Protein AF-0000000066669568 (afdb_homodimer)

Foldseek 3Di:
DPQQFLQLLQQLLLCVLVVLCVVLVHDLVRLCVQLVHDSVQNVCSNHSHDDQDDLVSLLSSCVVSVHDPVVNVVSSVSSVSNPDDDPLVVLPPLDDPQCVSVLRLLVQFLEKEKEAEAADDLLLFDLLLQLLVCCVVPPPPDPVSSVSVSVVSVVSNCLCPDPPRHRQYAYEYEVNRLQDQRNHLVRSLVSLVSNLVSLPRPRYWYWYQYPPQPDPLSVVHIKMKTAHDQDPPNVSGQHIWIWADDDVHIDIDRPPVVNVVVVVSSVVSVVNTDGSVVRSVVSVVSSVVSVVVVVD/DPQQFLQLLQQLLLCVLVVLCVVLVHDLVNLCVQLVHDSVQNVCSNHSHDDQDDLVSLLRSCVVSVHDPVVNVVSSVSSVSNPDDDPLVVLPPLDDPQCVSVLRLLVQFLEKEKEAEAADDLLLFDLLLQLLCCCVLPPPPDPVSSVSVSVVSVVSNCLCPDPPRHRQYEYEYEVNNLQDQRNHLVRSLVSLVSNLVSLPRPRYHYWYQYPPQPDPLSVPHIKMKTAHDQDPPNSSGQHIWIWADDDVHIDIDRPPVVNVVVVVSSVVSVVNTDGSVVRSVVSVVSSVVSVVVVVD

Sequence (592 aa):
MTPTGSTLSRRILARQLRELREKSGVTAEYARNSIGVAKQTLWRMETGQPVRLNPLFVERLCHVYGADEDVTGILLELAGETRRSEWWHAYGDAVPKHLGTFLGLEEAATRTISYHATLIPGLLQTSDYHRALLETGSPGLPEEAVEQQIELLGRRKFRLTSPADPLRVEVIVDECSLRRPIGGRTVMSAQLRHLARVGHLRNVSIRVIPLDTAYGGLAVGPFVILEFPSHPTAHLTEPPVVYLQGHLDSQYLEAADDVRRYQQTYDDLRRAALDETRSRALIKSIVKSIVVEYATMTPTGSTLSRRILARQLRELREKSGVTAEYARNSIGVAKQTLWRMETGQPVRLNPLFVERLCHVYGADEDVTGILLELAGETRRSEWWHAYGDAVPKHLGTFLGLEEAATRTISYHATLIPGLLQTSDYHRALLETGSPGLPEEAVEQQIELLGRRKFRLTSPADPLRVEVIVDECSLRRPIGGRTVMSAQLRHLARVGHLRNVSIRVIPLDTAYGGLAVGPFVILEFPSHPTAHLTEPPVVYLQGHLDSQYLEAADDVRRYQQTYDDLRRAALDETRSRALIKSIVKSIVVEYAT

Secondary structure (DSSP, 8-state):
-----HHHHHHHHHHHHHHHHHHHT--HHHHHHHHT--HHHHHHHHHT-S----HHHHHHHHHHHT--HHHHHHHHHHHHHTTSPPGGGGGGGGS-HHHHHHHHHHHH-SEEEEEESSS--GGG--HHHHHHHHHHHSTT--HHHHHHHHHHHHHHHHHHH-SSSPPEEEEEEEHHHHHS-TT-HHHHHHHHHHHHHHTTSTTEEEEEE-TT---GGGGG--EEEEE-PPPSSGGGPPPPEEEEE-SS-EEEE--HHHHHHHHHHHHHHHHHS--HHHHHHHHHHHHHHHHHHHH-/-----HHHHHHHHHHHHHHHHHHHT--HHHHHHHHT--HHHHHHHHHT-S----HHHHHHHHHHHT--HHHHHHHHHHHHHTTSPPGGGGGGGGS-HHHHHHHHHHHH-SEEEEEESSS--GGG--HHHHHHHHHHHSTT--HHHHHHHHHHHHHHHHHHH-SSSPPEEEEEEEHHHHHS-TT-HHHHHHHHHHHHHHTTSTTEEEEEE-TT---GGGGG--EEEEE-PPPSSGGGPPPPEEEEE-SS-EEEE--HHHHHHHHHHHHHHHHHS--HHHHHHHHHHHHHHHHHHHH-

Solvent-accessible surface area (backbone atoms only — not comparable to full-atom values): 31111 Å² total; per-residue (Å²): 124,78,80,58,32,29,50,46,24,34,37,47,42,5,49,50,52,42,48,40,27,60,74,56,65,55,48,70,66,57,56,25,59,74,63,68,51,52,73,66,54,48,49,26,51,39,66,39,44,96,63,90,64,52,59,66,49,53,52,49,49,30,55,74,35,65,53,54,69,68,59,43,51,51,47,47,51,29,41,56,40,43,69,51,81,61,78,68,63,78,51,51,84,54,48,52,75,78,47,51,64,50,49,30,44,58,70,41,27,45,32,38,41,36,38,27,54,58,49,73,55,74,77,62,51,40,65,64,39,49,50,33,35,45,56,55,52,40,75,78,65,49,69,67,43,50,52,48,43,47,50,51,49,51,60,61,34,46,34,64,70,34,85,88,66,46,36,30,37,38,38,37,35,30,40,58,28,72,55,28,29,41,61,35,65,66,37,31,39,52,35,44,51,47,42,50,57,52,44,67,39,91,48,31,43,45,23,28,28,56,60,69,47,63,57,46,60,66,65,52,55,48,38,37,38,39,32,46,58,80,37,94,55,68,91,62,34,54,72,50,36,32,38,35,76,52,71,90,49,68,46,78,42,61,51,68,68,59,40,49,51,51,53,50,50,48,53,54,50,54,70,66,23,38,55,53,68,58,23,40,50,50,46,52,49,50,42,49,51,59,50,48,61,66,75,97,123,81,80,60,28,30,51,48,24,34,38,45,42,4,48,49,52,40,50,40,26,60,73,56,65,56,50,69,66,58,54,24,59,74,63,69,51,52,72,68,54,48,50,25,52,40,66,38,44,94,62,89,63,52,58,66,50,54,51,48,49,30,56,74,36,66,52,52,70,67,59,43,52,51,46,46,52,30,40,57,40,43,69,51,82,60,79,67,63,79,52,50,84,53,47,53,76,77,48,51,64,49,50,29,44,57,69,40,27,45,33,39,42,34,38,28,54,59,50,75,57,74,78,63,50,40,66,64,39,48,50,35,36,46,58,55,53,39,75,78,65,50,69,65,42,51,52,50,43,44,51,51,49,51,60,60,36,45,35,64,70,33,84,89,65,46,34,29,37,37,38,38,34,30,40,57,28,73,55,28,29,41,59,35,66,68,38,30,41,51,35,44,51,46,42,48,56,52,42,66,40,90,49,31,44,44,24,28,28,55,57,69,48,61,57,47,59,66,65,52,54,47,37,34,37,39,32,46,58,79,38,95,52,67,89,62,34,55,73,50,38,33,40,35,76,53,70,90,49,68,47,78,43,61,53,67,70,59,39,51,51,50,53,49,49,48,52,53,50,54,70,65,22,40,55,55,68,58,22,43,50,48,45,51,49,50,44,50,50,60,51,47,60,66,74,99

pLDDT: mean 89.05, std 9.8, range [35.88, 98.25]

InterPro domains:
  IPR001387 Cro/C1-type, helix-turn-helix domain [cd00093] (14-70)
  IPR010982 Lambda repressor-like, DNA-binding domain superfamily [G3DSA:1.10.260.40] (4-82)
  IPR010982 Lambda repressor-like, DNA-binding domain superfamily [SSF47413] (10-70)
  IPR043917 Domain of unknown function DUF5753 [PF19054] (100-284)

Organism: Nocardia brasiliensis (strain ATCC 700358 / HUJEG-1) (NCBI:txid1133849)

Structure (mmCIF, N/CA/C/O backbone):
data_AF-0000000066669568-model_v1
#
loop_
_entity.id
_entity.type
_entity.pdbx_description
1 polymer 'XRE family transcriptional regulator'
#
loop_
_atom_site.group_PDB
_atom_site.id
_atom_site.type_symbol
_atom_site.label_atom_id
_atom_site.label_alt_id
_atom_site.label_comp_id
_atom_site.label_asym_id
_atom_site.label_entity_id
_atom_site.label_seq_id
_atom_site.pdbx_PDB_ins_code
_atom_site.Cartn_x
_atom_site.Cartn_y
_atom_site.Cartn_z
_atom_site.occupancy
_atom_site.B_iso_or_equiv
_atom_site.auth_seq_id
_atom_site.auth_comp_id
_atom_site.auth_asym_id
_atom_site.auth_atom_id
_atom_site.pdbx_PDB_model_num
ATOM 1 N N . MET A 1 1 ? 2.299 34.844 11.195 1 35.88 1 MET A N 1
ATOM 2 C CA . MET A 1 1 ? 2.207 33.625 10.391 1 35.88 1 MET A CA 1
ATOM 3 C C . MET A 1 1 ? 1.77 32.438 11.242 1 35.88 1 MET A C 1
ATOM 5 O O . MET A 1 1 ? 2.309 32.219 12.328 1 35.88 1 MET A O 1
ATOM 9 N N . THR A 1 2 ? 0.698 31.969 11.086 1 47.41 2 THR A N 1
ATOM 10 C CA . THR A 1 2 ? 0.225 30.844 11.891 1 47.41 2 THR A CA 1
ATOM 11 C C . THR A 1 2 ? 1.305 29.766 12.008 1 47.41 2 THR A C 1
ATOM 13 O O . THR A 1 2 ? 1.919 29.391 11.008 1 47.41 2 THR A O 1
ATOM 16 N N . PRO A 1 3 ? 1.846 29.641 13.203 1 51.88 3 PRO A N 1
ATOM 17 C CA . PRO A 1 3 ? 2.932 28.672 13.391 1 51.88 3 PRO A CA 1
ATOM 18 C C . PRO A 1 3 ? 2.74 27.406 12.57 1 51.88 3 PRO A C 1
ATOM 20 O O . PRO A 1 3 ? 1.656 26.812 12.578 1 51.88 3 PRO A O 1
ATOM 23 N N . THR A 1 4 ? 3.646 27.359 11.5 1 59.44 4 THR A N 1
ATOM 24 C CA . THR A 1 4 ? 3.674 26.109 10.758 1 59.44 4 THR A CA 1
ATOM 25 C C . THR A 1 4 ? 4.137 24.969 11.648 1 59.44 4 THR A C 1
ATOM 27 O O . THR A 1 4 ? 4.938 25.156 12.562 1 59.44 4 THR A O 1
ATOM 30 N N . GLY A 1 5 ? 3.527 24.016 11.875 1 67.75 5 GLY A N 1
ATOM 31 C CA . GLY A 1 5 ? 3.928 22.859 12.656 1 67.75 5 GLY A CA 1
ATOM 32 C C . GLY A 1 5 ? 5.352 22.422 12.375 1 67.75 5 GLY A C 1
ATOM 33 O O . GLY A 1 5 ? 5.891 22.688 11.305 1 67.75 5 GLY A O 1
ATOM 34 N N . SER A 1 6 ? 6.027 22 13.414 1 78.38 6 SER A N 1
ATOM 35 C CA . SER A 1 6 ? 7.434 21.609 13.383 1 78.38 6 SER A CA 1
ATOM 36 C C . SER A 1 6 ? 7.746 20.719 12.188 1 78.38 6 SER A C 1
ATOM 38 O O . SER A 1 6 ? 8.734 20.938 11.484 1 78.38 6 SER A O 1
ATOM 40 N N . THR A 1 7 ? 6.871 19.875 11.875 1 81 7 THR A N 1
ATOM 41 C CA . THR A 1 7 ? 7.117 18.922 10.797 1 81 7 THR A CA 1
ATOM 42 C C . THR A 1 7 ? 7.09 19.609 9.438 1 81 7 THR A C 1
ATOM 44 O O . THR A 1 7 ? 7.992 19.422 8.617 1 81 7 THR A O 1
ATOM 47 N N . LEU A 1 8 ? 6.125 20.391 9.25 1 85.06 8 LEU A N 1
ATOM 48 C CA . LEU A 1 8 ? 6.012 21.109 7.988 1 85.06 8 LEU A CA 1
ATOM 49 C C . LEU A 1 8 ? 7.176 22.078 7.809 1 85.06 8 LEU A C 1
ATOM 51 O O . LEU A 1 8 ? 7.742 22.172 6.719 1 85.06 8 LEU A O 1
ATOM 55 N N . SER A 1 9 ? 7.516 22.797 8.891 1 86.5 9 SER A N 1
ATOM 56 C CA . SER A 1 9 ? 8.625 23.734 8.828 1 86.5 9 SER A CA 1
ATOM 57 C C . SER A 1 9 ? 9.93 23.047 8.453 1 86.5 9 SER A C 1
ATOM 59 O O . SER A 1 9 ? 10.719 23.578 7.668 1 86.5 9 SER A O 1
ATOM 61 N N . ARG A 1 10 ? 10.094 21.938 9.047 1 88.06 10 ARG A N 1
ATOM 62 C CA . ARG A 1 10 ? 11.289 21.156 8.75 1 88.06 10 ARG A CA 1
ATOM 63 C C . ARG A 1 10 ? 11.336 20.781 7.273 1 88.06 10 ARG A C 1
ATOM 65 O O . ARG A 1 10 ? 12.391 20.859 6.641 1 88.06 10 ARG A O 1
ATOM 72 N N . ARG A 1 11 ? 10.273 20.406 6.801 1 87.81 11 ARG A N 1
ATOM 73 C CA . ARG A 1 11 ? 10.195 20 5.398 1 87.81 11 ARG A CA 1
ATOM 74 C C . ARG A 1 11 ? 10.461 21.172 4.469 1 87.81 11 ARG A C 1
ATOM 76 O O . ARG A 1 11 ? 11.195 21.047 3.49 1 87.81 11 ARG A O 1
ATOM 83 N N . ILE A 1 12 ? 9.852 22.281 4.805 1 87.56 12 ILE A N 1
ATOM 84 C CA . ILE A 1 12 ? 10.039 23.484 3.994 1 87.56 12 ILE A CA 1
ATOM 85 C C . ILE A 1 12 ? 11.508 23.891 4.012 1 87.56 12 ILE A C 1
ATOM 87 O O . ILE A 1 12 ? 12.094 24.156 2.963 1 87.56 12 ILE A O 1
ATOM 91 N N . LEU A 1 13 ? 12 23.891 5.176 1 90.31 13 LEU A N 1
ATOM 92 C CA . LEU A 1 13 ? 13.398 24.281 5.348 1 90.31 13 LEU A CA 1
ATOM 93 C C . LEU A 1 13 ? 14.312 23.359 4.551 1 90.31 13 LEU A C 1
ATOM 95 O O . LEU A 1 13 ? 15.211 23.828 3.846 1 90.31 13 LEU A O 1
ATOM 99 N N . ALA A 1 14 ? 14.109 22.125 4.676 1 92.94 14 ALA A N 1
ATOM 100 C CA . ALA A 1 14 ? 14.922 21.125 3.992 1 92.94 14 ALA A CA 1
ATOM 101 C C . ALA A 1 14 ? 14.891 21.328 2.48 1 92.94 14 ALA A C 1
ATOM 103 O O . ALA A 1 14 ? 15.938 21.375 1.831 1 92.94 14 ALA A O 1
ATOM 104 N N . ARG A 1 15 ? 13.766 21.516 1.985 1 91 15 ARG A N 1
ATOM 105 C CA . ARG A 1 15 ? 13.602 21.719 0.55 1 91 15 ARG A CA 1
ATOM 106 C C . ARG A 1 15 ? 14.297 22.984 0.093 1 91 15 ARG A C 1
ATOM 108 O O . ARG A 1 15 ? 14.977 23 -0.938 1 91 15 ARG A O 1
ATOM 115 N N . GLN A 1 16 ? 14.148 24.016 0.85 1 91.81 16 GLN A N 1
ATOM 116 C CA . GLN A 1 16 ? 14.742 25.297 0.494 1 91.81 16 GLN A CA 1
ATOM 117 C C . GLN A 1 16 ? 16.266 25.234 0.525 1 91.81 16 GLN A C 1
ATOM 119 O O . GLN A 1 16 ? 16.938 25.781 -0.353 1 91.81 16 GLN A O 1
ATOM 124 N N . LEU A 1 17 ? 16.75 24.594 1.529 1 94.38 17 LEU A N 1
ATOM 125 C CA . LEU A 1 17 ? 18.203 24.453 1.629 1 94.38 17 LEU A CA 1
ATOM 126 C C . LEU A 1 17 ? 18.75 23.672 0.435 1 94.38 17 LEU A C 1
ATOM 128 O O . LEU A 1 17 ? 19.766 24.062 -0.152 1 94.38 17 LEU A O 1
ATOM 132 N N . ARG A 1 18 ? 18.109 22.656 0.119 1 94.75 18 ARG A N 1
ATOM 133 C CA . ARG A 1 18 ? 18.531 21.844 -1.016 1 94.75 18 ARG A CA 1
ATOM 134 C C . ARG A 1 18 ? 18.469 22.641 -2.314 1 94.75 18 ARG A C 1
ATOM 136 O O . ARG A 1 18 ? 19.406 22.594 -3.121 1 94.75 18 ARG A O 1
ATOM 143 N N . GLU A 1 19 ? 17.391 23.312 -2.527 1 93.06 19 GLU A N 1
ATOM 144 C CA . GLU A 1 19 ? 17.203 24.109 -3.742 1 93.06 19 GLU A CA 1
ATOM 145 C C . GLU A 1 19 ? 18.266 25.188 -3.855 1 93.06 19 GLU A C 1
ATOM 147 O O . GLU A 1 19 ? 18.812 25.422 -4.938 1 93.06 19 GLU A O 1
ATOM 152 N N . LEU A 1 20 ? 18.5 25.859 -2.766 1 94.62 20 LEU A N 1
ATOM 153 C CA . LEU A 1 20 ? 19.531 26.891 -2.744 1 94.62 20 LEU A CA 1
ATOM 154 C C . LEU A 1 20 ? 20.891 26.312 -3.113 1 94.62 20 LEU A C 1
ATOM 156 O O . LEU A 1 20 ? 21.641 26.906 -3.895 1 94.62 20 LEU A O 1
ATOM 160 N N . ARG A 1 21 ? 21.172 25.156 -2.541 1 96.81 21 ARG A N 1
ATOM 161 C CA . ARG A 1 21 ? 22.453 24.531 -2.836 1 96.81 21 ARG A CA 1
ATOM 162 C C . ARG A 1 21 ? 22.562 24.188 -4.32 1 96.81 21 ARG A C 1
ATOM 164 O O . ARG A 1 21 ? 23.578 24.5 -4.957 1 96.81 21 ARG A O 1
ATOM 171 N N . GLU A 1 22 ? 21.578 23.594 -4.824 1 95.25 22 GLU A N 1
ATOM 172 C CA . GLU A 1 22 ? 21.562 23.172 -6.223 1 95.25 22 GLU A CA 1
ATOM 173 C C . GLU A 1 22 ? 21.656 24.375 -7.16 1 95.25 22 GLU A C 1
ATOM 175 O O . GLU A 1 22 ? 22.391 24.344 -8.148 1 95.25 22 GLU A O 1
ATOM 180 N N . LYS A 1 23 ? 20.953 25.406 -6.867 1 94.38 23 LYS A N 1
ATOM 181 C CA . LYS A 1 23 ? 20.953 26.625 -7.688 1 94.38 23 LYS A CA 1
ATOM 182 C C . LYS A 1 23 ? 22.312 27.312 -7.664 1 94.38 23 LYS A C 1
ATOM 184 O O . LYS A 1 23 ? 22.734 27.906 -8.656 1 94.38 23 LYS A O 1
ATOM 189 N N . SER A 1 24 ? 22.969 27.219 -6.562 1 95.5 24 SER A N 1
ATOM 190 C CA . SER A 1 24 ? 24.25 27.906 -6.391 1 95.5 24 SER A CA 1
ATOM 191 C C . SER A 1 24 ? 25.391 27.094 -7.012 1 95.5 24 SER A C 1
ATOM 193 O O . SER A 1 24 ? 26.5 27.609 -7.184 1 95.5 24 SER A O 1
ATOM 195 N N . GLY A 1 25 ? 25.125 25.766 -7.227 1 96 25 GLY A N 1
ATOM 196 C CA . GLY A 1 25 ? 26.141 24.906 -7.809 1 96 25 GLY A CA 1
ATOM 197 C C . GLY A 1 25 ? 27.109 24.328 -6.781 1 96 25 GLY A C 1
ATOM 198 O O . GLY A 1 25 ? 28.078 23.672 -7.137 1 96 25 GLY A O 1
ATOM 199 N N . VAL A 1 26 ? 26.875 24.594 -5.578 1 96.06 26 VAL A N 1
ATOM 200 C CA . VAL A 1 26 ? 27.719 24.078 -4.496 1 96.06 26 VAL A CA 1
ATOM 201 C C . VAL A 1 26 ? 27.469 22.578 -4.312 1 96.06 26 VAL A C 1
ATOM 203 O O . VAL A 1 26 ? 26.312 22.125 -4.328 1 96.06 26 VAL A O 1
ATOM 206 N N . THR A 1 27 ? 28.469 21.859 -4.184 1 96.25 27 THR A N 1
ATOM 207 C CA . THR A 1 27 ? 28.328 20.422 -3.979 1 96.25 27 THR A CA 1
ATOM 208 C C . THR A 1 27 ? 27.938 20.125 -2.533 1 96.25 27 THR A C 1
ATOM 210 O O . THR A 1 27 ? 28.203 20.922 -1.635 1 96.25 27 THR A O 1
ATOM 213 N N . ALA A 1 28 ? 27.359 18.969 -2.33 1 95.81 28 ALA A N 1
ATOM 214 C CA . ALA A 1 28 ? 26.984 18.547 -0.981 1 95.81 28 ALA A CA 1
ATOM 215 C C . ALA A 1 28 ? 28.219 18.391 -0.098 1 95.81 28 ALA A C 1
ATOM 217 O O . ALA A 1 28 ? 28.172 18.688 1.101 1 95.81 28 ALA A O 1
ATOM 218 N N . GLU A 1 29 ? 29.219 17.969 -0.716 1 95.25 29 GLU A N 1
ATOM 219 C CA . GLU A 1 29 ? 30.469 17.781 0.015 1 95.25 29 GLU A CA 1
ATOM 220 C C . GLU A 1 29 ? 30.984 19.109 0.551 1 95.25 29 GLU A C 1
ATOM 222 O O . GLU A 1 29 ? 31.375 19.219 1.72 1 95.25 29 GLU A O 1
ATOM 227 N N . TYR A 1 30 ? 31 20.094 -0.262 1 96.19 30 TYR A N 1
ATOM 228 C CA . TYR A 1 30 ? 31.453 21.406 0.165 1 96.19 30 TYR A CA 1
ATOM 229 C C . TYR A 1 30 ? 30.547 21.969 1.25 1 96.19 30 TYR A C 1
ATOM 231 O O . TYR A 1 30 ? 31.016 22.562 2.221 1 96.19 30 TYR A O 1
ATOM 239 N N . ALA A 1 31 ? 29.297 21.859 1.073 1 97.12 31 ALA A N 1
ATOM 240 C CA . ALA A 1 31 ? 28.328 22.359 2.049 1 97.12 31 ALA A CA 1
ATOM 241 C C . ALA A 1 31 ? 28.562 21.719 3.418 1 97.12 31 ALA A C 1
ATOM 243 O O . ALA A 1 31 ? 28.609 22.422 4.434 1 97.12 31 ALA A O 1
ATOM 244 N N . ARG A 1 32 ? 28.656 20.328 3.453 1 96.38 32 ARG A N 1
ATOM 245 C CA . ARG A 1 32 ? 28.812 19.656 4.73 1 96.38 32 ARG A CA 1
ATOM 246 C C . ARG A 1 32 ? 30.109 20.062 5.426 1 96.38 32 ARG A C 1
ATOM 248 O O . ARG A 1 32 ? 30.125 20.219 6.648 1 96.38 32 ARG A O 1
ATOM 255 N N . ASN A 1 33 ? 31.141 20.25 4.633 1 96.31 33 ASN A N 1
ATOM 256 C CA . ASN A 1 33 ? 32.438 20.672 5.184 1 96.31 33 ASN A CA 1
ATOM 257 C C . ASN A 1 33 ? 32.344 22.094 5.762 1 96.31 33 ASN A C 1
ATOM 259 O O . ASN A 1 33 ? 33 22.391 6.758 1 96.31 33 ASN A O 1
ATOM 263 N N . SER A 1 34 ? 31.625 22.891 5.152 1 96 34 SER A N 1
ATOM 264 C CA . SER A 1 34 ? 31.516 24.281 5.578 1 96 34 SER A CA 1
ATOM 265 C C . SER A 1 34 ? 30.891 24.375 6.965 1 96 34 SER A C 1
ATOM 267 O O . SER A 1 34 ? 31.109 25.359 7.676 1 96 34 SER A O 1
ATOM 269 N N . ILE A 1 35 ? 30.062 23.422 7.328 1 95.56 35 ILE A N 1
ATOM 270 C CA . ILE A 1 35 ? 29.438 23.484 8.641 1 95.56 35 ILE A CA 1
ATOM 271 C C . ILE A 1 35 ? 29.984 22.359 9.523 1 95.56 35 ILE A C 1
ATOM 273 O O . ILE A 1 35 ? 29.547 22.188 10.664 1 95.56 35 ILE A O 1
ATOM 277 N N . GLY A 1 36 ? 30.844 21.531 9.008 1 95.06 36 GLY A N 1
ATOM 278 C CA . GLY A 1 36 ? 31.578 20.531 9.789 1 95.06 36 GLY A CA 1
ATOM 279 C C . GLY A 1 36 ? 30.703 19.391 10.25 1 95.06 36 GLY A C 1
ATOM 280 O O . GLY A 1 36 ? 30.75 19 11.422 1 95.06 36 GLY A O 1
ATOM 281 N N . VAL A 1 37 ? 29.797 18.906 9.43 1 94.88 37 VAL A N 1
ATOM 282 C CA . VAL A 1 37 ? 28.938 17.812 9.828 1 94.88 37 VAL A CA 1
ATOM 283 C C . VAL A 1 37 ? 29.156 16.609 8.898 1 94.88 37 VAL A C 1
ATOM 285 O O . VAL A 1 37 ? 29.766 16.75 7.84 1 94.88 37 VAL A O 1
ATOM 288 N N . ALA A 1 38 ? 28.719 15.508 9.305 1 94.69 38 ALA A N 1
ATOM 289 C CA . ALA A 1 38 ? 28.812 14.281 8.516 1 94.69 38 ALA A CA 1
ATOM 290 C C . ALA A 1 38 ? 27.844 14.312 7.332 1 94.69 38 ALA A C 1
ATOM 292 O O . ALA A 1 38 ? 26.906 15.117 7.309 1 94.69 38 ALA A O 1
ATOM 293 N N . LYS A 1 39 ? 28.141 13.469 6.348 1 94.44 39 LYS A N 1
ATOM 294 C CA . LYS A 1 39 ? 27.312 13.336 5.152 1 94.44 39 LYS A CA 1
ATOM 295 C C . LYS A 1 39 ? 25.859 13.047 5.52 1 94.44 39 LYS A C 1
ATOM 297 O O . LYS A 1 39 ? 24.938 13.625 4.941 1 94.44 39 LYS A O 1
ATOM 302 N N . GLN A 1 40 ? 25.656 12.203 6.465 1 93.25 40 GLN A N 1
ATOM 303 C CA . GLN A 1 40 ? 24.312 11.797 6.875 1 93.25 40 GLN A CA 1
ATOM 304 C C . GLN A 1 40 ? 23.547 12.969 7.469 1 93.25 40 GLN A C 1
ATOM 306 O O . GLN A 1 40 ? 22.344 13.102 7.242 1 93.25 40 GLN A O 1
ATOM 311 N N . THR A 1 41 ? 24.281 13.773 8.18 1 93.81 41 THR A N 1
ATOM 312 C CA . THR A 1 41 ? 23.641 14.922 8.82 1 93.81 41 THR A CA 1
ATOM 313 C C . THR A 1 41 ? 23.141 15.914 7.781 1 93.81 41 THR A C 1
ATOM 315 O O . THR A 1 41 ? 21.984 16.359 7.848 1 93.81 41 THR A O 1
ATOM 318 N N . LEU A 1 42 ? 23.922 16.266 6.836 1 95.44 42 LEU A N 1
ATOM 319 C CA . LEU A 1 42 ? 23.484 17.188 5.801 1 95.44 42 LEU A CA 1
ATOM 320 C C . LEU A 1 42 ? 22.328 16.609 5.004 1 95.44 42 LEU A C 1
ATOM 322 O O . LEU A 1 42 ? 21.391 17.328 4.645 1 95.44 42 LEU A O 1
ATOM 326 N N . TRP A 1 43 ? 22.453 15.344 4.734 1 93.12 43 TRP A N 1
ATOM 327 C CA . TRP A 1 43 ? 21.391 14.688 3.996 1 93.12 43 TRP A CA 1
ATOM 328 C C . TRP A 1 43 ? 20.062 14.812 4.738 1 93.12 43 TRP A C 1
ATOM 330 O O . TRP A 1 43 ? 19.031 15.141 4.141 1 93.12 43 TRP A O 1
ATOM 340 N N . ARG A 1 44 ? 20.094 14.57 5.996 1 92.25 44 ARG A N 1
ATOM 341 C CA . ARG A 1 44 ? 18.875 14.68 6.805 1 92.25 44 ARG A CA 1
ATOM 342 C C . ARG A 1 44 ? 18.344 16.109 6.809 1 92.25 44 ARG A C 1
ATOM 344 O O . ARG A 1 44 ? 17.141 16.328 6.758 1 92.25 44 ARG A O 1
ATOM 351 N N . MET A 1 45 ? 19.219 17.047 6.836 1 92.5 45 MET A N 1
ATOM 352 C CA . MET A 1 45 ? 18.844 18.453 6.824 1 92.5 45 MET A CA 1
ATOM 353 C C . MET A 1 45 ? 18.156 18.828 5.516 1 92.5 45 MET A C 1
ATOM 355 O O . MET A 1 45 ? 17.234 19.641 5.504 1 92.5 45 MET A O 1
ATOM 359 N N . GLU A 1 46 ? 18.609 18.172 4.469 1 94 46 GLU A N 1
ATOM 360 C CA . GLU A 1 46 ? 18.109 18.578 3.152 1 94 46 GLU A CA 1
ATOM 361 C C . GLU A 1 46 ? 16.922 17.719 2.727 1 94 46 GLU A C 1
ATOM 363 O O . GLU A 1 46 ? 16.312 17.969 1.688 1 94 46 GLU A O 1
ATOM 368 N N . THR A 1 47 ? 16.594 16.734 3.543 1 89.69 47 THR A N 1
ATOM 369 C CA . THR A 1 47 ? 15.5 15.859 3.146 1 89.69 47 THR A CA 1
ATOM 370 C C . THR A 1 47 ? 14.367 15.914 4.168 1 89.69 47 THR A C 1
ATOM 372 O O . THR A 1 47 ? 13.383 15.172 4.055 1 89.69 47 THR A O 1
ATOM 375 N N . GLY A 1 48 ? 14.492 16.672 5.137 1 87.38 48 GLY A N 1
ATOM 376 C CA . GLY A 1 48 ? 13.422 16.891 6.094 1 87.38 48 GLY A CA 1
ATOM 377 C C . GLY A 1 48 ? 13.344 15.82 7.16 1 87.38 48 GLY A C 1
ATOM 378 O O . GLY A 1 48 ? 12.312 15.672 7.824 1 87.38 48 GLY A O 1
ATOM 379 N N . GLN A 1 49 ? 14.375 15.055 7.246 1 86 49 GLN A N 1
ATOM 380 C CA . GLN A 1 49 ? 14.438 14.047 8.305 1 86 49 GLN A CA 1
ATOM 381 C C . GLN A 1 49 ? 14.734 14.688 9.656 1 86 49 GLN A C 1
ATOM 383 O O . GLN A 1 49 ? 15.273 15.797 9.719 1 86 49 GLN A O 1
ATOM 388 N N . PRO A 1 50 ? 14.312 13.945 10.703 1 81.56 50 PRO A N 1
ATOM 389 C CA . PRO A 1 50 ? 14.594 14.5 12.031 1 81.56 50 PRO A CA 1
ATOM 390 C C . PRO A 1 50 ? 16.094 14.664 12.289 1 81.56 50 PRO A C 1
ATOM 392 O O . PRO A 1 50 ? 16.859 13.695 12.18 1 81.56 50 PRO A O 1
ATOM 395 N N . VAL A 1 51 ? 16.5 15.875 12.508 1 86.44 51 VAL A N 1
ATOM 396 C CA . VAL A 1 51 ? 17.875 16.25 12.852 1 86.44 51 VAL A CA 1
ATOM 397 C C . VAL A 1 51 ? 17.891 17.609 13.531 1 86.44 51 VAL A C 1
ATOM 399 O O . VAL A 1 51 ? 17 18.422 13.32 1 86.44 51 VAL A O 1
ATOM 402 N N . ARG A 1 52 ? 18.812 17.734 14.398 1 83.12 52 ARG A N 1
ATOM 403 C CA . ARG A 1 52 ? 18.938 19.047 15.023 1 83.12 52 ARG A CA 1
ATOM 404 C C . ARG A 1 52 ? 19.328 20.109 14.008 1 83.12 52 ARG A C 1
ATOM 406 O O . ARG A 1 52 ? 20.391 19.984 13.375 1 83.12 52 ARG A O 1
ATOM 413 N N . LEU A 1 53 ? 18.484 21.078 13.836 1 87.38 53 LEU A N 1
ATOM 414 C CA . LEU A 1 53 ? 18.75 22.156 12.898 1 87.38 53 LEU A CA 1
ATOM 415 C C . LEU A 1 53 ? 19.312 23.375 13.617 1 87.38 53 LEU A C 1
ATOM 417 O O . LEU A 1 53 ? 18.562 24.312 13.938 1 87.38 53 LEU A O 1
ATOM 421 N N . ASN A 1 54 ? 20.578 23.406 13.82 1 89.69 54 ASN A N 1
ATOM 422 C CA . ASN A 1 54 ? 21.266 24.531 14.43 1 89.69 54 ASN A CA 1
ATOM 423 C C . ASN A 1 54 ? 21.188 25.781 13.547 1 89.69 54 ASN A C 1
ATOM 425 O O . ASN A 1 54 ? 21.609 25.75 12.391 1 89.69 54 ASN A O 1
ATOM 429 N N . PRO A 1 55 ? 20.656 26.844 14.141 1 92.62 55 PRO A N 1
ATOM 430 C CA . PRO A 1 55 ? 20.531 28.047 13.336 1 92.62 55 PRO A CA 1
ATOM 431 C C . PRO A 1 55 ? 21.859 28.516 12.742 1 92.62 55 PRO A C 1
ATOM 433 O O . PRO A 1 55 ? 21.891 29.094 11.656 1 92.62 55 PRO A O 1
ATOM 436 N N . LEU A 1 56 ? 22.906 28.219 13.398 1 93.81 56 LEU A N 1
ATOM 437 C CA . LEU A 1 56 ? 24.219 28.625 12.906 1 93.81 56 LEU A CA 1
ATOM 438 C C . LEU A 1 56 ? 24.562 27.875 11.617 1 93.81 56 LEU A C 1
ATOM 440 O O . LEU A 1 56 ? 25.188 28.438 10.719 1 93.81 56 LEU A O 1
ATOM 444 N N . PHE A 1 57 ? 24.219 26.625 11.609 1 95.62 57 PHE A N 1
ATOM 445 C CA . PHE A 1 57 ? 24.438 25.859 10.398 1 95.62 57 PHE A CA 1
ATOM 446 C C . PHE A 1 57 ? 23.625 26.406 9.242 1 95.62 57 PHE A C 1
ATOM 448 O O . PHE A 1 57 ? 24.141 26.562 8.125 1 95.62 57 PHE A O 1
ATOM 455 N N . VAL A 1 58 ? 22.344 26.734 9.531 1 96 58 VAL A N 1
ATOM 456 C CA . VAL A 1 58 ? 21.453 27.25 8.508 1 96 58 VAL A CA 1
ATOM 457 C C . VAL A 1 58 ? 21.984 28.578 7.965 1 96 58 VAL A C 1
ATOM 459 O O . VAL A 1 58 ? 22.016 28.797 6.754 1 96 58 VAL A O 1
ATOM 462 N N . GLU A 1 59 ? 22.391 29.406 8.875 1 96 59 GLU A N 1
ATOM 463 C CA . GLU A 1 59 ? 22.938 30.703 8.477 1 96 59 GLU A CA 1
ATOM 464 C C . GLU A 1 59 ? 24.188 30.516 7.605 1 96 59 GLU A C 1
ATOM 466 O O . GLU A 1 59 ? 24.328 31.188 6.574 1 96 59 GLU A O 1
ATOM 471 N N . ARG A 1 60 ? 25.047 29.703 8 1 96.81 60 ARG A N 1
ATOM 472 C CA . ARG A 1 60 ? 26.281 29.453 7.262 1 96.81 60 ARG A CA 1
ATOM 473 C C . ARG A 1 60 ? 25.984 28.891 5.879 1 96.81 60 ARG A C 1
ATOM 475 O O . ARG A 1 60 ? 26.594 29.281 4.891 1 96.81 60 ARG A O 1
ATOM 482 N N . LEU A 1 61 ? 25.109 27.953 5.852 1 97.19 61 LEU A N 1
ATOM 483 C CA . LEU A 1 61 ? 24.75 27.359 4.566 1 97.19 61 LEU A CA 1
ATOM 484 C C . LEU A 1 61 ? 24.156 28.406 3.635 1 97.19 61 LEU A C 1
ATOM 486 O O . LEU A 1 61 ? 24.469 28.438 2.443 1 97.19 61 LEU A O 1
ATOM 490 N N . CYS A 1 62 ? 23.266 29.219 4.223 1 96.5 62 CYS A N 1
ATOM 491 C CA . CYS A 1 62 ? 22.688 30.297 3.414 1 96.5 62 CYS A CA 1
ATOM 492 C C . CYS A 1 62 ? 23.766 31.188 2.844 1 96.5 62 CYS A C 1
ATOM 494 O O . CYS A 1 62 ? 23.719 31.578 1.676 1 96.5 62 CYS A O 1
ATOM 496 N N . HIS A 1 63 ? 24.719 31.453 3.635 1 96.62 63 HIS A N 1
ATOM 497 C CA . HIS A 1 63 ? 25.844 32.281 3.191 1 96.62 63 HIS A CA 1
ATOM 498 C C . HIS A 1 63 ? 26.609 31.578 2.07 1 96.62 63 HIS A C 1
ATOM 500 O O . HIS A 1 63 ? 26.906 32.188 1.047 1 96.62 63 HIS A O 1
ATOM 506 N N . VAL A 1 64 ? 26.875 30.375 2.287 1 97 64 VAL A N 1
ATOM 507 C CA . VAL A 1 64 ? 27.625 29.594 1.32 1 97 64 VAL A CA 1
ATOM 508 C C . VAL A 1 64 ? 26.859 29.5 0.005 1 97 64 VAL A C 1
ATOM 510 O O . VAL A 1 64 ? 27.453 29.516 -1.073 1 97 64 VAL A O 1
ATOM 513 N N . TYR A 1 65 ? 25.578 29.422 0.108 1 97.25 65 TYR A N 1
ATOM 514 C CA . TYR A 1 65 ? 24.734 29.25 -1.074 1 97.25 65 TYR A CA 1
ATOM 515 C C . TYR A 1 65 ? 24.453 30.594 -1.731 1 97.25 65 TYR A C 1
ATOM 517 O O . TYR A 1 65 ? 23.891 30.656 -2.828 1 97.25 65 TYR A O 1
ATOM 525 N N . GLY A 1 66 ? 24.734 31.703 -1.096 1 95.44 66 GLY A N 1
ATOM 526 C CA . GLY A 1 66 ? 24.516 33.031 -1.648 1 95.44 66 GLY A CA 1
ATOM 527 C C . GLY A 1 66 ? 23.094 33.5 -1.497 1 95.44 66 GLY A C 1
ATOM 528 O O . GLY A 1 66 ? 22.594 34.25 -2.342 1 95.44 66 GLY A O 1
ATOM 529 N N . ALA A 1 67 ? 22.469 33.031 -0.497 1 94.94 67 ALA A N 1
ATOM 530 C CA . ALA A 1 67 ? 21.094 33.469 -0.26 1 94.94 67 ALA A CA 1
ATOM 531 C C . ALA A 1 67 ? 21.047 34.906 0.255 1 94.94 67 ALA A C 1
ATOM 533 O O . ALA A 1 67 ? 21.922 35.344 1.001 1 94.94 67 ALA A O 1
ATOM 534 N N . ASP A 1 68 ? 20.031 35.594 -0.132 1 92.94 68 ASP A N 1
ATOM 535 C CA . ASP A 1 68 ? 19.891 36.969 0.351 1 92.94 68 ASP A CA 1
ATOM 536 C C . ASP A 1 68 ? 19.406 37 1.799 1 92.94 68 ASP A C 1
ATOM 538 O O . ASP A 1 68 ? 19.016 35.969 2.348 1 92.94 68 ASP A O 1
ATOM 542 N N . GLU A 1 69 ? 19.375 38.156 2.391 1 92.75 69 GLU A N 1
ATOM 543 C CA . GLU A 1 69 ? 19.078 38.312 3.811 1 92.75 69 GLU A CA 1
ATOM 544 C C . GLU A 1 69 ? 17.625 37.969 4.125 1 92.75 69 GLU A C 1
ATOM 546 O O . GLU A 1 69 ? 17.328 37.438 5.191 1 92.75 69 GLU A O 1
ATOM 551 N N . ASP A 1 70 ? 16.812 38.281 3.252 1 90.88 70 ASP A N 1
ATOM 552 C CA . ASP A 1 70 ? 15.391 38 3.467 1 90.88 70 ASP A CA 1
ATOM 553 C C . ASP A 1 70 ? 15.133 36.5 3.533 1 90.88 70 ASP A C 1
ATOM 555 O O . ASP A 1 70 ? 14.453 36 4.445 1 90.88 70 ASP A O 1
ATOM 559 N N . VAL A 1 71 ? 15.719 35.812 2.547 1 90.62 71 VAL A N 1
ATOM 560 C CA . VAL A 1 71 ? 15.562 34.375 2.498 1 90.62 71 VAL A CA 1
ATOM 561 C C . VAL A 1 71 ? 16.188 33.75 3.738 1 90.62 71 VAL A C 1
ATOM 563 O O . VAL A 1 71 ? 15.609 32.844 4.355 1 90.62 71 VAL A O 1
ATOM 566 N N . THR A 1 72 ? 17.312 34.219 4.082 1 93.94 72 THR A N 1
ATOM 567 C CA . THR A 1 72 ? 18.016 33.719 5.258 1 93.94 72 THR A CA 1
ATOM 568 C C . THR A 1 72 ? 17.156 33.906 6.512 1 93.94 72 THR A C 1
ATOM 570 O O . THR A 1 72 ? 17.047 33 7.336 1 93.94 72 THR A O 1
ATOM 573 N N . GLY A 1 73 ? 16.609 35.062 6.66 1 92.5 73 GLY A N 1
ATOM 574 C CA . GLY A 1 73 ? 15.734 35.344 7.797 1 92.5 73 GLY A CA 1
ATOM 575 C C . GLY A 1 73 ? 14.562 34.375 7.895 1 92.5 73 GLY A C 1
ATOM 576 O O . GLY A 1 73 ? 14.25 33.875 8.977 1 92.5 73 GLY A O 1
ATOM 577 N N . ILE A 1 74 ? 14.008 34.156 6.797 1 89.88 74 ILE A N 1
ATOM 578 C CA . ILE A 1 74 ? 12.859 33.25 6.734 1 89.88 74 ILE A CA 1
ATOM 579 C C . ILE A 1 74 ? 13.273 31.844 7.145 1 89.88 74 ILE A C 1
ATOM 581 O O . ILE A 1 74 ? 12.578 31.188 7.922 1 89.88 74 ILE A O 1
ATOM 585 N N . LEU A 1 75 ? 14.383 31.359 6.609 1 92.06 75 LEU A N 1
ATOM 586 C CA . LEU A 1 75 ? 14.844 30 6.898 1 92.06 75 LEU A CA 1
ATOM 587 C C . LEU A 1 75 ? 15.227 29.859 8.367 1 92.06 75 LEU A C 1
ATOM 589 O O . LEU A 1 75 ? 15.016 28.797 8.969 1 92.06 75 LEU A O 1
ATOM 593 N N . LEU A 1 76 ? 15.734 30.906 8.914 1 92.88 76 LEU A N 1
ATOM 594 C CA . LEU A 1 76 ? 16.078 30.875 10.336 1 92.88 76 LEU A CA 1
ATOM 595 C C . LEU A 1 76 ? 14.828 30.828 11.195 1 92.88 76 LEU A C 1
ATOM 597 O O . LEU A 1 76 ? 14.812 30.156 12.242 1 92.88 76 LEU A O 1
ATOM 601 N N . GLU A 1 77 ? 13.852 31.531 10.75 1 88.81 77 GLU A N 1
ATOM 602 C CA . GLU A 1 77 ? 12.578 31.438 11.453 1 88.81 77 GLU A CA 1
ATOM 603 C C . GLU A 1 77 ? 12.016 30.016 11.406 1 88.81 77 GLU A C 1
ATOM 605 O O . GLU A 1 77 ? 11.523 29.516 12.414 1 88.81 77 GLU A O 1
ATOM 610 N N . LEU A 1 78 ? 12.062 29.438 10.242 1 88 78 LEU A N 1
ATOM 611 C CA . LEU A 1 78 ? 11.609 28.062 10.086 1 88 78 LEU A CA 1
ATOM 612 C C . LEU A 1 78 ? 12.398 27.125 11 1 88 78 LEU A C 1
ATOM 614 O O . LEU A 1 78 ? 11.82 26.234 11.633 1 88 78 LEU A O 1
ATOM 618 N N . ALA A 1 79 ? 13.68 27.281 11.031 1 90.38 79 ALA A N 1
ATOM 619 C CA . ALA A 1 79 ? 14.523 26.453 11.898 1 90.38 79 ALA A CA 1
ATOM 620 C C . ALA A 1 79 ? 14.094 26.578 13.359 1 90.38 79 ALA A C 1
ATOM 622 O O . ALA A 1 79 ? 14.086 25.594 14.094 1 90.38 79 ALA A O 1
ATOM 623 N N . GLY A 1 80 ? 13.75 27.766 13.719 1 88.06 80 GLY A N 1
ATOM 624 C CA . GLY A 1 80 ? 13.25 27.984 15.062 1 88.06 80 GLY A CA 1
ATOM 625 C C . GLY A 1 80 ? 11.969 27.234 15.359 1 88.06 80 GLY A C 1
ATOM 626 O O . GLY A 1 80 ? 11.789 26.719 16.469 1 88.06 80 GLY A O 1
ATOM 627 N N . GLU A 1 81 ? 11.125 27.125 14.422 1 85.38 81 GLU A N 1
ATOM 628 C CA . GLU A 1 81 ? 9.844 26.453 14.578 1 85.38 81 GLU A CA 1
ATOM 629 C C . GLU A 1 81 ? 10.031 24.938 14.742 1 85.38 81 GLU A C 1
ATOM 631 O O . GLU A 1 81 ? 9.18 24.266 15.328 1 85.38 81 GLU A O 1
ATOM 636 N N . THR A 1 82 ? 11.086 24.406 14.156 1 84.31 82 THR A N 1
ATOM 637 C CA . THR A 1 82 ? 11.328 22.969 14.211 1 84.31 82 THR A CA 1
ATOM 638 C C . THR A 1 82 ? 11.672 22.547 15.633 1 84.31 82 THR A C 1
ATOM 640 O O . THR A 1 82 ? 11.648 21.344 15.945 1 84.31 82 THR A O 1
ATOM 643 N N . ARG A 1 83 ? 11.984 23.5 16.531 1 79.38 83 ARG A N 1
ATOM 644 C CA . ARG A 1 83 ? 12.398 23.172 17.891 1 79.38 83 ARG A CA 1
ATOM 645 C C . ARG A 1 83 ? 11.195 22.984 18.797 1 79.38 83 ARG A C 1
ATOM 647 O O . ARG A 1 83 ? 11.336 22.5 19.922 1 79.38 83 ARG A O 1
ATOM 654 N N . ARG A 1 84 ? 10.086 23.328 18.328 1 78.5 84 ARG A N 1
ATOM 655 C CA . ARG A 1 84 ? 8.883 23.172 19.125 1 78.5 84 ARG A CA 1
ATOM 656 C C . ARG A 1 84 ? 8.477 21.703 19.25 1 78.5 84 ARG A C 1
ATOM 658 O O . ARG A 1 84 ? 8.57 20.953 18.281 1 78.5 84 ARG A O 1
ATOM 665 N N . SER A 1 85 ? 8.18 21.375 20.469 1 77.12 85 SER A N 1
ATOM 666 C CA . SER A 1 85 ? 7.75 20 20.703 1 77.12 85 SER A CA 1
ATOM 667 C C . SER A 1 85 ? 6.336 19.766 20.172 1 77.12 85 SER A C 1
ATOM 669 O O . SER A 1 85 ? 5.469 20.625 20.328 1 77.12 85 SER A O 1
ATOM 671 N N . GLU A 1 86 ? 6.191 18.672 19.5 1 80.62 86 GLU A N 1
ATOM 672 C CA . GLU A 1 86 ? 4.871 18.266 19.016 1 80.62 86 GLU A CA 1
ATOM 673 C C . GLU A 1 86 ? 4.066 17.594 20.125 1 80.62 86 GLU A C 1
ATOM 675 O O . GLU A 1 86 ? 4.625 16.859 20.938 1 80.62 86 GLU A O 1
ATOM 680 N N . TRP A 1 87 ? 2.795 17.906 20.281 1 79.44 87 TRP A N 1
ATOM 681 C CA . TRP A 1 87 ? 1.954 17.516 21.406 1 79.44 87 TRP A CA 1
ATOM 682 C C . TRP A 1 87 ? 1.872 16 21.531 1 79.44 87 TRP A C 1
ATOM 684 O O . TRP A 1 87 ? 1.665 15.469 22.625 1 79.44 87 TRP A O 1
ATOM 694 N N . TRP A 1 88 ? 1.99 15.234 20.469 1 82.12 88 TRP A N 1
ATOM 695 C CA . TRP A 1 88 ? 1.816 13.789 20.531 1 82.12 88 TRP A CA 1
ATOM 696 C C . TRP A 1 88 ? 3.029 13.117 21.172 1 82.12 88 TRP A C 1
ATOM 698 O O . TRP A 1 88 ? 2.984 11.938 21.516 1 82.12 88 TRP A O 1
ATOM 708 N N . HIS A 1 89 ? 4.152 13.812 21.312 1 79.81 89 HIS A N 1
ATOM 709 C CA . HIS A 1 89 ? 5.309 13.258 22 1 79.81 89 HIS A CA 1
ATOM 710 C C . HIS A 1 89 ? 4.973 12.914 23.438 1 79.81 89 HIS A C 1
ATOM 712 O O . HIS A 1 89 ? 5.625 12.062 24.047 1 79.81 89 HIS A O 1
ATOM 718 N N . ALA A 1 90 ? 3.939 13.562 23.906 1 79.94 90 ALA A N 1
ATOM 719 C CA . ALA A 1 90 ? 3.496 13.297 25.281 1 79.94 90 ALA A CA 1
ATOM 720 C C . ALA A 1 90 ? 3.008 11.859 25.438 1 79.94 90 ALA A C 1
ATOM 722 O O . ALA A 1 90 ? 2.971 11.32 26.547 1 79.94 90 ALA A O 1
ATOM 723 N N . TYR A 1 91 ? 2.668 11.219 24.344 1 83.25 91 TYR A N 1
ATOM 724 C CA . TYR A 1 91 ? 2.111 9.875 24.391 1 83.25 91 TYR A CA 1
ATOM 725 C C . TYR A 1 91 ? 3.197 8.828 24.172 1 83.25 91 TYR A C 1
ATOM 727 O O . TYR A 1 91 ? 2.938 7.625 24.281 1 83.25 91 TYR A O 1
ATOM 735 N N . GLY A 1 92 ? 4.363 9.203 23.906 1 76.75 92 GLY A N 1
ATOM 736 C CA . GLY A 1 92 ? 5.516 8.32 23.859 1 76.75 92 GLY A CA 1
ATOM 737 C C . GLY A 1 92 ? 5.312 7.121 22.953 1 76.75 92 GLY A C 1
ATOM 738 O O . GLY A 1 92 ? 4.953 7.27 21.781 1 76.75 92 GLY A O 1
ATOM 739 N N . ASP A 1 93 ? 5.328 5.973 23.562 1 75.62 93 ASP A N 1
ATOM 740 C CA . ASP A 1 93 ? 5.348 4.703 22.844 1 75.62 93 ASP A CA 1
ATOM 741 C C . ASP A 1 93 ? 3.947 4.324 22.359 1 75.62 93 ASP A C 1
ATOM 743 O O . ASP A 1 93 ? 3.787 3.391 21.578 1 75.62 93 ASP A O 1
ATOM 747 N N . ALA A 1 94 ? 3.016 5.055 22.797 1 77.25 94 ALA A N 1
ATOM 748 C CA . ALA A 1 94 ? 1.65 4.77 22.359 1 77.25 94 ALA A CA 1
ATOM 749 C C . ALA A 1 94 ? 1.428 5.227 20.922 1 77.25 94 ALA A C 1
ATOM 751 O O . ALA A 1 94 ? 0.483 4.781 20.266 1 77.25 94 ALA A O 1
ATOM 752 N N . VAL A 1 95 ? 2.283 6.102 20.5 1 78 95 VAL A N 1
ATOM 753 C CA . VAL A 1 95 ? 2.197 6.559 19.109 1 78 95 VAL A CA 1
ATOM 754 C C . VAL A 1 95 ? 3.109 5.707 18.234 1 78 95 VAL A C 1
ATOM 756 O O . VAL A 1 95 ? 4.332 5.734 18.375 1 78 95 VAL A O 1
ATOM 759 N N . PRO A 1 96 ? 2.457 5.016 17.375 1 72.62 96 PRO A N 1
ATOM 760 C CA . PRO A 1 96 ? 3.324 4.301 16.438 1 72.62 96 PRO A CA 1
ATOM 761 C C . PRO A 1 96 ? 4.277 5.227 15.68 1 72.62 96 PRO A C 1
ATOM 763 O O . PRO A 1 96 ? 3.904 6.352 15.336 1 72.62 96 PRO A O 1
ATOM 766 N N . LYS A 1 97 ? 5.473 4.781 15.492 1 70.19 97 LYS A N 1
ATOM 767 C CA . LYS A 1 97 ? 6.535 5.586 14.898 1 70.19 97 LYS A CA 1
ATOM 768 C C . LYS A 1 97 ? 6.117 6.121 13.531 1 70.19 97 LYS A C 1
ATOM 770 O O . LYS A 1 97 ? 6.395 7.277 13.195 1 70.19 97 LYS A O 1
ATOM 775 N N . HIS A 1 98 ? 5.418 5.258 12.859 1 71.44 98 HIS A N 1
ATOM 776 C CA . HIS A 1 98 ? 5.051 5.668 11.508 1 71.44 98 HIS A CA 1
ATOM 777 C C . HIS A 1 98 ? 3.943 6.719 11.539 1 71.44 98 HIS A C 1
ATOM 779 O O . HIS A 1 98 ? 3.738 7.438 10.555 1 71.44 98 HIS A O 1
ATOM 785 N N . LEU A 1 99 ? 3.299 6.93 12.656 1 79.62 99 LEU A N 1
ATOM 786 C CA . LEU A 1 99 ? 2.166 7.844 12.758 1 79.62 99 LEU A CA 1
ATOM 787 C C . LEU A 1 99 ? 2.635 9.25 13.117 1 79.62 99 LEU A C 1
ATOM 789 O O . LEU A 1 99 ? 1.939 10.234 12.836 1 79.62 99 LEU A O 1
ATOM 793 N N . GLY A 1 100 ? 3.816 9.352 13.656 1 79.62 100 GLY A N 1
ATOM 794 C CA . GLY A 1 100 ? 4.324 10.641 14.102 1 79.62 100 GLY A CA 1
ATOM 795 C C . GLY A 1 100 ? 4.449 11.648 12.969 1 79.62 100 GLY A C 1
ATOM 796 O O . GLY A 1 100 ? 3.963 12.773 13.086 1 79.62 100 GLY A O 1
ATOM 797 N N . THR A 1 101 ? 5.094 11.234 11.93 1 83.44 101 THR A N 1
ATOM 798 C CA . THR A 1 101 ? 5.25 12.117 10.773 1 83.44 101 THR A CA 1
ATOM 799 C C . THR A 1 101 ? 3.891 12.531 10.227 1 83.44 101 THR A C 1
ATOM 801 O O . THR A 1 101 ? 3.682 13.703 9.891 1 83.44 101 THR A O 1
ATOM 804 N N . PHE A 1 102 ? 3.008 11.641 10.219 1 90.06 102 PHE A N 1
ATOM 805 C CA . PHE A 1 102 ? 1.674 11.938 9.711 1 90.06 102 PHE A CA 1
ATOM 806 C C . PHE A 1 102 ? 0.974 12.969 10.586 1 90.06 102 PHE A C 1
ATOM 808 O O . PHE A 1 102 ? 0.365 13.914 10.086 1 90.06 102 PHE A O 1
ATOM 815 N N . LEU A 1 103 ? 1.069 12.758 11.836 1 89.81 103 LEU A N 1
ATOM 816 C CA . LEU A 1 103 ? 0.427 13.68 12.773 1 89.81 103 LEU A CA 1
ATOM 817 C C . LEU A 1 103 ? 0.95 15.094 12.586 1 89.81 103 LEU A C 1
ATOM 819 O O . LEU A 1 103 ? 0.18 16.062 12.641 1 89.81 103 LEU A O 1
ATOM 823 N N . GLY A 1 104 ? 2.207 15.219 12.414 1 87.94 104 GLY A N 1
ATOM 824 C CA . GLY A 1 104 ? 2.797 16.531 12.156 1 87.94 104 GLY A CA 1
ATOM 825 C C . GLY A 1 104 ? 2.279 17.188 10.891 1 87.94 104 GLY A C 1
ATOM 826 O O . GLY A 1 104 ? 1.984 18.375 10.883 1 87.94 104 GLY A O 1
ATOM 827 N N . LEU A 1 105 ? 2.133 16.422 9.898 1 90.5 105 LEU A N 1
ATOM 828 C CA . LEU A 1 105 ? 1.614 16.938 8.641 1 90.5 105 LEU A CA 1
ATOM 829 C C . LEU A 1 105 ? 0.134 17.281 8.758 1 90.5 105 LEU A C 1
ATOM 831 O O . LEU A 1 105 ? -0.308 18.312 8.258 1 90.5 105 LEU A O 1
ATOM 835 N N . GLU A 1 106 ? -0.576 16.406 9.398 1 92.12 106 GLU A N 1
ATOM 836 C CA . GLU A 1 106 ? -2 16.641 9.609 1 92.12 106 GLU A CA 1
ATOM 837 C C . GLU A 1 106 ? -2.234 17.922 10.406 1 92.12 106 GLU A C 1
ATOM 839 O O . GLU A 1 106 ? -3.139 18.703 10.086 1 92.12 106 GLU A O 1
ATOM 844 N N . GLU A 1 107 ? -1.414 18.141 11.344 1 88.69 107 GLU A N 1
ATOM 845 C CA . GLU A 1 107 ? -1.533 19.344 12.164 1 88.69 107 GLU A CA 1
ATOM 846 C C . GLU A 1 107 ? -1.317 20.594 11.336 1 88.69 107 GLU A C 1
ATOM 848 O O . GLU A 1 107 ? -1.969 21.625 11.57 1 88.69 107 GLU A O 1
ATOM 853 N N . ALA A 1 108 ? -0.513 20.516 10.43 1 89.25 108 ALA A N 1
ATOM 854 C CA . ALA A 1 108 ? -0.161 21.688 9.617 1 89.25 108 ALA A CA 1
ATOM 855 C C . ALA A 1 108 ? -1.124 21.844 8.445 1 89.25 108 ALA A C 1
ATOM 857 O O . ALA A 1 108 ? -1.174 22.891 7.812 1 89.25 108 ALA A O 1
ATOM 858 N N . ALA A 1 109 ? -1.868 20.812 8.133 1 93.38 109 ALA A N 1
ATOM 859 C CA . ALA A 1 109 ? -2.717 20.812 6.949 1 93.38 109 ALA A CA 1
ATOM 860 C C . ALA A 1 109 ? -3.922 21.734 7.137 1 93.38 109 ALA A C 1
ATOM 862 O O . ALA A 1 109 ? -4.414 21.906 8.258 1 93.38 109 ALA A O 1
ATOM 863 N N . THR A 1 110 ? -4.371 22.344 6.031 1 93.5 110 THR A N 1
ATOM 864 C CA . THR A 1 110 ? -5.605 23.125 6.035 1 93.5 110 THR A CA 1
ATOM 865 C C . THR A 1 110 ? -6.758 22.297 5.461 1 93.5 110 THR A C 1
ATOM 867 O O . THR A 1 110 ? -7.926 22.562 5.773 1 93.5 110 THR A O 1
ATOM 870 N N . ARG A 1 111 ? -6.375 21.328 4.652 1 96.38 111 ARG A N 1
ATOM 871 C CA . ARG A 1 111 ? -7.379 20.484 4.016 1 96.38 111 ARG A CA 1
ATOM 872 C C . ARG A 1 111 ? -6.863 19.062 3.846 1 96.38 111 ARG A C 1
ATOM 874 O O . ARG A 1 111 ? -5.699 18.844 3.496 1 96.38 111 ARG A O 1
ATOM 881 N N . THR A 1 112 ? -7.715 18.141 4.145 1 97.25 112 THR A N 1
ATOM 882 C CA . THR A 1 112 ? -7.426 16.734 3.855 1 97.25 112 THR A CA 1
ATOM 883 C C . THR A 1 112 ? -8.5 16.141 2.941 1 97.25 112 THR A C 1
ATOM 885 O O . THR A 1 112 ? -9.688 16.375 3.139 1 97.25 112 THR A O 1
ATOM 888 N N . ILE A 1 113 ? -8.07 15.469 1.915 1 97.75 113 ILE A N 1
ATOM 889 C CA . ILE A 1 113 ? -8.906 14.695 1.011 1 97.75 113 ILE A CA 1
ATOM 890 C C . ILE A 1 113 ? -8.531 13.211 1.104 1 97.75 113 ILE A C 1
ATOM 892 O O . ILE A 1 113 ? -7.355 12.859 1.027 1 97.75 113 ILE A O 1
ATOM 896 N N . SER A 1 114 ? -9.523 12.414 1.293 1 97.19 114 SER A N 1
ATOM 897 C CA . SER A 1 114 ? -9.125 11.023 1.522 1 97.19 114 SER A CA 1
ATOM 898 C C . SER A 1 114 ? -10.18 10.055 1.012 1 97.19 114 SER A C 1
ATOM 900 O O . SER A 1 114 ? -11.336 10.43 0.815 1 97.19 114 SER A O 1
ATOM 902 N N . TYR A 1 115 ? -9.758 8.875 0.703 1 95.88 115 TYR A N 1
ATOM 903 C CA . TYR A 1 115 ? -10.602 7.734 0.354 1 95.88 115 TYR A CA 1
ATOM 904 C C . TYR A 1 115 ? -10.312 6.547 1.262 1 95.88 115 TYR A C 1
ATOM 906 O O . TYR A 1 115 ? -9.148 6.227 1.527 1 95.88 115 TYR A O 1
ATOM 914 N N . HIS A 1 116 ? -11.414 5.934 1.692 1 92.38 116 HIS A N 1
ATOM 915 C CA . HIS A 1 116 ? -11.297 4.785 2.584 1 92.38 116 HIS A CA 1
ATOM 916 C C . HIS A 1 116 ? -12.242 3.664 2.162 1 92.38 116 HIS A C 1
ATOM 918 O O . HIS A 1 116 ? -13.469 3.836 2.178 1 92.38 116 HIS A O 1
ATOM 924 N N . ALA A 1 117 ? -11.656 2.555 1.983 1 86.44 117 ALA A N 1
ATOM 925 C CA . ALA A 1 117 ? -12.438 1.455 1.42 1 86.44 117 ALA A CA 1
ATOM 926 C C . ALA A 1 117 ? -12.914 0.504 2.514 1 86.44 117 ALA A C 1
ATOM 928 O O . ALA A 1 117 ? -13.969 -0.121 2.385 1 86.44 117 ALA A O 1
ATOM 929 N N . THR A 1 118 ? -12.188 0.385 3.586 1 83.75 118 THR A N 1
ATOM 930 C CA . THR A 1 118 ? -12.445 -0.743 4.473 1 83.75 118 THR A CA 1
ATOM 931 C C . THR A 1 118 ? -12.844 -0.256 5.863 1 83.75 118 THR A C 1
ATOM 933 O O . THR A 1 118 ? -13.648 -0.897 6.543 1 83.75 118 THR A O 1
ATOM 936 N N . LEU A 1 119 ? -12.297 0.846 6.242 1 88.19 119 LEU A N 1
ATOM 937 C CA . LEU A 1 119 ? -12.586 1.358 7.574 1 88.19 119 LEU A CA 1
ATOM 938 C C . LEU A 1 119 ? -12.938 2.84 7.523 1 88.19 119 LEU A C 1
ATOM 940 O O . LEU A 1 119 ? -12.57 3.539 6.578 1 88.19 119 LEU A O 1
ATOM 944 N N . ILE A 1 120 ? -13.664 3.223 8.539 1 93.5 120 ILE A N 1
ATOM 945 C CA . ILE A 1 120 ? -13.953 4.641 8.711 1 93.5 120 ILE A CA 1
ATOM 946 C C . ILE A 1 120 ? -12.688 5.379 9.125 1 93.5 120 ILE A C 1
ATOM 948 O O . ILE A 1 120 ? -11.938 4.91 9.984 1 93.5 120 ILE A O 1
ATOM 952 N N . PRO A 1 121 ? -12.406 6.516 8.453 1 93.19 121 PRO A N 1
ATOM 953 C CA . PRO A 1 121 ? -11.164 7.223 8.773 1 93.19 121 PRO A CA 1
ATOM 954 C C . PRO A 1 121 ? -11.117 7.691 10.227 1 93.19 121 PRO A C 1
ATOM 956 O O . PRO A 1 121 ? -12.148 8.047 10.797 1 93.19 121 PRO A O 1
ATOM 959 N N . GLY A 1 122 ? -9.914 7.793 10.727 1 91.75 122 GLY A N 1
ATOM 960 C CA . GLY A 1 122 ? -9.672 8.07 12.133 1 91.75 122 GLY A CA 1
ATOM 961 C C . GLY A 1 122 ? -10.344 9.344 12.609 1 91.75 122 GLY A C 1
ATOM 962 O O . GLY A 1 122 ? -11.016 9.352 13.648 1 91.75 122 GLY A O 1
ATOM 963 N N . LEU A 1 123 ? -10.297 10.391 11.875 1 94 123 LEU A N 1
ATOM 964 C CA . LEU A 1 123 ? -10.82 11.695 12.273 1 94 123 LEU A CA 1
ATOM 965 C C . LEU A 1 123 ? -12.336 11.633 12.469 1 94 123 LEU A C 1
ATOM 967 O O . LEU A 1 123 ? -12.922 12.516 13.094 1 94 123 LEU A O 1
ATOM 971 N N . LEU A 1 124 ? -12.938 10.586 11.953 1 96.69 124 LEU A N 1
ATOM 972 C CA . LEU A 1 124 ? -14.398 10.531 11.992 1 96.69 124 LEU A CA 1
ATOM 973 C C . LEU A 1 124 ? -14.867 9.398 12.906 1 96.69 124 LEU A C 1
ATOM 975 O O . LEU A 1 124 ? -16.062 9.125 12.992 1 96.69 124 LEU A O 1
ATOM 979 N N . GLN A 1 125 ? -14.008 8.82 13.555 1 96.44 125 GLN A N 1
ATOM 980 C CA . GLN A 1 125 ? -14.344 7.691 14.414 1 96.44 125 GLN A CA 1
ATOM 981 C C . GLN A 1 125 ? -14.781 8.164 15.797 1 96.44 125 GLN A C 1
ATOM 983 O O . GLN A 1 125 ? -14.258 9.156 16.312 1 96.44 125 GLN A O 1
ATOM 988 N N . THR A 1 126 ? -15.711 7.457 16.344 1 97.12 126 THR A N 1
ATOM 989 C CA . THR A 1 126 ? -15.977 7.605 17.766 1 97.12 126 THR A CA 1
ATOM 990 C C . THR A 1 126 ? -14.938 6.859 18.594 1 97.12 126 THR A C 1
ATOM 992 O O . THR A 1 126 ? -14.211 6.016 18.078 1 97.12 126 THR A O 1
ATOM 995 N N . SER A 1 127 ? -14.922 7.215 19.891 1 96.62 127 SER A N 1
ATOM 996 C CA . SER A 1 127 ? -13.992 6.543 20.797 1 96.62 127 SER A CA 1
ATOM 997 C C . SER A 1 127 ? -14.289 5.051 20.875 1 96.62 127 SER A C 1
ATOM 999 O O . SER A 1 127 ? -13.367 4.227 20.859 1 96.62 127 SER A O 1
ATOM 1001 N N . ASP A 1 128 ? -15.562 4.727 20.922 1 96.5 128 ASP A N 1
ATOM 1002 C CA . ASP A 1 128 ? -15.953 3.328 21.062 1 96.5 128 ASP A CA 1
ATOM 1003 C C . ASP A 1 128 ? -15.609 2.535 19.812 1 96.5 128 ASP A C 1
ATOM 1005 O O . ASP A 1 128 ? -15.164 1.389 19.891 1 96.5 128 ASP A O 1
ATOM 1009 N N . TYR A 1 129 ? -15.852 3.084 18.688 1 95.44 129 TYR A N 1
ATOM 1010 C CA . TYR A 1 129 ? -15.492 2.441 17.438 1 95.44 129 TYR A CA 1
ATOM 1011 C C . TYR A 1 129 ? -13.992 2.209 17.344 1 95.44 129 TYR A C 1
ATOM 1013 O O . TYR A 1 129 ? -13.547 1.114 17 1 95.44 129 TYR A O 1
ATOM 1021 N N . HIS A 1 130 ? -13.227 3.234 17.734 1 94.12 130 HIS A N 1
ATOM 1022 C CA . HIS A 1 130 ? -11.773 3.127 17.688 1 94.12 130 HIS A CA 1
ATOM 1023 C C . HIS A 1 130 ? -11.273 2.07 18.672 1 94.12 130 HIS A C 1
ATOM 1025 O O . HIS A 1 130 ? -10.359 1.306 18.344 1 94.12 130 HIS A O 1
ATOM 1031 N N . ARG A 1 131 ? -11.852 2.043 19.797 1 93.38 131 ARG A N 1
ATOM 1032 C CA . ARG A 1 131 ? -11.5 1.033 20.797 1 93.38 131 ARG A CA 1
ATOM 1033 C C . ARG A 1 131 ? -11.719 -0.373 20.25 1 93.38 131 ARG A C 1
ATOM 1035 O O . ARG A 1 131 ? -10.875 -1.252 20.406 1 93.38 131 ARG A O 1
ATOM 1042 N N . ALA A 1 132 ? -12.836 -0.542 19.641 1 91.69 132 ALA A N 1
ATOM 1043 C CA . ALA A 1 132 ? -13.156 -1.842 19.062 1 91.69 132 ALA A CA 1
ATOM 1044 C C . ALA A 1 132 ? -12.133 -2.238 18 1 91.69 132 ALA A C 1
ATOM 1046 O O . ALA A 1 132 ? -11.75 -3.406 17.906 1 91.69 132 ALA A O 1
ATOM 1047 N N . LEU A 1 133 ? -11.727 -1.27 17.188 1 89.12 133 LEU A N 1
ATOM 1048 C CA . LEU A 1 133 ? -10.727 -1.522 16.172 1 89.12 133 LEU A CA 1
ATOM 1049 C C . LEU A 1 133 ? -9.406 -1.964 16.797 1 89.12 133 LEU A C 1
ATOM 1051 O O . LEU A 1 133 ? -8.773 -2.91 16.312 1 89.12 133 LEU A O 1
ATOM 1055 N N . LEU A 1 134 ? -8.953 -1.317 17.812 1 86.5 134 LEU A N 1
ATOM 1056 C CA . LEU A 1 134 ? -7.703 -1.634 18.484 1 86.5 134 LEU A CA 1
ATOM 1057 C C . LEU A 1 134 ? -7.758 -3.023 19.109 1 86.5 134 LEU A C 1
ATOM 1059 O O . LEU A 1 134 ? -6.773 -3.764 19.062 1 86.5 134 LEU A O 1
ATOM 1063 N N . GLU A 1 135 ? -8.859 -3.33 19.656 1 84.31 135 GLU A N 1
ATOM 1064 C CA . GLU A 1 135 ? -9.023 -4.617 20.312 1 84.31 135 GLU A CA 1
ATOM 1065 C C . GLU A 1 135 ? -8.922 -5.773 19.328 1 84.31 135 GLU A C 1
ATOM 1067 O O . GLU A 1 135 ? -8.359 -6.824 19.641 1 84.31 135 GLU A O 1
ATOM 1072 N N . THR A 1 136 ? -9.43 -5.562 18.188 1 76.25 136 THR A N 1
ATOM 1073 C CA . THR A 1 136 ? -9.445 -6.633 17.203 1 76.25 136 THR A CA 1
ATOM 1074 C C . THR A 1 136 ? -8.156 -6.629 16.391 1 76.25 136 THR A C 1
ATOM 1076 O O . THR A 1 136 ? -7.668 -7.688 15.984 1 76.25 136 THR A O 1
ATOM 1079 N N . GLY A 1 137 ? -7.617 -5.531 16.109 1 74 137 GLY A N 1
ATOM 1080 C CA . GLY A 1 137 ? -6.461 -5.406 15.242 1 74 137 GLY A CA 1
ATOM 1081 C C . GLY A 1 137 ? -5.141 -5.57 15.977 1 74 137 GLY A C 1
ATOM 1082 O O . GLY A 1 137 ? -4.125 -5.91 15.367 1 74 137 GLY A O 1
ATOM 1083 N N . SER A 1 138 ? -5.059 -5.258 17.109 1 74.5 138 SER A N 1
ATOM 1084 C CA . SER A 1 138 ? -3.857 -5.363 17.938 1 74.5 138 SER A CA 1
ATOM 1085 C C . SER A 1 138 ? -4.148 -6.078 19.25 1 74.5 138 SER A C 1
ATOM 1087 O O . SER A 1 138 ? -4.062 -5.473 20.328 1 74.5 138 SER A O 1
ATOM 1089 N N . PRO A 1 139 ? -4.129 -7.391 18.938 1 71.81 139 PRO A N 1
ATOM 1090 C CA . PRO A 1 139 ? -4.418 -8.133 20.172 1 71.81 139 PRO A CA 1
ATOM 1091 C C . PRO A 1 139 ? -3.256 -8.117 21.156 1 71.81 139 PRO A C 1
ATOM 1093 O O . PRO A 1 139 ? -2.094 -8.164 20.75 1 71.81 139 PRO A O 1
ATOM 1096 N N . GLY A 1 140 ? -3.443 -7.504 22.344 1 77.25 140 GLY A N 1
ATOM 1097 C CA . GLY A 1 140 ? -2.418 -7.508 23.375 1 77.25 140 GLY A CA 1
ATOM 1098 C C . GLY A 1 140 ? -2.014 -6.117 23.812 1 77.25 140 GLY A C 1
ATOM 1099 O O . GLY A 1 140 ? -1.204 -5.965 24.734 1 77.25 140 GLY A O 1
ATOM 1100 N N . LEU A 1 141 ? -2.436 -5.238 23.047 1 81.69 141 LEU A N 1
ATOM 1101 C CA . LEU A 1 141 ? -2.148 -3.873 23.469 1 81.69 141 LEU A CA 1
ATOM 1102 C C . LEU A 1 141 ? -2.658 -3.625 24.875 1 81.69 141 LEU A C 1
ATOM 1104 O O . LEU A 1 141 ? -3.82 -3.9 25.188 1 81.69 141 LEU A O 1
ATOM 1108 N N . PRO A 1 142 ? -1.768 -3.16 25.734 1 87.62 142 PRO A N 1
ATOM 1109 C CA . PRO A 1 142 ? -2.207 -2.852 27.094 1 87.62 142 PRO A CA 1
ATOM 1110 C C . PRO A 1 142 ? -3.316 -1.802 27.141 1 87.62 142 PRO A C 1
ATOM 1112 O O . PRO A 1 142 ? -3.396 -0.95 26.25 1 87.62 142 PRO A O 1
ATOM 1115 N N . GLU A 1 143 ? -4.102 -1.903 28.156 1 88.88 143 GLU A N 1
ATOM 1116 C CA . GLU A 1 143 ? -5.238 -1.001 28.312 1 88.88 143 GLU A CA 1
ATOM 1117 C C . GLU A 1 143 ? -4.789 0.456 28.344 1 88.88 143 GLU A C 1
ATOM 1119 O O . GLU A 1 143 ? -5.453 1.332 27.797 1 88.88 143 GLU A O 1
ATOM 1124 N N . GLU A 1 144 ? -3.75 0.67 28.953 1 89.44 144 GLU A N 1
ATOM 1125 C CA . GLU A 1 144 ? -3.227 2.029 29.062 1 89.44 144 GLU A CA 1
ATOM 1126 C C . GLU A 1 144 ? -2.885 2.586 27.672 1 89.44 144 GLU A C 1
ATOM 1128 O O . GLU A 1 144 ? -3.164 3.752 27.391 1 89.44 144 GLU A O 1
ATOM 1133 N N . ALA A 1 145 ? -2.32 1.774 26.922 1 89.12 145 ALA A N 1
ATOM 1134 C CA . ALA A 1 145 ? -1.966 2.186 25.562 1 89.12 145 ALA A CA 1
ATOM 1135 C C . ALA A 1 145 ? -3.213 2.475 24.734 1 89.12 145 ALA A C 1
ATOM 1137 O O . ALA A 1 145 ? -3.23 3.414 23.938 1 89.12 145 ALA A O 1
ATOM 1138 N N . VAL A 1 146 ? -4.191 1.71 24.984 1 90.56 146 VAL A N 1
ATOM 1139 C CA . VAL A 1 146 ? -5.457 1.911 24.281 1 90.56 146 VAL A CA 1
ATOM 1140 C C . VAL A 1 146 ? -6.043 3.273 24.656 1 90.56 146 VAL A C 1
ATOM 1142 O O . VAL A 1 146 ? -6.441 4.043 23.781 1 90.56 146 VAL A O 1
ATOM 1145 N N . GLU A 1 147 ? -6.043 3.539 25.906 1 92.62 147 GLU A N 1
ATOM 1146 C CA . GLU A 1 147 ? -6.598 4.809 26.359 1 92.62 147 GLU A CA 1
ATOM 1147 C C . GLU A 1 147 ? -5.797 5.988 25.812 1 92.62 147 GLU A C 1
ATOM 1149 O O . GLU A 1 147 ? -6.363 7.031 25.484 1 92.62 147 GLU A O 1
ATOM 1154 N N . GLN A 1 148 ? -4.551 5.801 25.75 1 92 148 GLN A N 1
ATOM 1155 C CA . GLN A 1 148 ? -3.707 6.855 25.188 1 92 148 GLN A CA 1
ATOM 1156 C C . GLN A 1 148 ? -4.016 7.09 23.719 1 92 148 GLN A C 1
ATOM 1158 O O . GLN A 1 148 ? -4.055 8.234 23.266 1 92 148 GLN A O 1
ATOM 1163 N N . GLN A 1 149 ? -4.258 6.043 23.047 1 90.56 149 GLN A N 1
ATOM 1164 C CA . GLN A 1 149 ? -4.602 6.168 21.641 1 90.56 149 GLN A CA 1
ATOM 1165 C C . GLN A 1 149 ? -5.953 6.844 21.453 1 90.56 149 GLN A C 1
ATOM 1167 O O . GLN A 1 149 ? -6.152 7.605 20.5 1 90.56 149 GLN A O 1
ATOM 1172 N N . ILE A 1 150 ? -6.828 6.543 22.344 1 93.38 150 ILE A N 1
ATOM 1173 C CA . ILE A 1 150 ? -8.141 7.172 22.281 1 93.38 150 ILE A CA 1
ATOM 1174 C C . ILE A 1 150 ? -8.016 8.664 22.562 1 93.38 150 ILE A C 1
ATOM 1176 O O . ILE A 1 150 ? -8.656 9.484 21.906 1 93.38 150 ILE A O 1
ATOM 1180 N N . GLU A 1 151 ? -7.223 9 23.484 1 93.31 151 GLU A N 1
ATOM 1181 C CA . GLU A 1 151 ? -6.977 10.406 23.797 1 93.31 151 GLU A CA 1
ATOM 1182 C C . GLU A 1 151 ? -6.328 11.117 22.609 1 93.31 151 GLU A C 1
ATOM 1184 O O . GLU A 1 151 ? -6.68 12.25 22.281 1 93.31 151 GLU A O 1
ATOM 1189 N N . LEU A 1 152 ? -5.395 10.453 22.047 1 91.75 152 LEU A N 1
ATOM 1190 C CA . LEU A 1 152 ? -4.73 10.992 20.875 1 91.75 152 LEU A CA 1
ATOM 1191 C C . LEU A 1 152 ? -5.734 11.266 19.75 1 91.75 152 LEU A C 1
ATOM 1193 O O . LEU A 1 152 ? -5.691 12.328 19.125 1 91.75 152 LEU A O 1
ATOM 1197 N N . LEU A 1 153 ? -6.609 10.344 19.594 1 92.5 153 LEU A N 1
ATOM 1198 C CA . LEU A 1 153 ? -7.66 10.523 18.594 1 92.5 153 LEU A CA 1
ATOM 1199 C C . LEU A 1 153 ? -8.508 11.742 18.922 1 92.5 153 LEU A C 1
ATOM 1201 O O . LEU A 1 153 ? -8.836 12.531 18.016 1 92.5 153 LEU A O 1
ATOM 1205 N N . GLY A 1 154 ? -8.82 11.875 20.125 1 92.44 154 GLY A N 1
ATOM 1206 C CA . GLY A 1 154 ? -9.602 13.023 20.547 1 92.44 154 GLY A CA 1
ATOM 1207 C C . GLY A 1 154 ? -8.93 14.352 20.219 1 92.44 154 GLY A C 1
ATOM 1208 O O . GLY A 1 154 ? -9.578 15.281 19.75 1 92.44 154 GLY A O 1
ATOM 1209 N N . ARG A 1 155 ? -7.73 14.406 20.422 1 90.31 155 ARG A N 1
ATOM 1210 C CA . ARG A 1 155 ? -6.98 15.633 20.156 1 90.31 155 ARG A CA 1
ATOM 1211 C C . ARG A 1 155 ? -6.938 15.93 18.656 1 90.31 155 ARG A C 1
ATOM 1213 O O . ARG A 1 155 ? -7.062 17.078 18.25 1 90.31 155 ARG A O 1
ATOM 1220 N N . ARG A 1 156 ? -6.77 14.883 17.922 1 92.31 156 ARG A N 1
ATOM 1221 C CA . ARG A 1 156 ? -6.793 15.055 16.484 1 92.31 156 ARG A CA 1
ATOM 1222 C C . ARG A 1 156 ? -8.141 15.602 16.016 1 92.31 156 ARG A C 1
ATOM 1224 O O . ARG A 1 156 ? -8.188 16.516 15.18 1 92.31 156 ARG A O 1
ATOM 1231 N N . LYS A 1 157 ? -9.164 15.164 16.578 1 94.19 157 LYS A N 1
ATOM 1232 C CA . LYS A 1 157 ? -10.523 15.484 16.141 1 94.19 157 LYS A CA 1
ATOM 1233 C C . LYS A 1 157 ? -10.914 16.906 16.547 1 94.19 157 LYS A C 1
ATOM 1235 O O . LYS A 1 157 ? -11.875 17.453 16.016 1 94.19 157 LYS A O 1
ATOM 1240 N N . PHE A 1 158 ? -10.227 17.406 17.469 1 90.5 158 PHE A N 1
ATOM 1241 C CA . PHE A 1 158 ? -10.523 18.75 17.922 1 90.5 158 PHE A CA 1
ATOM 1242 C C . PHE A 1 158 ? -10.406 19.75 16.781 1 90.5 158 PHE A C 1
ATOM 1244 O O . PHE A 1 158 ? -11.133 20.75 16.734 1 90.5 158 PHE A O 1
ATOM 1251 N N . ARG A 1 159 ? -9.625 19.469 15.844 1 91 159 ARG A N 1
ATOM 1252 C CA . ARG A 1 159 ? -9.406 20.344 14.703 1 91 159 ARG A CA 1
ATOM 1253 C C . ARG A 1 159 ? -10.656 20.438 13.828 1 91 159 ARG A C 1
ATOM 1255 O O . ARG A 1 159 ? -10.812 21.375 13.062 1 91 159 ARG A O 1
ATOM 1262 N N . LEU A 1 160 ? -11.484 19.453 13.898 1 92.44 160 LEU A N 1
ATOM 1263 C CA . LEU A 1 160 ? -12.695 19.438 13.078 1 92.44 160 LEU A CA 1
ATOM 1264 C C . LEU A 1 160 ? -13.648 20.547 13.5 1 92.44 160 LEU A C 1
ATOM 1266 O O . LEU A 1 160 ? -14.391 21.078 12.672 1 92.44 160 LEU A O 1
ATOM 1270 N N . THR A 1 161 ? -13.57 20.891 14.75 1 90.12 161 THR A N 1
ATOM 1271 C CA . THR A 1 161 ? -14.547 21.844 15.266 1 90.12 161 THR A CA 1
ATOM 1272 C C . THR A 1 161 ? -13.852 23.078 15.82 1 90.12 161 THR A C 1
ATOM 1274 O O . THR A 1 161 ? -14.5 23.938 16.422 1 90.12 161 THR A O 1
ATOM 1277 N N . SER A 1 162 ? -12.609 23.125 15.633 1 87.88 162 SER A N 1
ATOM 1278 C CA . SER A 1 162 ? -11.891 24.297 16.109 1 87.88 162 SER A CA 1
ATOM 1279 C C . SER A 1 162 ? -12.406 25.562 15.43 1 87.88 162 SER A C 1
ATOM 1281 O O . SER A 1 162 ? -12.469 25.641 14.203 1 87.88 162 SER A O 1
ATOM 1283 N N . PRO A 1 163 ? -12.781 26.578 16.141 1 84 163 PRO A N 1
ATOM 1284 C CA . PRO A 1 163 ? -13.305 27.812 15.539 1 84 163 PRO A CA 1
ATOM 1285 C C . PRO A 1 163 ? -12.227 28.625 14.82 1 84 163 PRO A C 1
ATOM 1287 O O . PRO A 1 163 ? -12.492 29.25 13.797 1 84 163 PRO A O 1
ATOM 1290 N N . ALA A 1 164 ? -11.062 28.625 15.266 1 84.38 164 ALA A N 1
ATOM 1291 C CA . ALA A 1 164 ? -9.984 29.484 14.758 1 84.38 164 ALA A CA 1
ATOM 1292 C C . ALA A 1 164 ? -9.438 28.938 13.445 1 84.38 164 ALA A C 1
ATOM 1294 O O . ALA A 1 164 ? -9.234 29.703 12.492 1 84.38 164 ALA A O 1
ATOM 1295 N N . ASP A 1 165 ? -9.242 27.688 13.375 1 85.69 165 ASP A N 1
ATOM 1296 C CA . ASP A 1 165 ? -8.586 27.094 12.211 1 85.69 165 ASP A CA 1
ATOM 1297 C C . ASP A 1 165 ? -9.109 25.688 11.953 1 85.69 165 ASP A C 1
ATOM 1299 O O . ASP A 1 165 ? -8.383 24.703 12.141 1 85.69 165 ASP A O 1
ATOM 1303 N N . PRO A 1 166 ? -10.336 25.688 11.453 1 90.81 166 PRO A N 1
ATOM 1304 C CA . PRO A 1 166 ? -10.898 24.359 11.227 1 90.81 166 PRO A CA 1
ATOM 1305 C C . PRO A 1 166 ? -10.234 23.625 10.062 1 90.81 166 PRO A C 1
ATOM 1307 O O . PRO A 1 166 ? -9.93 24.234 9.031 1 90.81 166 PRO A O 1
ATOM 1310 N N . LEU A 1 167 ? -9.938 22.391 10.297 1 94.75 167 LEU A N 1
ATOM 1311 C CA . LEU A 1 167 ? -9.461 21.531 9.211 1 94.75 167 LEU A CA 1
ATOM 1312 C C . LEU A 1 167 ? -10.594 21.188 8.242 1 94.75 167 LEU A C 1
ATOM 1314 O O . LEU A 1 167 ? -11.672 20.766 8.664 1 94.75 167 LEU A O 1
ATOM 1318 N N . ARG A 1 168 ? -10.43 21.531 7.02 1 96.69 168 ARG A N 1
ATOM 1319 C CA . ARG A 1 168 ? -11.391 21.094 6.012 1 96.69 168 ARG A CA 1
ATOM 1320 C C . ARG A 1 168 ? -11.172 19.641 5.633 1 96.69 168 ARG A C 1
ATOM 1322 O O . ARG A 1 168 ? -10.062 19.25 5.242 1 96.69 168 ARG A O 1
ATOM 1329 N N . VAL A 1 169 ? -12.18 18.844 5.75 1 97.44 169 VAL A N 1
ATOM 1330 C CA . VAL A 1 169 ? -12.055 17.406 5.547 1 97.44 169 VAL A CA 1
ATOM 1331 C C . VAL A 1 169 ? -13.031 16.953 4.469 1 97.44 169 VAL A C 1
ATOM 1333 O O . VAL A 1 169 ? -14.242 17.188 4.574 1 97.44 169 VAL A O 1
ATOM 1336 N N . GLU A 1 170 ? -12.562 16.375 3.445 1 97.94 170 GLU A N 1
ATOM 1337 C CA . GLU A 1 170 ? -13.367 15.727 2.412 1 97.94 170 GLU A CA 1
ATOM 1338 C C . GLU A 1 170 ? -13.055 14.234 2.336 1 97.94 170 GLU A C 1
ATOM 1340 O O . GLU A 1 170 ? -11.945 13.844 1.986 1 97.94 170 GLU A O 1
ATOM 1345 N N . VAL A 1 171 ? -14.055 13.477 2.609 1 97.88 171 VAL A N 1
ATOM 1346 C CA . VAL A 1 171 ? -13.812 12.047 2.715 1 97.88 171 VAL A CA 1
ATOM 1347 C C . VAL A 1 171 ? -14.812 11.289 1.836 1 97.88 171 VAL A C 1
ATOM 1349 O O . VAL A 1 171 ? -15.992 11.641 1.78 1 97.88 171 VAL A O 1
ATOM 1352 N N . ILE A 1 172 ? -14.305 10.32 1.145 1 97.5 172 ILE A N 1
ATOM 1353 C CA . ILE A 1 172 ? -15.125 9.328 0.46 1 97.5 172 ILE A CA 1
ATOM 1354 C C . ILE A 1 172 ? -14.945 7.969 1.131 1 97.5 172 ILE A C 1
ATOM 1356 O O . ILE A 1 172 ? -13.82 7.504 1.322 1 97.5 172 ILE A O 1
ATOM 1360 N N . VAL A 1 173 ? -16.047 7.422 1.533 1 96.25 173 VAL A N 1
ATOM 1361 C CA . VAL A 1 173 ? -15.992 6.105 2.162 1 96.25 173 VAL A CA 1
ATOM 1362 C C . VAL A 1 173 ? -16.812 5.105 1.348 1 96.25 173 VAL A C 1
ATOM 1364 O O . VAL A 1 173 ? -17.812 5.473 0.732 1 96.25 173 VAL A O 1
ATOM 1367 N N . ASP A 1 174 ? -16.297 3.922 1.354 1 93.62 174 ASP A N 1
ATOM 1368 C CA . ASP A 1 174 ? -17.047 2.83 0.737 1 93.62 174 ASP A CA 1
ATOM 1369 C C . ASP A 1 174 ? -18.172 2.336 1.661 1 93.62 174 ASP A C 1
ATOM 1371 O O . ASP A 1 174 ? -17.969 2.215 2.871 1 93.62 174 ASP A O 1
ATOM 1375 N N . GLU A 1 175 ? -19.297 2.062 1.128 1 93.88 175 GLU A N 1
ATOM 1376 C CA . GLU A 1 175 ? -20.422 1.58 1.92 1 93.88 175 GLU A CA 1
ATOM 1377 C C . GLU A 1 175 ? -20.062 0.315 2.689 1 93.88 175 GLU A C 1
ATOM 1379 O O . GLU A 1 175 ? -20.609 0.051 3.762 1 93.88 175 GLU A O 1
ATOM 1384 N N . CYS A 1 176 ? -19.141 -0.446 2.184 1 89.62 176 CYS A N 1
ATOM 1385 C CA . CYS A 1 176 ? -18.688 -1.662 2.852 1 89.62 176 CYS A CA 1
ATOM 1386 C C . CYS A 1 176 ? -18.188 -1.357 4.258 1 89.62 176 CYS A C 1
ATOM 1388 O O . CYS A 1 176 ? -18.438 -2.125 5.191 1 89.62 176 CYS A O 1
ATOM 1390 N N . SER A 1 177 ? -17.562 -0.25 4.41 1 90.62 177 SER A N 1
ATOM 1391 C CA . SER A 1 177 ? -17.016 0.115 5.711 1 90.62 177 SER A CA 1
ATOM 1392 C C . SER A 1 177 ? -18.109 0.512 6.691 1 90.62 177 SER A C 1
ATOM 1394 O O . SER A 1 177 ? -17.922 0.422 7.906 1 90.62 177 SER A O 1
ATOM 1396 N N . LEU A 1 178 ? -19.219 0.872 6.168 1 93.94 178 LEU A N 1
ATOM 1397 C CA . LEU A 1 178 ? -20.328 1.311 7.008 1 93.94 178 LEU A CA 1
ATOM 1398 C C . LEU A 1 178 ? -21.188 0.123 7.449 1 93.94 178 LEU A C 1
ATOM 1400 O O . LEU A 1 178 ? -21.969 0.232 8.398 1 93.94 178 LEU A O 1
ATOM 1404 N N . ARG A 1 179 ? -21 -0.93 6.809 1 91.12 179 ARG A N 1
ATOM 1405 C CA . ARG A 1 179 ? -21.859 -2.078 7.09 1 91.12 179 ARG A CA 1
ATOM 1406 C C . ARG A 1 179 ? -21.125 -3.098 7.961 1 91.12 179 ARG A C 1
ATOM 1408 O O . ARG A 1 179 ? -21.75 -4.047 8.453 1 91.12 179 ARG A O 1
ATOM 1415 N N . ARG A 1 180 ? -19.906 -2.938 8.125 1 88.62 180 ARG A N 1
ATOM 1416 C CA . ARG A 1 180 ? -19.141 -3.822 9 1 88.62 180 ARG A CA 1
ATOM 1417 C C . ARG A 1 180 ? -19.406 -3.496 10.469 1 88.62 180 ARG A C 1
ATOM 1419 O O . ARG A 1 180 ? -19.125 -2.385 10.922 1 88.62 180 ARG A O 1
ATOM 1426 N N . PRO A 1 181 ? -19.891 -4.438 11.18 1 89.88 181 PRO A N 1
ATOM 1427 C CA . PRO A 1 181 ? -20.297 -4.133 12.547 1 89.88 181 PRO A CA 1
ATOM 1428 C C . PRO A 1 181 ? -19.125 -4.148 13.531 1 89.88 181 PRO A C 1
ATOM 1430 O O . PRO A 1 181 ? -19.156 -4.867 14.531 1 89.88 181 PRO A O 1
ATOM 1433 N N . ILE A 1 182 ? -18.234 -3.27 13.289 1 89.94 182 ILE A N 1
ATOM 1434 C CA . ILE A 1 182 ? -17.094 -3.145 14.188 1 89.94 182 ILE A CA 1
ATOM 1435 C C . ILE A 1 182 ? -17.578 -2.766 15.586 1 89.94 182 ILE A C 1
ATOM 1437 O O . ILE A 1 182 ? -18.312 -1.793 15.75 1 89.94 182 ILE A O 1
ATOM 1441 N N . GLY A 1 183 ? -17.141 -3.555 16.594 1 90.19 183 GLY A N 1
ATOM 1442 C CA . GLY A 1 183 ? -17.547 -3.287 17.969 1 90.19 183 GLY A CA 1
ATOM 1443 C C . GLY A 1 183 ? -18.953 -3.746 18.281 1 90.19 183 GLY A C 1
ATOM 1444 O O . GLY A 1 183 ? -19.438 -3.57 19.406 1 90.19 183 GLY A O 1
ATOM 1445 N N . GLY A 1 184 ? -19.641 -4.305 17.359 1 90.5 184 GLY A N 1
ATOM 1446 C CA . GLY A 1 184 ? -21.031 -4.73 17.547 1 90.5 184 GLY A CA 1
ATOM 1447 C C . GLY A 1 184 ? -22.031 -3.732 17.016 1 90.5 184 GLY A C 1
ATOM 1448 O O . GLY A 1 184 ? -21.672 -2.629 16.594 1 90.5 184 GLY A O 1
ATOM 1449 N N . ARG A 1 185 ? -23.25 -4.082 17.062 1 90.38 185 ARG A N 1
ATOM 1450 C CA . ARG A 1 185 ? -24.328 -3.311 16.438 1 90.38 185 ARG A CA 1
ATOM 1451 C C . ARG A 1 185 ? -24.516 -1.976 17.156 1 90.38 185 ARG A C 1
ATOM 1453 O O . ARG A 1 185 ? -24.766 -0.952 16.516 1 90.38 185 ARG A O 1
ATOM 1460 N N . THR A 1 186 ? -24.391 -2.027 18.406 1 93.75 186 THR A N 1
ATOM 1461 C CA . THR A 1 186 ? -24.609 -0.807 19.172 1 93.75 186 THR A CA 1
ATOM 1462 C C . THR A 1 186 ? -23.516 0.215 18.875 1 93.75 186 THR A C 1
ATOM 1464 O O . THR A 1 186 ? -23.797 1.376 18.578 1 93.75 186 THR A O 1
ATOM 1467 N N . VAL A 1 187 ? -22.312 -0.223 18.906 1 95.06 187 VAL A N 1
ATOM 1468 C CA . VAL A 1 187 ? -21.172 0.648 18.656 1 95.06 187 VAL A CA 1
ATOM 1469 C C . VAL A 1 187 ? -21.234 1.162 17.219 1 95.06 187 VAL A C 1
ATOM 1471 O O . VAL A 1 187 ? -21.016 2.35 16.969 1 95.06 187 VAL A O 1
ATOM 1474 N N . MET A 1 188 ? -21.625 0.282 16.344 1 94.62 188 MET A N 1
ATOM 1475 C CA . MET A 1 188 ? -21.656 0.668 14.945 1 94.62 188 MET A CA 1
ATOM 1476 C C . MET A 1 188 ? -22.781 1.666 14.672 1 94.62 188 MET A C 1
ATOM 1478 O O . MET A 1 188 ? -22.578 2.637 13.938 1 94.62 188 MET A O 1
ATOM 1482 N N . SER A 1 189 ? -23.906 1.421 15.266 1 95.81 189 SER A N 1
ATOM 1483 C CA . SER A 1 189 ? -25 2.361 15.109 1 95.81 189 SER A CA 1
ATOM 1484 C C . SER A 1 189 ? -24.625 3.748 15.625 1 95.81 189 SER A C 1
ATOM 1486 O O . SER A 1 189 ? -24.891 4.754 14.961 1 95.81 189 SER A O 1
ATOM 1488 N N . ALA A 1 190 ? -24 3.795 16.734 1 97.12 190 ALA A N 1
ATOM 1489 C CA . ALA A 1 190 ? -23.547 5.062 17.297 1 97.12 190 ALA A CA 1
ATOM 1490 C C . ALA A 1 190 ? -22.516 5.738 16.391 1 97.12 190 ALA A C 1
ATOM 1492 O O . ALA A 1 190 ? -22.547 6.957 16.203 1 97.12 190 ALA A O 1
ATOM 1493 N N . GLN A 1 191 ? -21.656 4.945 15.867 1 97.44 191 GLN A N 1
ATOM 1494 C CA . GLN A 1 191 ? -20.641 5.449 14.945 1 97.44 191 GLN A CA 1
ATOM 1495 C C . GLN A 1 191 ? -21.281 6.066 13.703 1 97.44 191 GLN A C 1
ATOM 1497 O O . GLN A 1 191 ? -20.875 7.141 13.258 1 97.44 191 GLN A O 1
ATOM 1502 N N . LEU A 1 192 ? -22.25 5.371 13.172 1 97.75 192 LEU A N 1
ATOM 1503 C CA . LEU A 1 192 ? -22.906 5.867 11.969 1 97.75 192 LEU A CA 1
ATOM 1504 C C . LEU A 1 192 ? -23.703 7.137 12.266 1 97.75 192 LEU A C 1
ATOM 1506 O O . LEU A 1 192 ? -23.719 8.062 11.453 1 97.75 192 LEU A O 1
ATOM 1510 N N . ARG A 1 193 ? -24.312 7.191 13.375 1 97.19 193 ARG A N 1
ATOM 1511 C CA . ARG A 1 193 ? -25 8.414 13.781 1 97.19 193 ARG A CA 1
ATOM 1512 C C . ARG A 1 193 ? -24.016 9.57 13.922 1 97.19 193 ARG A C 1
ATOM 1514 O O . ARG A 1 193 ? -24.312 10.695 13.516 1 97.19 193 ARG A O 1
ATOM 1521 N N . HIS A 1 194 ? -22.922 9.219 14.5 1 97.38 194 HIS A N 1
ATOM 1522 C CA . HIS A 1 194 ? -21.875 10.227 14.625 1 97.38 194 HIS A CA 1
ATOM 1523 C C . HIS A 1 194 ? -21.438 10.727 13.258 1 97.38 194 HIS A C 1
ATOM 1525 O O . HIS A 1 194 ? -21.25 11.938 13.07 1 97.38 194 HIS A O 1
ATOM 1531 N N . LEU A 1 195 ? -21.234 9.805 12.359 1 97.19 195 LEU A N 1
ATOM 1532 C CA . LEU A 1 195 ? -20.828 10.164 11.008 1 97.19 195 LEU A CA 1
ATOM 1533 C C . LEU A 1 195 ? -21.844 11.109 10.367 1 97.19 195 LEU A C 1
ATOM 1535 O O . LEU A 1 195 ? -21.469 12.102 9.742 1 97.19 195 LEU A O 1
ATOM 1539 N N . ALA A 1 196 ? -23.109 10.781 10.555 1 95.88 196 ALA A N 1
ATOM 1540 C CA . ALA A 1 196 ? -24.172 11.617 10.008 1 95.88 196 ALA A CA 1
ATOM 1541 C C . ALA A 1 196 ? -24.141 13.016 10.625 1 95.88 196 ALA A C 1
ATOM 1543 O O . ALA A 1 196 ? -24.344 14.016 9.922 1 95.88 196 ALA A O 1
ATOM 1544 N N . ARG A 1 197 ? -23.859 13.117 11.844 1 95.19 197 ARG A N 1
ATOM 1545 C CA . ARG A 1 197 ? -23.828 14.391 12.555 1 95.19 197 ARG A CA 1
ATOM 1546 C C . ARG A 1 197 ? -22.641 15.234 12.086 1 95.19 197 ARG A C 1
ATOM 1548 O O . ARG A 1 197 ? -22.797 16.422 11.773 1 95.19 197 ARG A O 1
ATOM 1555 N N . VAL A 1 198 ? -21.516 14.633 12.023 1 95.12 198 VAL A N 1
ATOM 1556 C CA . VAL A 1 198 ? -20.297 15.344 11.648 1 95.12 198 VAL A CA 1
ATOM 1557 C C . VAL A 1 198 ? -20.391 15.789 10.188 1 95.12 198 VAL A C 1
ATOM 1559 O O . VAL A 1 198 ? -19.828 16.812 9.805 1 95.12 198 VAL A O 1
ATOM 1562 N N . GLY A 1 199 ? -21.156 15.008 9.453 1 94 199 GLY A N 1
ATOM 1563 C CA . GLY A 1 199 ? -21.344 15.336 8.055 1 94 199 GLY A CA 1
ATOM 1564 C C . GLY A 1 199 ? -22.109 16.625 7.84 1 94 199 GLY A C 1
ATOM 1565 O O . GLY A 1 199 ? -22.141 17.172 6.73 1 94 199 GLY A O 1
ATOM 1566 N N . HIS A 1 200 ? -22.641 17.219 8.883 1 93.75 200 HIS A N 1
ATOM 1567 C CA . HIS A 1 200 ? -23.375 18.484 8.789 1 93.75 200 HIS A CA 1
ATOM 1568 C C . HIS A 1 200 ? -22.438 19.672 8.969 1 93.75 200 HIS A C 1
ATOM 1570 O O . HIS A 1 200 ? -22.812 20.812 8.672 1 93.75 200 HIS A O 1
ATOM 1576 N N . LEU A 1 201 ? -21.281 19.406 9.453 1 94.19 201 LEU A N 1
ATOM 1577 C CA . LEU A 1 201 ? -20.328 20.484 9.617 1 94.19 201 LEU A CA 1
ATOM 1578 C C . LEU A 1 201 ? -19.953 21.078 8.258 1 94.19 201 LEU A C 1
ATOM 1580 O O . LEU A 1 201 ? -19.766 20.344 7.289 1 94.19 201 LEU A O 1
ATOM 1584 N N . ARG A 1 202 ? -19.797 22.359 8.164 1 93.69 202 ARG A N 1
ATOM 1585 C CA . ARG A 1 202 ? -19.547 23.062 6.91 1 93.69 202 ARG A CA 1
ATOM 1586 C C . ARG A 1 202 ? -18.188 22.688 6.332 1 93.69 202 ARG A C 1
ATOM 1588 O O . ARG A 1 202 ? -18 22.719 5.113 1 93.69 202 ARG A O 1
ATOM 1595 N N . ASN A 1 203 ? -17.266 22.359 7.262 1 96.5 203 ASN A N 1
ATOM 1596 C CA . ASN A 1 203 ? -15.914 22.078 6.809 1 96.5 203 ASN A CA 1
ATOM 1597 C C . ASN A 1 203 ? -15.695 20.594 6.586 1 96.5 203 ASN A C 1
ATOM 1599 O O . ASN A 1 203 ? -14.562 20.156 6.363 1 96.5 203 ASN A O 1
ATOM 1603 N N . VAL A 1 204 ? -16.75 19.812 6.664 1 97.06 204 VAL A N 1
ATOM 1604 C CA . VAL A 1 204 ? -16.625 18.359 6.512 1 97.06 204 VAL A CA 1
ATOM 1605 C C . VAL A 1 204 ? -17.547 17.875 5.398 1 97.06 204 VAL A C 1
ATOM 1607 O O . VAL A 1 204 ? -18.75 18.156 5.414 1 97.06 204 VAL A O 1
ATOM 1610 N N . SER A 1 205 ? -16.984 17.25 4.457 1 97.94 205 SER A N 1
ATOM 1611 C CA . SER A 1 205 ? -17.734 16.609 3.389 1 97.94 205 SER A CA 1
ATOM 1612 C C . SER A 1 205 ? -17.562 15.094 3.436 1 97.94 205 SER A C 1
ATOM 1614 O O . SER A 1 205 ? -16.438 14.586 3.354 1 97.94 205 SER A O 1
ATOM 1616 N N . ILE A 1 206 ? -18.656 14.398 3.615 1 98.12 206 ILE A N 1
ATOM 1617 C CA . ILE A 1 206 ? -18.641 12.938 3.613 1 98.12 206 ILE A CA 1
ATOM 1618 C C . ILE A 1 206 ? -19.484 12.414 2.449 1 98.12 206 ILE A C 1
ATOM 1620 O O . ILE A 1 206 ? -20.672 12.727 2.346 1 98.12 206 ILE A O 1
ATOM 1624 N N . ARG A 1 207 ? -18.844 11.68 1.602 1 98.25 207 ARG A N 1
ATOM 1625 C CA . ARG A 1 207 ? -19.531 11.031 0.486 1 98.25 207 ARG A CA 1
ATOM 1626 C C . ARG A 1 207 ? -19.359 9.516 0.543 1 98.25 207 ARG A C 1
ATOM 1628 O O . ARG A 1 207 ? -18.328 9.023 1.015 1 98.25 207 ARG A O 1
ATOM 1635 N N . VAL A 1 208 ? -20.375 8.812 0.133 1 97.69 208 VAL A N 1
ATOM 1636 C CA . VAL A 1 208 ? -20.359 7.352 0.223 1 97.69 208 VAL A CA 1
ATOM 1637 C C . VAL A 1 208 ? -20.453 6.746 -1.176 1 97.69 208 VAL A C 1
ATOM 1639 O O . VAL A 1 208 ? -21.266 7.184 -1.996 1 97.69 208 VAL A O 1
ATOM 1642 N N . ILE A 1 209 ? -19.594 5.828 -1.421 1 95.5 209 ILE A N 1
ATOM 1643 C CA . ILE A 1 209 ? -19.734 5 -2.613 1 95.5 209 ILE A CA 1
ATOM 1644 C C . ILE A 1 209 ? -20.641 3.807 -2.311 1 95.5 209 ILE A C 1
ATOM 1646 O O . ILE A 1 209 ? -20.281 2.943 -1.503 1 95.5 209 ILE A O 1
ATOM 1650 N N . PRO A 1 210 ? -21.734 3.814 -2.982 1 94.12 210 PRO A N 1
ATOM 1651 C CA . PRO A 1 210 ? -22.656 2.719 -2.711 1 94.12 210 PRO A CA 1
ATOM 1652 C C . PRO A 1 210 ? -22.078 1.35 -3.061 1 94.12 210 PRO A C 1
ATOM 1654 O O . PRO A 1 210 ? -21.234 1.242 -3.951 1 94.12 210 PRO A O 1
ATOM 1657 N N . LEU A 1 211 ? -22.562 0.327 -2.395 1 89.06 211 LEU A N 1
ATOM 1658 C CA . LEU A 1 211 ? -22.094 -1.044 -2.574 1 89.06 211 LEU A CA 1
ATOM 1659 C C . LEU A 1 211 ? -22.375 -1.53 -3.992 1 89.06 211 LEU A C 1
ATOM 1661 O O . LEU A 1 211 ? -21.641 -2.367 -4.52 1 89.06 211 LEU A O 1
ATOM 1665 N N . ASP A 1 212 ? -23.297 -1.022 -4.637 1 84.94 212 ASP A N 1
ATOM 1666 C CA . ASP A 1 212 ? -23.688 -1.504 -5.953 1 84.94 212 ASP A CA 1
ATOM 1667 C C . ASP A 1 212 ? -23.047 -0.671 -7.059 1 84.94 212 ASP A C 1
ATOM 1669 O O . ASP A 1 212 ? -23.5 -0.709 -8.211 1 84.94 212 ASP A O 1
ATOM 1673 N N . THR A 1 213 ? -22.094 0.13 -6.723 1 85.62 213 THR A N 1
ATOM 1674 C CA . THR A 1 213 ? -21.375 0.92 -7.711 1 85.62 213 THR A CA 1
ATOM 1675 C C . THR A 1 213 ? -20.453 0.033 -8.547 1 85.62 213 THR A C 1
ATOM 1677 O O . THR A 1 213 ? -19.656 -0.728 -7.996 1 85.62 213 THR A O 1
ATOM 1680 N N . ALA A 1 214 ? -20.641 0.12 -9.844 1 80.69 214 ALA A N 1
ATOM 1681 C CA . ALA A 1 214 ? -19.797 -0.619 -10.781 1 80.69 214 ALA A CA 1
ATOM 1682 C C . ALA A 1 214 ? -18.578 0.213 -11.195 1 80.69 214 ALA A C 1
ATOM 1684 O O . ALA A 1 214 ? -18.562 0.805 -12.273 1 80.69 214 ALA A O 1
ATOM 1685 N N . TYR A 1 215 ? -17.641 0.328 -10.391 1 80.19 215 TYR A N 1
ATOM 1686 C CA . TYR A 1 215 ? -16.469 1.146 -10.664 1 80.19 215 TYR A CA 1
ATOM 1687 C C . TYR A 1 215 ? -15.195 0.419 -10.258 1 80.19 215 TYR A C 1
ATOM 1689 O O . TYR A 1 215 ? -14.977 0.142 -9.07 1 80.19 215 TYR A O 1
ATOM 1697 N N . GLY A 1 216 ? -14.367 0.174 -11.25 1 73.44 216 GLY A N 1
ATOM 1698 C CA . GLY A 1 216 ? -13.148 -0.59 -11.039 1 73.44 216 GLY A CA 1
ATOM 1699 C C . GLY A 1 216 ? -12.062 0.198 -10.328 1 73.44 216 GLY A C 1
ATOM 1700 O O . GLY A 1 216 ? -11.109 -0.381 -9.797 1 73.44 216 GLY A O 1
ATOM 1701 N N . GLY A 1 217 ? -12.188 1.506 -10.25 1 77.38 217 GLY A N 1
ATOM 1702 C CA . GLY A 1 217 ? -11.172 2.348 -9.641 1 77.38 217 GLY A CA 1
ATOM 1703 C C . GLY A 1 217 ? -11.125 2.223 -8.125 1 77.38 217 GLY A C 1
ATOM 1704 O O . GLY A 1 217 ? -10.242 2.785 -7.48 1 77.38 217 GLY A O 1
ATOM 1705 N N . LEU A 1 218 ? -11.969 1.392 -7.551 1 78.88 218 LEU A N 1
ATOM 1706 C CA . LEU A 1 218 ? -12.031 1.238 -6.102 1 78.88 218 LEU A CA 1
ATOM 1707 C C . LEU A 1 218 ? -10.828 0.467 -5.582 1 78.88 218 LEU A C 1
ATOM 1709 O O . LEU A 1 218 ? -10.547 0.472 -4.379 1 78.88 218 LEU A O 1
ATOM 1713 N N . ALA A 1 219 ? -10.023 -0.072 -6.457 1 77.19 219 ALA A N 1
ATOM 1714 C CA . ALA A 1 219 ? -8.875 -0.893 -6.074 1 77.19 219 ALA A CA 1
ATOM 1715 C C . ALA A 1 219 ? -7.699 -0.023 -5.648 1 77.19 219 ALA A C 1
ATOM 1717 O O . ALA A 1 219 ? -6.688 -0.534 -5.164 1 77.19 219 ALA A O 1
ATOM 1718 N N . VAL A 1 220 ? -7.805 1.256 -5.707 1 82.25 220 VAL A N 1
ATOM 1719 C CA . VAL A 1 220 ? -6.738 2.188 -5.359 1 82.25 220 VAL A CA 1
ATOM 1720 C C . VAL A 1 220 ? -6.391 2.045 -3.879 1 82.25 220 VAL A C 1
ATOM 1722 O O . VAL A 1 220 ? -5.246 2.277 -3.479 1 82.25 220 VAL A O 1
ATOM 1725 N N . GLY A 1 221 ? -7.258 1.601 -3.066 1 83.44 221 GLY A N 1
ATOM 1726 C CA . GLY A 1 221 ? -7.016 1.514 -1.636 1 83.44 221 GLY A CA 1
ATOM 1727 C C . GLY A 1 221 ? -7.105 2.855 -0.932 1 83.44 221 GLY A C 1
ATOM 1728 O O . GLY A 1 221 ? -7.355 3.881 -1.569 1 83.44 221 GLY A O 1
ATOM 1729 N N . PRO A 1 222 ? -6.887 2.82 0.333 1 90.44 222 PRO A N 1
ATOM 1730 C CA . PRO A 1 222 ? -7.023 4.055 1.109 1 90.44 222 PRO A CA 1
ATOM 1731 C C . PRO A 1 222 ? -5.852 5.016 0.901 1 90.44 222 PRO A C 1
ATOM 1733 O O . PRO A 1 222 ? -4.707 4.578 0.772 1 90.44 222 PRO A O 1
ATOM 1736 N N . PHE A 1 223 ? -6.203 6.273 0.842 1 94.75 223 PHE A N 1
ATOM 1737 C CA . PHE A 1 223 ? -5.168 7.297 0.775 1 94.75 223 PHE A CA 1
ATOM 1738 C C . PHE A 1 223 ? -5.676 8.617 1.342 1 94.75 223 PHE A C 1
ATOM 1740 O O . PHE A 1 223 ? -6.883 8.828 1.466 1 94.75 223 PHE A O 1
ATOM 1747 N N . VAL A 1 224 ? -4.715 9.477 1.735 1 96.81 224 VAL A N 1
ATOM 1748 C CA . VAL A 1 224 ? -5.012 10.82 2.227 1 96.81 224 VAL A CA 1
ATOM 1749 C C . VAL A 1 224 ? -4.117 11.844 1.521 1 96.81 224 VAL A C 1
ATOM 1751 O O . VAL A 1 224 ? -2.898 11.672 1.461 1 96.81 224 VAL A O 1
ATOM 1754 N N . ILE A 1 225 ? -4.699 12.812 0.967 1 97.88 225 ILE A N 1
ATOM 1755 C CA . ILE A 1 225 ? -3.955 13.953 0.446 1 97.88 225 ILE A CA 1
ATOM 1756 C C . ILE A 1 225 ? -4.016 15.109 1.445 1 97.88 225 ILE A C 1
ATOM 1758 O O . ILE A 1 225 ? -5.102 15.547 1.833 1 97.88 225 ILE A O 1
ATOM 1762 N N . LEU A 1 226 ? -2.9 15.523 1.834 1 96.75 226 LEU A N 1
ATOM 1763 C CA . LEU A 1 226 ? -2.793 16.656 2.744 1 96.75 226 LEU A CA 1
ATOM 1764 C C . LEU A 1 226 ? -2.393 17.922 1.99 1 96.75 226 LEU A C 1
ATOM 1766 O O . LEU A 1 226 ? -1.396 17.922 1.264 1 96.75 226 LEU A O 1
ATOM 1770 N N . GLU A 1 227 ? -3.211 18.906 2.16 1 95.56 227 GLU A N 1
ATOM 1771 C CA . GLU A 1 227 ? -2.918 20.203 1.562 1 95.56 227 GLU A CA 1
ATOM 1772 C C . GLU A 1 227 ? -2.564 21.234 2.631 1 95.56 227 GLU A C 1
ATOM 1774 O O . GLU A 1 227 ? -3.166 21.25 3.707 1 95.56 227 GLU A O 1
ATOM 1779 N N . PHE A 1 228 ? -1.674 22.094 2.311 1 92.81 228 PHE A N 1
ATOM 1780 C CA . PHE A 1 228 ? -1.107 23.016 3.289 1 92.81 228 PHE A CA 1
ATOM 1781 C C . PHE A 1 228 ? -1.393 24.469 2.902 1 92.81 228 PHE A C 1
ATOM 1783 O O . PHE A 1 228 ? -1.738 24.75 1.753 1 92.81 228 PHE A O 1
ATOM 1790 N N . PRO A 1 229 ? -1.335 25.266 3.904 1 87.69 229 PRO A N 1
ATOM 1791 C CA . PRO A 1 229 ? -1.616 26.672 3.615 1 87.69 229 PRO A CA 1
ATOM 1792 C C . PRO A 1 229 ? -0.602 27.297 2.658 1 87.69 229 PRO A C 1
ATOM 1794 O O . PRO A 1 229 ? 0.565 26.891 2.645 1 87.69 229 PRO A O 1
ATOM 1797 N N . SER A 1 230 ? -1.156 28.172 1.907 1 85.06 230 SER A N 1
ATOM 1798 C CA . SER A 1 230 ? -0.261 28.922 1.032 1 85.06 230 SER A CA 1
ATOM 1799 C C . SER A 1 230 ? 0.634 29.859 1.832 1 85.06 230 SER A C 1
ATOM 1801 O O . SER A 1 230 ? 0.184 30.484 2.795 1 85.06 230 SER A O 1
ATOM 1803 N N . HIS A 1 231 ? 1.909 29.812 1.566 1 77.62 231 HIS A N 1
ATOM 1804 C CA . HIS A 1 231 ? 2.832 30.766 2.158 1 77.62 231 HIS A CA 1
ATOM 1805 C C . HIS A 1 231 ? 2.783 32.094 1.423 1 77.62 231 HIS A C 1
ATOM 1807 O O . HIS A 1 231 ? 2.613 32.156 0.202 1 77.62 231 HIS A O 1
ATOM 1813 N N . PRO A 1 232 ? 2.889 33.156 2.219 1 75.75 232 PRO A N 1
ATOM 1814 C CA . PRO A 1 232 ? 2.91 34.469 1.551 1 75.75 232 PRO A CA 1
ATOM 1815 C C . PRO A 1 232 ? 3.949 34.531 0.434 1 75.75 232 PRO A C 1
ATOM 1817 O O . PRO A 1 232 ? 3.721 35.188 -0.583 1 75.75 232 PRO A O 1
ATOM 1820 N N . THR A 1 233 ? 5.094 33.906 0.693 1 73.5 233 THR A N 1
ATOM 1821 C CA . THR A 1 233 ? 6.09 33.688 -0.354 1 73.5 233 THR A CA 1
ATOM 1822 C C . THR A 1 233 ? 5.812 32.406 -1.122 1 73.5 233 THR A C 1
ATOM 1824 O O . THR A 1 233 ? 6.004 31.312 -0.594 1 73.5 233 THR A O 1
ATOM 1827 N N . ALA A 1 234 ? 5.469 32.531 -2.371 1 72.19 234 ALA A N 1
ATOM 1828 C CA . ALA A 1 234 ? 4.91 31.438 -3.178 1 72.19 234 ALA A CA 1
ATOM 1829 C C . ALA A 1 234 ? 5.84 30.234 -3.193 1 72.19 234 ALA A C 1
ATOM 1831 O O . ALA A 1 234 ? 5.391 29.094 -3.068 1 72.19 234 ALA A O 1
ATOM 1832 N N . HIS A 1 235 ? 7.059 30.516 -3.277 1 74.19 235 HIS A N 1
ATOM 1833 C CA . HIS A 1 235 ? 7.992 29.406 -3.457 1 74.19 235 HIS A CA 1
ATOM 1834 C C . HIS A 1 235 ? 8.211 28.656 -2.148 1 74.19 235 HIS A C 1
ATOM 1836 O O . HIS A 1 235 ? 8.773 27.547 -2.146 1 74.19 235 HIS A O 1
ATOM 1842 N N . LEU A 1 236 ? 7.566 29.188 -1.093 1 75.69 236 LEU A N 1
ATOM 1843 C CA . LEU A 1 236 ? 7.688 28.531 0.208 1 75.69 236 LEU A CA 1
ATOM 1844 C C . LEU A 1 236 ? 6.434 27.734 0.526 1 75.69 236 LEU A C 1
ATOM 1846 O O . LEU A 1 236 ? 6.363 27.078 1.569 1 75.69 236 LEU A O 1
ATOM 1850 N N . THR A 1 237 ? 5.543 27.719 -0.42 1 81.31 237 THR A N 1
ATOM 1851 C CA . THR A 1 237 ? 4.34 26.922 -0.228 1 81.31 237 THR A CA 1
ATOM 1852 C C . THR A 1 237 ? 4.645 25.438 -0.396 1 81.31 237 THR A C 1
ATOM 1854 O O . THR A 1 237 ? 5.176 25.016 -1.428 1 81.31 237 THR A O 1
ATOM 1857 N N . GLU A 1 238 ? 4.387 24.766 0.65 1 86.19 238 GLU A N 1
ATOM 1858 C CA . GLU A 1 238 ? 4.598 23.312 0.603 1 86.19 238 GLU A CA 1
ATOM 1859 C C . GLU A 1 238 ? 3.551 22.625 -0.269 1 86.19 238 GLU A C 1
ATOM 1861 O O . GLU A 1 238 ? 2.352 22.875 -0.113 1 86.19 238 GLU A O 1
ATOM 1866 N N . PRO A 1 239 ? 4.016 21.891 -1.186 1 90.31 239 PRO A N 1
ATOM 1867 C CA . PRO A 1 239 ? 3.064 21.141 -2.018 1 90.31 239 PRO A CA 1
ATOM 1868 C C . PRO A 1 239 ? 2.295 20.078 -1.234 1 90.31 239 PRO A C 1
ATOM 1870 O O . PRO A 1 239 ? 2.725 19.672 -0.151 1 90.31 239 PRO A O 1
ATOM 1873 N N . PRO A 1 240 ? 1.195 19.703 -1.805 1 94.81 240 PRO A N 1
ATOM 1874 C CA . PRO A 1 240 ? 0.439 18.625 -1.164 1 94.81 240 PRO A CA 1
ATOM 1875 C C . PRO A 1 240 ? 1.226 17.312 -1.087 1 94.81 240 PRO A C 1
ATOM 1877 O O . PRO A 1 240 ? 2.133 17.094 -1.892 1 94.81 240 PRO A O 1
ATOM 1880 N N . VAL A 1 241 ? 0.858 16.531 -0.083 1 94.69 241 VAL A N 1
ATOM 1881 C CA . VAL A 1 241 ? 1.5 15.242 0.156 1 94.69 241 VAL A CA 1
ATOM 1882 C C . VAL A 1 241 ? 0.446 14.141 0.201 1 94.69 241 VAL A C 1
ATOM 1884 O O . VAL A 1 241 ? -0.623 14.32 0.791 1 94.69 241 VAL A O 1
ATOM 1887 N N . VAL A 1 242 ? 0.76 13.031 -0.5 1 96.44 242 VAL A N 1
ATOM 1888 C CA . VAL A 1 242 ? -0.118 11.867 -0.427 1 96.44 242 VAL A CA 1
ATOM 1889 C C . VAL A 1 242 ? 0.399 10.898 0.631 1 96.44 242 VAL A C 1
ATOM 1891 O O . VAL A 1 242 ? 1.576 10.531 0.623 1 96.44 242 VAL A O 1
ATOM 1894 N N . TYR A 1 243 ? -0.494 10.578 1.524 1 94.25 243 TYR A N 1
ATOM 1895 C CA . TYR A 1 243 ? -0.189 9.609 2.574 1 94.25 243 TYR A CA 1
ATOM 1896 C C . TYR A 1 243 ? -0.876 8.273 2.303 1 94.25 243 TYR A C 1
ATOM 1898 O O . TYR A 1 243 ? -2.098 8.219 2.137 1 94.25 243 TYR A O 1
ATOM 1906 N N . LEU A 1 244 ? -0.074 7.195 2.232 1 90.94 244 LEU A N 1
ATOM 1907 C CA . LEU A 1 244 ? -0.572 5.832 2.07 1 90.94 244 LEU A CA 1
ATOM 1908 C C . LEU A 1 244 ? -0.284 4.996 3.314 1 90.94 244 LEU A C 1
ATOM 1910 O O . LEU A 1 244 ? 0.875 4.699 3.613 1 90.94 244 LEU A O 1
ATOM 1914 N N . GLN A 1 245 ? -1.367 4.684 3.934 1 83.12 245 GLN A N 1
ATOM 1915 C CA . GLN A 1 245 ? -1.178 3.834 5.105 1 83.12 245 GLN A CA 1
ATOM 1916 C C . GLN A 1 245 ? -1.134 2.359 4.715 1 83.12 245 GLN A C 1
ATOM 1918 O O . GLN A 1 245 ? -2.09 1.836 4.141 1 83.12 245 GLN A O 1
ATOM 1923 N N . GLY A 1 246 ? -0.031 1.734 4.961 1 79 246 GLY A N 1
ATOM 1924 C CA . GLY A 1 246 ? 0.094 0.305 4.723 1 79 246 GLY A CA 1
ATOM 1925 C C . GLY A 1 246 ? -0.04 -0.524 5.984 1 79 246 GLY A C 1
ATOM 1926 O O . GLY A 1 246 ? -0.303 0.015 7.062 1 79 246 GLY A O 1
ATOM 1927 N N . HIS A 1 247 ? 0.047 -1.844 5.895 1 82.25 247 HIS A N 1
ATOM 1928 C CA . HIS A 1 247 ? -0.086 -2.783 7 1 82.25 247 HIS A CA 1
ATOM 1929 C C . HIS A 1 247 ? 1.114 -2.705 7.938 1 82.25 247 HIS A C 1
ATOM 1931 O O . HIS A 1 247 ? 0.952 -2.654 9.156 1 82.25 247 HIS A O 1
ATOM 1937 N N . LEU A 1 248 ? 2.291 -2.652 7.387 1 80.69 248 LEU A N 1
ATOM 1938 C CA . LEU A 1 248 ? 3.488 -2.666 8.219 1 80.69 248 LEU A CA 1
ATOM 1939 C C . LEU A 1 248 ? 4.191 -1.314 8.188 1 80.69 248 LEU A C 1
ATOM 1941 O O . LEU A 1 248 ? 4.992 -1.005 9.07 1 80.69 248 LEU A O 1
ATOM 1945 N N . ASP A 1 249 ? 3.855 -0.561 7.145 1 80.38 249 ASP A N 1
ATOM 1946 C CA . ASP A 1 249 ? 4.52 0.731 7.008 1 80.38 249 ASP A CA 1
ATOM 1947 C C . ASP A 1 249 ? 3.635 1.73 6.27 1 80.38 249 ASP A C 1
ATOM 1949 O O . ASP A 1 249 ? 2.449 1.472 6.047 1 80.38 249 ASP A O 1
ATOM 1953 N N . SER A 1 250 ? 4.164 2.973 6.172 1 87 250 SER A N 1
ATOM 1954 C CA . SER A 1 250 ? 3.473 4.023 5.43 1 87 250 SER A CA 1
ATOM 1955 C C . SER A 1 250 ? 4.383 4.645 4.379 1 87 250 SER A C 1
ATOM 1957 O O . SER A 1 250 ? 5.598 4.441 4.402 1 87 250 SER A O 1
ATOM 1959 N N . GLN A 1 251 ? 3.701 5.242 3.455 1 88.38 251 GLN A N 1
ATOM 1960 C CA . GLN A 1 251 ? 4.434 5.926 2.398 1 88.38 251 GLN A CA 1
ATOM 1961 C C . GLN A 1 251 ? 3.941 7.363 2.23 1 88.38 251 GLN A C 1
ATOM 1963 O O . GLN A 1 251 ? 2.758 7.645 2.42 1 88.38 251 GLN A O 1
ATOM 1968 N N . TYR A 1 252 ? 4.902 8.227 1.913 1 89.25 252 TYR A N 1
ATOM 1969 C CA . TYR A 1 252 ? 4.613 9.617 1.569 1 89.25 252 TYR A CA 1
ATOM 1970 C C . TYR A 1 252 ? 5.031 9.922 0.137 1 89.25 252 TYR A C 1
ATOM 1972 O O . TYR A 1 252 ? 6.207 9.781 -0.217 1 89.25 252 TYR A O 1
ATOM 1980 N N . LEU A 1 253 ? 4.062 10.234 -0.687 1 92.56 253 LEU A N 1
ATOM 1981 C CA . LEU A 1 253 ? 4.352 10.633 -2.061 1 92.56 253 LEU A CA 1
ATOM 1982 C C . LEU A 1 253 ? 4.312 12.148 -2.207 1 92.56 253 LEU A C 1
ATOM 1984 O O . LEU A 1 253 ? 3.301 12.781 -1.894 1 92.56 253 LEU A O 1
ATOM 1988 N N . GLU A 1 254 ? 5.402 12.648 -2.756 1 90.25 254 GLU A N 1
ATOM 1989 C CA . GLU A 1 254 ? 5.516 14.109 -2.807 1 90.25 254 GLU A CA 1
ATOM 1990 C C . GLU A 1 254 ? 5.77 14.594 -4.23 1 90.25 254 GLU A C 1
ATOM 1992 O O . GLU A 1 254 ? 5.652 15.781 -4.516 1 90.25 254 GLU A O 1
ATOM 1997 N N . ALA A 1 255 ? 6.168 13.664 -5.07 1 91.75 255 ALA A N 1
ATOM 1998 C CA . ALA A 1 255 ? 6.383 14.047 -6.465 1 91.75 255 ALA A CA 1
ATOM 1999 C C . ALA A 1 255 ? 5.109 14.617 -7.078 1 91.75 255 ALA A C 1
ATOM 2001 O O . ALA A 1 255 ? 4.027 14.039 -6.926 1 91.75 255 ALA A O 1
ATOM 2002 N N . ALA A 1 256 ? 5.23 15.695 -7.789 1 92.62 256 ALA A N 1
ATOM 2003 C CA . ALA A 1 256 ? 4.09 16.422 -8.336 1 92.62 256 ALA A CA 1
ATOM 2004 C C . ALA A 1 256 ? 3.225 15.508 -9.203 1 92.62 256 ALA A C 1
ATOM 2006 O O . ALA A 1 256 ? 1.994 15.578 -9.148 1 92.62 256 ALA A O 1
ATOM 2007 N N . ASP A 1 257 ? 3.883 14.648 -9.953 1 94.88 257 ASP A N 1
ATOM 2008 C CA . ASP A 1 257 ? 3.143 13.758 -10.844 1 94.88 257 ASP A CA 1
ATOM 2009 C C . ASP A 1 257 ? 2.318 12.75 -10.047 1 94.88 257 ASP A C 1
ATOM 2011 O O . ASP A 1 257 ? 1.179 12.445 -10.406 1 94.88 257 ASP A O 1
ATOM 2015 N N . ASP A 1 258 ? 2.875 12.25 -9.016 1 94.25 258 ASP A N 1
ATOM 2016 C CA . ASP A 1 258 ? 2.156 11.305 -8.172 1 94.25 258 ASP A CA 1
ATOM 2017 C C . ASP A 1 258 ? 0.958 11.969 -7.496 1 94.25 258 ASP A C 1
ATOM 2019 O O . ASP A 1 258 ? -0.139 11.406 -7.473 1 94.25 258 ASP A O 1
ATOM 2023 N N . VAL A 1 259 ? 1.192 13.125 -7.012 1 95.88 259 VAL A N 1
ATOM 2024 C CA . VAL A 1 259 ? 0.135 13.859 -6.324 1 95.88 259 VAL A CA 1
ATOM 2025 C C . VAL A 1 259 ? -1.007 14.148 -7.297 1 95.88 259 VAL A C 1
ATOM 2027 O O . VAL A 1 259 ? -2.178 13.945 -6.969 1 95.88 259 VAL A O 1
ATOM 2030 N N . ARG A 1 260 ? -0.693 14.555 -8.469 1 96 260 ARG A N 1
ATOM 2031 C CA . ARG A 1 260 ? -1.699 14.852 -9.484 1 96 260 ARG A CA 1
ATOM 2032 C C . ARG A 1 260 ? -2.512 13.609 -9.828 1 96 260 ARG A C 1
ATOM 2034 O O . ARG A 1 260 ? -3.73 13.68 -10 1 96 260 ARG A O 1
ATOM 2041 N N . ARG A 1 261 ? -1.844 12.547 -9.945 1 93.19 261 ARG A N 1
ATOM 2042 C CA . ARG A 1 261 ? -2.525 11.297 -10.273 1 93.19 261 ARG A CA 1
ATOM 2043 C C . ARG A 1 261 ? -3.521 10.914 -9.188 1 93.19 261 ARG A C 1
ATOM 2045 O O . ARG A 1 261 ? -4.637 10.484 -9.484 1 93.19 261 ARG A O 1
ATOM 2052 N N . TYR A 1 262 ? -3.17 11.094 -7.977 1 95.5 262 TYR A N 1
ATOM 2053 C CA . TYR A 1 262 ? -4.074 10.766 -6.883 1 95.5 262 TYR A CA 1
ATOM 2054 C C . TYR A 1 262 ? -5.219 11.773 -6.801 1 95.5 262 TYR A C 1
ATOM 2056 O O . TYR A 1 262 ? -6.34 11.414 -6.438 1 95.5 262 TYR A O 1
ATOM 2064 N N . GLN A 1 263 ? -4.91 13 -7.117 1 96.5 263 GLN A N 1
ATOM 2065 C CA . GLN A 1 263 ? -5.977 13.992 -7.184 1 96.5 263 GLN A CA 1
ATOM 2066 C C . GLN A 1 263 ? -7 13.633 -8.258 1 96.5 263 GLN A C 1
ATOM 2068 O O . GLN A 1 263 ? -8.203 13.734 -8.031 1 96.5 263 GLN A O 1
ATOM 2073 N N . GLN A 1 264 ? -6.457 13.172 -9.344 1 93.88 264 GLN A N 1
ATOM 2074 C CA . GLN A 1 264 ? -7.344 12.727 -10.414 1 93.88 264 GLN A CA 1
ATOM 2075 C C . GLN A 1 264 ? -8.164 11.516 -9.992 1 93.88 264 GLN A C 1
ATOM 2077 O O . GLN A 1 264 ? -9.352 11.43 -10.281 1 93.88 264 GLN A O 1
ATOM 2082 N N . THR A 1 265 ? -7.516 10.625 -9.375 1 92.25 265 THR A N 1
ATOM 2083 C CA . THR A 1 265 ? -8.211 9.445 -8.875 1 92.25 265 THR A CA 1
ATOM 2084 C C . THR A 1 265 ? -9.328 9.836 -7.906 1 92.25 265 THR A C 1
ATOM 2086 O O . THR A 1 265 ? -10.422 9.289 -7.965 1 92.25 265 THR A O 1
ATOM 2089 N N . TYR A 1 266 ? -9.031 10.734 -7.066 1 95.44 266 TYR A N 1
ATOM 2090 C CA . TYR A 1 266 ? -10.055 11.195 -6.133 1 95.44 266 TYR A CA 1
ATOM 2091 C C . TYR A 1 266 ? -11.234 11.805 -6.879 1 95.44 266 TYR A C 1
ATOM 2093 O O . TYR A 1 266 ? -12.391 11.578 -6.512 1 95.44 266 TYR A O 1
ATOM 2101 N N . ASP A 1 267 ? -10.953 12.539 -7.855 1 95.19 267 ASP A N 1
ATOM 2102 C CA . ASP A 1 267 ? -12.016 13.141 -8.656 1 95.19 267 ASP A CA 1
ATOM 2103 C C . ASP A 1 267 ? -12.898 12.062 -9.289 1 95.19 267 ASP A C 1
ATOM 2105 O O . ASP A 1 267 ? -14.117 12.211 -9.336 1 95.19 267 ASP A O 1
ATOM 2109 N N . ASP A 1 268 ? -12.297 11.047 -9.734 1 92 268 ASP A N 1
ATOM 2110 C CA . ASP A 1 268 ? -13.047 9.938 -10.32 1 92 268 ASP A CA 1
ATOM 2111 C C . ASP A 1 268 ? -13.906 9.242 -9.266 1 92 268 ASP A C 1
ATOM 2113 O O . ASP A 1 268 ? -15.062 8.891 -9.531 1 92 268 ASP A O 1
ATOM 2117 N N . LEU A 1 269 ? -13.359 9.062 -8.125 1 93.5 269 LEU A N 1
ATOM 2118 C CA . LEU A 1 269 ? -14.102 8.461 -7.027 1 93.5 269 LEU A CA 1
ATOM 2119 C C . LEU A 1 269 ? -15.281 9.344 -6.625 1 93.5 269 LEU A C 1
ATOM 2121 O O . LEU A 1 269 ? -16.375 8.844 -6.344 1 93.5 269 LEU A O 1
ATOM 2125 N N . ARG A 1 270 ? -15.031 10.57 -6.625 1 95.94 270 ARG A N 1
ATOM 2126 C CA . ARG A 1 270 ? -16.078 11.523 -6.258 1 95.94 270 ARG A CA 1
ATOM 2127 C C . ARG A 1 270 ? -17.25 11.453 -7.223 1 95.94 270 ARG A C 1
ATOM 2129 O O . ARG A 1 270 ? -18.406 11.555 -6.812 1 95.94 270 ARG A O 1
ATOM 2136 N N . ARG A 1 271 ? -16.938 11.188 -8.461 1 92.81 271 ARG A N 1
ATOM 2137 C CA . ARG A 1 271 ? -18 11.062 -9.469 1 92.81 271 ARG A CA 1
ATOM 2138 C C . ARG A 1 271 ? -18.812 9.797 -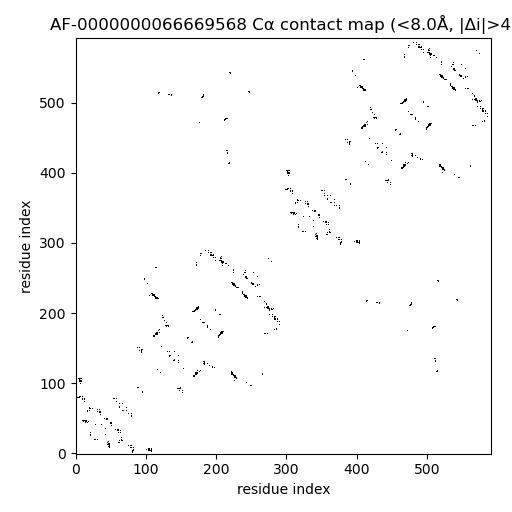9.25 1 92.81 271 ARG A C 1
ATOM 2140 O O . ARG A 1 271 ? -20 9.766 -9.547 1 92.81 271 ARG A O 1
ATOM 2147 N N . ALA A 1 272 ? -18.188 8.844 -8.727 1 91.81 272 ALA A N 1
ATOM 2148 C CA . ALA A 1 272 ? -18.844 7.566 -8.492 1 91.81 272 ALA A CA 1
ATOM 2149 C C . ALA A 1 272 ? -19.609 7.586 -7.172 1 91.81 272 ALA A C 1
ATOM 2151 O O . ALA A 1 272 ? -20.484 6.738 -6.938 1 91.81 272 ALA A O 1
ATOM 2152 N N . ALA A 1 273 ? -19.297 8.516 -6.305 1 96.5 273 ALA A N 1
ATOM 2153 C CA . ALA A 1 273 ? -19.875 8.586 -4.969 1 96.5 273 ALA A CA 1
ATOM 2154 C C . ALA A 1 273 ? -21.203 9.359 -4.984 1 96.5 273 ALA A C 1
ATOM 2156 O O . ALA A 1 273 ? -21.422 10.188 -5.875 1 96.5 273 ALA A O 1
ATOM 2157 N N . LEU A 1 274 ? -22.031 9.078 -4.074 1 97.31 274 LEU A N 1
ATOM 2158 C CA . LEU A 1 274 ? -23.203 9.906 -3.83 1 97.31 274 LEU A CA 1
ATOM 2159 C C . LEU A 1 274 ? -22.812 11.305 -3.367 1 97.31 274 LEU A C 1
ATOM 2161 O O . LEU A 1 274 ? -21.703 11.492 -2.836 1 97.31 274 LEU A O 1
ATOM 2165 N N . ASP A 1 275 ? -23.688 12.281 -3.648 1 97 275 ASP A N 1
ATOM 2166 C CA . ASP A 1 275 ? -23.422 13.594 -3.064 1 97 275 ASP A CA 1
ATOM 2167 C C . ASP A 1 275 ? -23.641 13.57 -1.553 1 97 275 ASP A C 1
ATOM 2169 O O . ASP A 1 275 ? -24.016 12.547 -0.988 1 97 275 ASP A O 1
ATOM 2173 N N . GLU A 1 276 ? -23.344 14.664 -0.875 1 97 276 GLU A N 1
ATOM 2174 C CA . GLU A 1 276 ? -23.344 14.734 0.583 1 97 276 GLU A CA 1
ATOM 2175 C C . GLU A 1 276 ? -24.719 14.414 1.153 1 97 276 GLU A C 1
ATOM 2177 O O . GLU A 1 276 ? -24.844 13.68 2.139 1 97 276 GLU A O 1
ATOM 2182 N N . THR A 1 277 ? -25.75 14.914 0.551 1 96.5 277 THR A N 1
ATOM 2183 C CA . THR A 1 277 ? -27.109 14.734 1.038 1 96.5 277 THR A CA 1
ATOM 2184 C C . THR A 1 277 ? -27.531 13.273 0.924 1 96.5 277 THR A C 1
ATOM 2186 O O . THR A 1 277 ? -28.016 12.688 1.89 1 96.5 277 THR A O 1
ATOM 2189 N N . ARG A 1 278 ? -27.328 12.695 -0.234 1 96.88 278 ARG A N 1
ATOM 2190 C CA . ARG A 1 278 ? -27.688 11.297 -0.454 1 96.88 278 ARG A CA 1
ATOM 2191 C C . ARG A 1 278 ? -26.828 10.375 0.398 1 96.88 278 ARG A C 1
ATOM 2193 O O . ARG A 1 278 ? -27.281 9.312 0.826 1 96.88 278 ARG A O 1
ATOM 2200 N N . SER A 1 279 ? -25.578 10.734 0.626 1 98 279 SER A N 1
ATOM 2201 C CA . SER A 1 279 ? -24.688 9.961 1.497 1 98 279 SER A CA 1
ATOM 2202 C C . SER A 1 279 ? -25.219 9.922 2.926 1 98 279 SER A C 1
ATOM 2204 O O . SER A 1 279 ? -25.266 8.859 3.547 1 98 279 SER A O 1
ATOM 2206 N N . ARG A 1 280 ? -25.672 11.062 3.365 1 96.62 280 ARG A N 1
ATOM 2207 C CA . ARG A 1 280 ? -26.234 11.117 4.707 1 96.62 280 ARG A CA 1
ATOM 2208 C C . ARG A 1 280 ? -27.5 10.273 4.797 1 96.62 280 ARG A C 1
ATOM 2210 O O . ARG A 1 280 ? -27.719 9.594 5.801 1 96.62 280 ARG A O 1
ATOM 2217 N N . ALA A 1 281 ? -28.25 10.297 3.795 1 96.56 281 ALA A N 1
ATOM 2218 C CA . ALA A 1 281 ? -29.469 9.492 3.756 1 96.56 281 ALA A CA 1
ATOM 2219 C C . ALA A 1 281 ? -29.125 8 3.789 1 96.56 281 ALA A C 1
ATOM 2221 O O . ALA A 1 281 ? -29.781 7.23 4.496 1 96.56 281 ALA A O 1
ATOM 2222 N N . LEU A 1 282 ? -28.141 7.668 3.027 1 96.94 282 LEU A N 1
ATOM 2223 C CA . LEU A 1 282 ? -27.734 6.27 3.014 1 96.94 282 LEU A CA 1
ATOM 2224 C C . LEU A 1 282 ? -27.219 5.84 4.383 1 96.94 282 LEU A C 1
ATOM 2226 O O . LEU A 1 282 ? -27.562 4.762 4.871 1 96.94 282 LEU A O 1
ATOM 2230 N N . ILE A 1 283 ? -26.438 6.637 4.984 1 97.06 283 ILE A N 1
ATOM 2231 C CA . ILE A 1 283 ? -25.906 6.34 6.305 1 97.06 283 ILE A CA 1
ATOM 2232 C C . ILE A 1 283 ? -27.047 6.125 7.293 1 97.06 283 ILE A C 1
ATOM 2234 O O . ILE A 1 283 ? -27.062 5.145 8.039 1 97.06 283 ILE A O 1
ATOM 2238 N N . LYS A 1 284 ? -28 6.992 7.234 1 95.81 284 LYS A N 1
ATOM 2239 C CA . LYS A 1 284 ? -29.156 6.883 8.117 1 95.81 284 LYS A CA 1
ATOM 2240 C C . LYS A 1 284 ? -29.953 5.613 7.832 1 95.81 284 LYS A C 1
ATOM 2242 O O . LYS A 1 284 ? -30.453 4.969 8.758 1 95.81 284 LYS A O 1
ATOM 2247 N N . SER A 1 285 ? -30.047 5.293 6.621 1 95.94 285 SER A N 1
ATOM 2248 C CA . SER A 1 285 ? -30.766 4.078 6.25 1 95.94 285 SER A CA 1
ATOM 2249 C C . SER A 1 285 ? -30.062 2.834 6.785 1 95.94 285 SER A C 1
ATOM 2251 O O . SER A 1 285 ? -30.719 1.863 7.168 1 95.94 285 SER A O 1
ATOM 2253 N N . ILE A 1 286 ? -28.781 2.869 6.762 1 94.81 286 ILE A N 1
ATOM 2254 C CA . ILE A 1 286 ? -28.016 1.741 7.285 1 94.81 286 ILE A CA 1
ATOM 2255 C C . ILE A 1 286 ? -28.25 1.621 8.789 1 94.81 286 ILE A C 1
ATOM 2257 O O . ILE A 1 286 ? -28.391 0.516 9.312 1 94.81 286 ILE A O 1
ATOM 2261 N N . VAL A 1 287 ? -28.297 2.713 9.453 1 94.25 287 VAL A N 1
ATOM 2262 C CA . VAL A 1 287 ? -28.578 2.711 10.891 1 94.25 287 VAL A CA 1
ATOM 2263 C C . VAL A 1 287 ? -29.922 2.037 11.148 1 94.25 287 VAL A C 1
ATOM 2265 O O . VAL A 1 287 ? -30.031 1.201 12.047 1 94.25 287 VAL A O 1
ATOM 2268 N N . LYS A 1 288 ? -30.859 2.35 10.367 1 91.88 288 LYS A N 1
ATOM 2269 C CA . LYS A 1 288 ? -32.188 1.782 10.523 1 91.88 288 LYS A CA 1
ATOM 2270 C C . LYS A 1 288 ? -32.188 0.275 10.289 1 91.88 288 LYS A C 1
ATOM 2272 O O . LYS A 1 288 ? -32.875 -0.474 10.984 1 91.88 288 LYS A O 1
ATOM 2277 N N . SER A 1 289 ? -31.422 -0.087 9.344 1 87.88 289 SER A N 1
ATOM 2278 C CA . SER A 1 289 ? -31.359 -1.507 9.008 1 87.88 289 SER A CA 1
ATOM 2279 C C . SER A 1 289 ? -30.688 -2.303 10.125 1 87.88 289 SER A C 1
ATOM 2281 O O . SER A 1 289 ? -31 -3.479 10.328 1 87.88 289 SER A O 1
ATOM 2283 N N . ILE A 1 290 ? -29.766 -1.727 10.758 1 81.94 290 ILE A N 1
ATOM 2284 C CA . ILE A 1 290 ? -29.078 -2.377 11.867 1 81.94 290 ILE A CA 1
ATOM 2285 C C . ILE A 1 290 ? -30.031 -2.541 13.047 1 81.94 290 ILE A C 1
ATOM 2287 O O . ILE A 1 290 ? -30.031 -3.574 13.719 1 81.94 290 ILE A O 1
ATOM 2291 N N . VAL A 1 291 ? -30.859 -1.551 13.188 1 71.12 291 VAL A N 1
ATOM 2292 C CA . VAL A 1 291 ? -31.781 -1.537 14.32 1 71.12 291 VAL A CA 1
ATOM 2293 C C . VAL A 1 291 ? -32.938 -2.486 14.055 1 71.12 291 VAL A C 1
ATOM 2295 O O . VAL A 1 291 ? -33.375 -3.197 14.961 1 71.12 291 VAL A O 1
ATOM 2298 N N . VAL A 1 292 ? -33.406 -2.48 12.859 1 66.88 292 VAL A N 1
ATOM 2299 C CA . VAL A 1 292 ? -34.562 -3.326 12.516 1 66.88 292 VAL A CA 1
ATOM 2300 C C . VAL A 1 292 ? -34.156 -4.793 12.562 1 66.88 292 VAL A C 1
ATOM 2302 O O . VAL A 1 292 ? -34.906 -5.645 13.023 1 66.88 292 VAL A O 1
ATOM 2305 N N . GLU A 1 293 ? -33.125 -5.098 12.031 1 58.38 293 GLU A N 1
ATOM 2306 C CA . GLU A 1 293 ? -32.688 -6.484 12.086 1 58.38 293 GLU A CA 1
ATOM 2307 C C . GLU A 1 293 ? -32.656 -6.996 13.523 1 58.38 293 GLU A C 1
ATOM 2309 O O . GLU A 1 293 ? -32.812 -8.188 13.766 1 58.38 293 GLU A O 1
ATOM 2314 N N . TYR A 1 294 ? -32.5 -6.191 14.531 1 48.22 294 TYR A N 1
ATOM 2315 C CA . TYR A 1 294 ? -32.5 -6.539 15.945 1 48.22 294 TYR A CA 1
ATOM 2316 C C . TYR A 1 294 ? -33.938 -6.664 16.469 1 48.22 294 TYR A C 1
ATOM 2318 O O . TYR A 1 294 ? -34.156 -7.352 17.469 1 48.22 294 TYR A O 1
ATOM 2326 N N . ALA A 1 295 ? -34.875 -5.773 15.914 1 43.75 295 ALA A N 1
ATOM 2327 C CA . ALA A 1 295 ? -36.219 -5.891 16.422 1 43.75 295 ALA A CA 1
ATOM 2328 C C . ALA A 1 295 ? -36.875 -7.188 15.953 1 43.75 295 ALA A C 1
ATOM 2330 O O . ALA A 1 295 ? -37.875 -7.641 16.531 1 43.75 295 ALA A O 1
ATOM 2331 N N . THR A 1 296 ? -36.406 -7.75 14.906 1 38.19 296 THR A N 1
ATOM 2332 C CA . THR A 1 296 ? -37 -9.023 14.492 1 38.19 296 THR A CA 1
ATOM 2333 C C . THR A 1 296 ? -36.156 -10.188 14.992 1 38.19 296 THR A C 1
ATOM 2335 O O . THR A 1 296 ? -34.938 -10.164 14.891 1 38.19 296 THR A O 1
ATOM 2338 N N . MET B 1 1 ? 15.203 -30.984 -12.914 1 36.19 1 MET B N 1
ATOM 2339 C CA . MET B 1 1 ? 14.711 -29.922 -12.047 1 36.19 1 MET B CA 1
ATOM 2340 C C . MET B 1 1 ? 13.711 -29.031 -12.789 1 36.19 1 MET B C 1
ATOM 2342 O O . MET B 1 1 ? 13.961 -28.625 -13.922 1 36.19 1 MET B O 1
ATOM 2346 N N . THR B 1 2 ? 12.594 -29.078 -12.461 1 47.91 2 THR B N 1
ATOM 2347 C CA . THR B 1 2 ? 11.594 -28.266 -13.156 1 47.91 2 THR B CA 1
ATOM 2348 C C . THR B 1 2 ? 12.102 -26.844 -13.375 1 47.91 2 THR B C 1
ATOM 2350 O O . THR B 1 2 ? 12.625 -26.219 -12.453 1 47.91 2 THR B O 1
ATOM 2353 N N . PRO B 1 3 ? 12.391 -26.531 -14.641 1 52.09 3 PRO B N 1
ATOM 2354 C CA . PRO B 1 3 ? 12.945 -25.219 -14.938 1 52.09 3 PRO B CA 1
ATOM 2355 C C . PRO B 1 3 ? 12.359 -24.109 -14.047 1 52.09 3 PRO B C 1
ATOM 2357 O O . PRO B 1 3 ? 11.141 -24.031 -13.891 1 52.09 3 PRO B O 1
ATOM 2360 N N . THR B 1 4 ? 13.297 -23.656 -13.117 1 60.25 4 THR B N 1
ATOM 2361 C CA . THR B 1 4 ? 12.914 -22.484 -12.344 1 60.25 4 THR B CA 1
ATOM 2362 C C . THR B 1 4 ? 12.711 -21.281 -13.258 1 60.25 4 THR B C 1
ATOM 2364 O O . THR B 1 4 ? 13.375 -21.156 -14.281 1 60.25 4 THR B O 1
ATOM 2367 N N . GLY B 1 5 ? 11.734 -20.688 -13.344 1 69.06 5 GLY B N 1
ATOM 2368 C CA . GLY B 1 5 ? 11.5 -19.484 -14.141 1 69.06 5 GLY B CA 1
ATOM 2369 C C . GLY B 1 5 ? 12.625 -18.484 -14.055 1 69.06 5 GLY B C 1
ATOM 2370 O O . GLY B 1 5 ? 13.367 -18.453 -13.07 1 69.06 5 GLY B O 1
ATOM 2371 N N . SER B 1 6 ? 12.914 -17.859 -15.156 1 78.56 6 SER B N 1
ATOM 2372 C CA . SER B 1 6 ? 14.016 -16.922 -15.312 1 78.56 6 SER B CA 1
ATOM 2373 C C . SER B 1 6 ? 14.078 -15.938 -14.148 1 78.56 6 SER B C 1
ATOM 2375 O O . SER B 1 6 ? 15.148 -15.688 -13.594 1 78.56 6 SER B O 1
ATOM 2377 N N . THR B 1 7 ? 12.969 -15.516 -13.703 1 81.06 7 THR B N 1
ATOM 2378 C CA . THR B 1 7 ? 12.93 -14.516 -12.641 1 81.06 7 THR B CA 1
ATOM 2379 C C . THR B 1 7 ? 13.383 -15.109 -11.312 1 81.06 7 THR B C 1
ATOM 2381 O O . THR B 1 7 ? 14.203 -14.523 -10.609 1 81.06 7 THR B O 1
ATOM 2384 N N . LEU B 1 8 ? 12.875 -16.203 -11.023 1 85 8 LEU B N 1
ATOM 2385 C CA . LEU B 1 8 ? 13.242 -16.875 -9.773 1 85 8 LEU B CA 1
ATOM 2386 C C . LEU B 1 8 ? 14.727 -17.25 -9.781 1 85 8 LEU B C 1
ATOM 2388 O O . LEU B 1 8 ? 15.422 -17.062 -8.781 1 85 8 LEU B O 1
ATOM 2392 N N . SER B 1 9 ? 15.18 -17.781 -10.914 1 86.44 9 SER B N 1
ATOM 2393 C CA . SER B 1 9 ? 16.578 -18.172 -11.031 1 86.44 9 SER B CA 1
ATOM 2394 C C . SER B 1 9 ? 17.5 -16.969 -10.82 1 86.44 9 SER B C 1
ATOM 2396 O O . SER B 1 9 ? 18.547 -17.094 -10.156 1 86.44 9 SER B O 1
ATOM 2398 N N . ARG B 1 10 ? 17.109 -15.922 -11.398 1 88 10 ARG B N 1
ATOM 2399 C CA . ARG B 1 10 ? 17.891 -14.695 -11.242 1 88 10 ARG B CA 1
ATOM 2400 C C . ARG B 1 10 ? 17.953 -14.281 -9.773 1 88 10 ARG B C 1
ATOM 2402 O O . ARG B 1 10 ? 19.016 -13.891 -9.289 1 88 10 ARG B O 1
ATOM 2409 N N . ARG B 1 11 ? 16.906 -14.391 -9.141 1 87.75 11 ARG B N 1
ATOM 2410 C CA . ARG B 1 11 ? 16.859 -14.008 -7.734 1 87.75 11 ARG B CA 1
ATOM 2411 C C . ARG B 1 11 ? 17.719 -14.93 -6.879 1 87.75 11 ARG B C 1
ATOM 2413 O O . ARG B 1 11 ? 18.453 -14.469 -6.008 1 87.75 11 ARG B O 1
ATOM 2420 N N . ILE B 1 12 ? 17.594 -16.203 -7.172 1 87.38 12 ILE B N 1
ATOM 2421 C CA . ILE B 1 12 ? 18.391 -17.188 -6.426 1 87.38 12 ILE B CA 1
ATOM 2422 C C . ILE B 1 12 ? 19.875 -16.938 -6.652 1 87.38 12 ILE B C 1
ATOM 2424 O O . ILE B 1 12 ? 20.656 -16.891 -5.699 1 87.38 12 ILE B O 1
ATOM 2428 N N . LEU B 1 13 ? 20.156 -16.75 -7.867 1 90.31 13 LEU B N 1
ATOM 2429 C CA . LEU B 1 13 ? 21.547 -16.516 -8.234 1 90.31 13 LEU B CA 1
ATOM 2430 C C . LEU B 1 13 ? 22.094 -15.273 -7.539 1 90.31 13 LEU B C 1
ATOM 2432 O O . LEU B 1 13 ? 23.188 -15.297 -6.973 1 90.31 13 LEU B O 1
ATOM 2436 N N . ALA B 1 14 ? 21.359 -14.242 -7.609 1 92.94 14 ALA B N 1
ATOM 2437 C CA . ALA B 1 14 ? 21.75 -12.969 -7.012 1 92.94 14 ALA B CA 1
ATOM 2438 C C . ALA B 1 14 ? 22.016 -13.117 -5.516 1 92.94 14 ALA B C 1
ATOM 2440 O O . ALA B 1 14 ? 23.047 -12.688 -5.016 1 92.94 14 ALA B O 1
ATOM 2441 N N . ARG B 1 15 ? 21.141 -13.758 -4.875 1 90.94 15 ARG B N 1
ATOM 2442 C CA . ARG B 1 15 ? 21.266 -13.969 -3.438 1 90.94 15 ARG B CA 1
ATOM 2443 C C . ARG B 1 15 ? 22.5 -14.805 -3.113 1 90.94 15 ARG B C 1
ATOM 2445 O O . ARG B 1 15 ? 23.25 -14.492 -2.186 1 90.94 15 ARG B O 1
ATOM 2452 N N . GLN B 1 16 ? 22.703 -15.82 -3.873 1 91.75 16 GLN B N 1
ATOM 2453 C CA . GLN B 1 16 ? 23.828 -16.719 -3.633 1 91.75 16 GLN B CA 1
ATOM 2454 C C . GLN B 1 16 ? 25.156 -16.016 -3.865 1 91.75 16 GLN B C 1
ATOM 2456 O O . GLN B 1 16 ? 26.109 -16.188 -3.096 1 91.75 16 GLN B O 1
ATOM 2461 N N . LEU B 1 17 ? 25.188 -15.266 -4.902 1 94.44 17 LEU B N 1
ATOM 2462 C CA . LEU B 1 17 ? 26.406 -14.516 -5.191 1 94.44 17 LEU B CA 1
ATOM 2463 C C . LEU B 1 17 ? 26.734 -13.539 -4.062 1 94.44 17 LEU B C 1
ATOM 2465 O O . LEU B 1 17 ? 27.875 -13.453 -3.621 1 94.44 17 LEU B O 1
ATOM 2469 N N . ARG B 1 18 ? 25.766 -12.883 -3.627 1 94.75 18 ARG B N 1
ATOM 2470 C CA . ARG B 1 18 ? 25.969 -11.93 -2.537 1 94.75 18 ARG B CA 1
ATOM 2471 C C . ARG B 1 18 ? 26.422 -12.641 -1.266 1 94.75 18 ARG B C 1
ATOM 2473 O O . ARG B 1 18 ? 27.344 -12.18 -0.59 1 94.75 18 ARG B O 1
ATOM 2480 N N . GLU B 1 19 ? 25.75 -13.703 -0.938 1 93.06 19 GLU B N 1
ATOM 2481 C CA . GLU B 1 19 ? 26.094 -14.461 0.266 1 93.06 19 GLU B CA 1
ATOM 2482 C C . GLU B 1 19 ? 27.516 -14.984 0.205 1 93.06 19 GLU B C 1
ATOM 2484 O O . GLU B 1 19 ? 28.25 -14.93 1.196 1 93.06 19 GLU B O 1
ATOM 2489 N N . LEU B 1 20 ? 27.859 -15.523 -0.921 1 94.56 20 LEU B N 1
ATOM 2490 C CA . LEU B 1 20 ? 29.219 -16.016 -1.108 1 94.56 20 LEU B CA 1
ATOM 2491 C C . LEU B 1 20 ? 30.25 -14.914 -0.91 1 94.56 20 LEU B C 1
ATOM 2493 O O . LEU B 1 20 ? 31.266 -15.117 -0.253 1 94.56 20 LEU B O 1
ATOM 2497 N N . ARG B 1 21 ? 29.922 -13.773 -1.476 1 96.81 21 ARG B N 1
ATOM 2498 C CA . ARG B 1 21 ? 30.844 -12.656 -1.334 1 96.81 21 ARG B CA 1
ATOM 2499 C C . ARG B 1 21 ? 31 -12.25 0.129 1 96.81 21 ARG B C 1
ATOM 2501 O O . ARG B 1 21 ? 32.125 -12.094 0.619 1 96.81 21 ARG B O 1
ATOM 2508 N N . GLU B 1 22 ? 29.922 -12.117 0.78 1 95.19 22 GLU B N 1
ATOM 2509 C CA . GLU B 1 22 ? 29.922 -11.695 2.178 1 95.19 22 GLU B CA 1
ATOM 2510 C C . GLU B 1 22 ? 30.641 -12.711 3.061 1 95.19 22 GLU B C 1
ATOM 2512 O O . GLU B 1 22 ? 31.422 -12.344 3.941 1 95.19 22 GLU B O 1
ATOM 2517 N N . LYS B 1 23 ? 30.406 -13.961 2.83 1 94.38 23 LYS B N 1
ATOM 2518 C CA . LYS B 1 23 ? 31.031 -15.031 3.607 1 94.38 23 LYS B CA 1
ATOM 2519 C C . LYS B 1 23 ? 32.531 -15.078 3.389 1 94.38 23 LYS B C 1
ATOM 2521 O O . 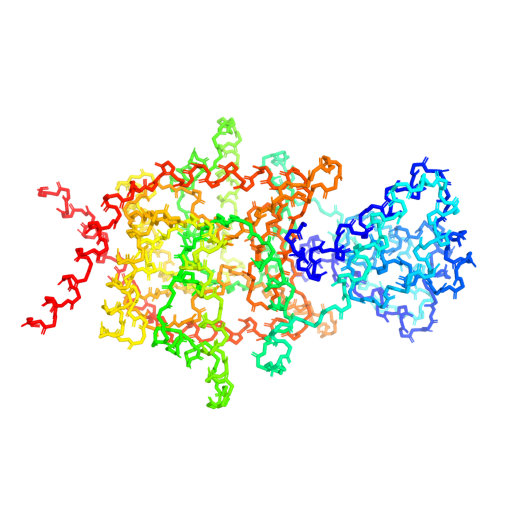LYS B 1 23 ? 33.281 -15.406 4.305 1 94.38 23 LYS B O 1
ATOM 2526 N N . SER B 1 24 ? 32.938 -14.773 2.215 1 95.56 24 SER B N 1
ATOM 2527 C CA . SER B 1 24 ? 34.344 -14.844 1.859 1 95.56 24 SER B CA 1
ATOM 2528 C C . SER B 1 24 ? 35.094 -13.617 2.346 1 95.56 24 SER B C 1
ATOM 2530 O O . SER B 1 24 ? 36.344 -13.609 2.359 1 95.56 24 SER B O 1
ATOM 2532 N N . GLY B 1 25 ? 34.344 -12.508 2.609 1 96 25 GLY B N 1
ATOM 2533 C CA . GLY B 1 25 ? 34.969 -11.281 3.076 1 96 25 GLY B CA 1
ATOM 2534 C C . GLY B 1 25 ? 35.438 -10.398 1.946 1 96 25 GLY B C 1
ATOM 2535 O O . GLY B 1 25 ? 36.094 -9.375 2.188 1 96 25 GLY B O 1
ATOM 2536 N N . VAL B 1 26 ? 35.188 -10.758 0.781 1 96.06 26 VAL B N 1
ATOM 2537 C CA . VAL B 1 26 ? 35.594 -9.977 -0.387 1 96.06 26 VAL B CA 1
ATOM 2538 C C . VAL B 1 26 ? 34.719 -8.734 -0.496 1 96.06 26 VAL B C 1
ATOM 2540 O O . VAL B 1 26 ? 33.5 -8.805 -0.321 1 96.06 26 VAL B O 1
ATOM 2543 N N . THR B 1 27 ? 35.281 -7.66 -0.734 1 96.25 27 THR B N 1
ATOM 2544 C CA . THR B 1 27 ? 34.531 -6.422 -0.878 1 96.25 27 THR B CA 1
ATOM 2545 C C . THR B 1 27 ? 33.875 -6.348 -2.25 1 96.25 27 THR B C 1
ATOM 2547 O O . THR B 1 27 ? 34.312 -6.996 -3.197 1 96.25 27 THR B O 1
ATOM 2550 N N . ALA B 1 28 ? 32.844 -5.566 -2.344 1 95.75 28 ALA B N 1
ATOM 2551 C CA . ALA B 1 28 ? 32.156 -5.379 -3.617 1 95.75 28 ALA B CA 1
ATOM 2552 C C . ALA B 1 28 ? 33.062 -4.746 -4.652 1 95.75 28 ALA B C 1
ATOM 2554 O O . ALA B 1 28 ? 33 -5.062 -5.84 1 95.75 28 ALA B O 1
ATOM 2555 N N . GLU B 1 29 ? 33.875 -3.92 -4.168 1 95.25 29 GLU B N 1
ATOM 2556 C CA . GLU B 1 29 ? 34.812 -3.252 -5.055 1 95.25 29 GLU B CA 1
ATOM 2557 C C . GLU B 1 29 ? 35.781 -4.254 -5.695 1 95.25 29 GLU B C 1
ATOM 2559 O O . GLU B 1 29 ? 36 -4.219 -6.906 1 95.25 29 GLU B O 1
ATOM 2564 N N . TYR B 1 30 ? 36.312 -5.102 -4.922 1 96.25 30 TYR B N 1
ATOM 2565 C CA . TYR B 1 30 ? 37.219 -6.117 -5.445 1 96.25 30 TYR B CA 1
ATOM 2566 C C . TYR B 1 30 ? 36.5 -7.047 -6.414 1 96.25 30 TYR B C 1
ATOM 2568 O O . TYR B 1 30 ? 37.031 -7.406 -7.457 1 96.25 30 TYR B O 1
ATOM 2576 N N . ALA B 1 31 ? 35.344 -7.457 -6.062 1 97.06 31 ALA B N 1
ATOM 2577 C CA . ALA B 1 31 ? 34.562 -8.344 -6.914 1 97.06 31 ALA B CA 1
ATOM 2578 C C . ALA B 1 31 ? 34.312 -7.719 -8.281 1 97.06 31 ALA B C 1
ATOM 2580 O O . ALA B 1 31 ? 34.5 -8.367 -9.312 1 97.06 31 ALA B O 1
ATOM 2581 N N . ARG B 1 32 ? 33.812 -6.434 -8.297 1 96.38 32 ARG B N 1
ATOM 2582 C CA . ARG B 1 32 ? 33.469 -5.797 -9.57 1 96.38 32 ARG B CA 1
ATOM 2583 C C . ARG B 1 32 ? 34.719 -5.641 -10.445 1 96.38 32 ARG B C 1
ATOM 2585 O O . ARG B 1 32 ? 34.656 -5.816 -11.664 1 96.38 32 ARG B O 1
ATOM 2592 N N . ASN B 1 33 ? 35.844 -5.348 -9.805 1 96.38 33 ASN B N 1
ATOM 2593 C CA . ASN B 1 33 ? 37.094 -5.207 -10.531 1 96.38 33 ASN B CA 1
ATOM 2594 C C . ASN B 1 33 ? 37.562 -6.535 -11.133 1 96.38 33 ASN B C 1
ATOM 2596 O O . ASN B 1 33 ? 38.156 -6.562 -12.219 1 96.38 33 ASN B O 1
ATOM 2600 N N . SER B 1 34 ? 37.312 -7.543 -10.453 1 96 34 SER B N 1
ATOM 2601 C CA . SER B 1 34 ? 37.75 -8.859 -10.898 1 96 34 SER B CA 1
ATOM 2602 C C . SER B 1 34 ? 37.062 -9.266 -12.195 1 96 34 SER B C 1
ATOM 2604 O O . SER B 1 34 ? 37.562 -10.094 -12.953 1 96 34 SER B O 1
ATOM 2606 N N . ILE B 1 35 ? 35.844 -8.758 -12.398 1 95.56 35 ILE B N 1
ATOM 2607 C CA . ILE B 1 35 ? 35.156 -9.117 -13.617 1 95.56 35 ILE B CA 1
ATOM 2608 C C . ILE B 1 35 ? 35.031 -7.902 -14.539 1 95.56 35 ILE B C 1
ATOM 2610 O O . ILE B 1 35 ? 34.438 -7.973 -15.602 1 95.56 35 ILE B O 1
ATOM 2614 N N . GLY B 1 36 ? 35.531 -6.762 -14.133 1 95.06 36 GLY B N 1
ATOM 2615 C CA . GLY B 1 36 ? 35.656 -5.582 -14.977 1 95.06 36 GLY B CA 1
ATOM 2616 C C . GLY B 1 36 ? 34.312 -4.93 -15.289 1 95.06 36 GLY B C 1
ATOM 2617 O O . GLY B 1 36 ? 34.031 -4.598 -16.438 1 95.06 36 GLY B O 1
ATOM 2618 N N . VAL B 1 37 ? 33.438 -4.844 -14.328 1 94.88 37 VAL B N 1
ATOM 2619 C CA . VAL B 1 37 ? 32.125 -4.227 -14.57 1 94.88 37 VAL B CA 1
ATOM 2620 C C . VAL B 1 37 ? 31.953 -3.023 -13.6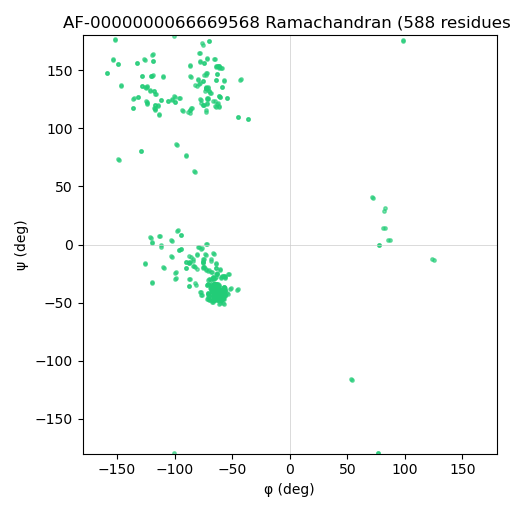56 1 94.88 37 VAL B C 1
ATOM 2622 O O . VAL B 1 37 ? 32.719 -2.85 -12.688 1 94.88 37 VAL B O 1
ATOM 2625 N N . ALA B 1 38 ? 31.047 -2.219 -13.961 1 94.69 38 ALA B N 1
ATOM 2626 C CA . ALA B 1 38 ? 30.719 -1.041 -13.156 1 94.69 38 ALA B CA 1
ATOM 2627 C C . ALA B 1 38 ? 30.031 -1.437 -11.859 1 94.69 38 ALA B C 1
ATOM 2629 O O . ALA B 1 38 ? 29.531 -2.559 -11.727 1 94.69 38 ALA B O 1
ATOM 2630 N N . LYS B 1 39 ? 30.047 -0.522 -10.891 1 94.44 39 LYS B N 1
ATOM 2631 C CA . LYS B 1 39 ? 29.406 -0.71 -9.594 1 94.44 39 LYS B CA 1
ATOM 2632 C C . LYS B 1 39 ? 27.938 -1.074 -9.75 1 94.44 39 LYS B C 1
ATOM 2634 O O . LYS B 1 39 ? 27.438 -1.972 -9.07 1 94.44 39 LYS B O 1
ATOM 2639 N N . GLN B 1 40 ? 27.281 -0.431 -10.648 1 93.19 40 GLN B N 1
ATOM 2640 C CA . GLN B 1 40 ? 25.844 -0.641 -10.859 1 93.19 40 GLN B CA 1
ATOM 2641 C C . GLN B 1 40 ? 25.578 -2.049 -11.383 1 93.19 40 GLN B C 1
ATOM 2643 O O . GLN B 1 40 ? 24.578 -2.672 -11 1 93.19 40 GLN B O 1
ATOM 2648 N N . THR B 1 41 ? 26.484 -2.486 -12.195 1 93.81 41 THR B N 1
ATOM 2649 C CA . THR B 1 41 ? 26.312 -3.811 -12.781 1 93.81 41 THR B CA 1
ATOM 2650 C C . THR B 1 41 ? 26.406 -4.895 -11.711 1 93.81 41 THR B C 1
ATOM 2652 O O . THR B 1 41 ? 25.562 -5.785 -11.633 1 93.81 41 THR B O 1
ATOM 2655 N N . LEU B 1 42 ? 27.375 -4.844 -10.891 1 95.44 42 LEU B N 1
ATOM 2656 C CA . LEU B 1 42 ? 27.516 -5.844 -9.836 1 95.44 42 LEU B CA 1
ATOM 2657 C C . LEU B 1 42 ? 26.328 -5.781 -8.875 1 95.44 42 LEU B C 1
ATOM 2659 O O . LEU B 1 42 ? 25.844 -6.816 -8.422 1 95.44 42 LEU B O 1
ATOM 2663 N N . TRP B 1 43 ? 25.953 -4.57 -8.586 1 93.19 43 TRP B N 1
ATOM 2664 C CA . TRP B 1 43 ? 24.812 -4.402 -7.699 1 93.19 43 TRP B CA 1
ATOM 2665 C C . TRP B 1 43 ? 23.578 -5.098 -8.266 1 93.19 43 TRP B C 1
ATOM 2667 O O . TRP B 1 43 ? 22.875 -5.82 -7.543 1 93.19 43 TRP B O 1
ATOM 2677 N N . ARG B 1 44 ? 23.344 -4.914 -9.508 1 92.31 44 ARG B N 1
ATOM 2678 C CA . ARG B 1 44 ? 22.203 -5.551 -10.156 1 92.31 44 ARG B CA 1
ATOM 2679 C C . ARG B 1 44 ? 22.328 -7.07 -10.125 1 92.31 44 ARG B 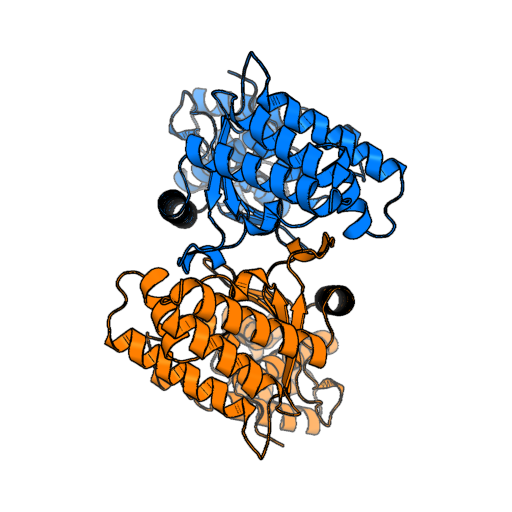C 1
ATOM 2681 O O . ARG B 1 44 ? 21.344 -7.777 -9.922 1 92.31 44 ARG B O 1
ATOM 2688 N N . MET B 1 45 ? 23.516 -7.543 -10.297 1 92.5 45 MET B N 1
ATOM 2689 C CA . MET B 1 45 ? 23.766 -8.977 -10.273 1 92.5 45 MET B CA 1
ATOM 2690 C C . MET B 1 45 ? 23.469 -9.562 -8.898 1 92.5 45 MET B C 1
ATOM 2692 O O . MET B 1 45 ? 23 -10.695 -8.789 1 92.5 45 MET B O 1
ATOM 2696 N N . GLU B 1 46 ? 23.734 -8.75 -7.902 1 93.94 46 GLU B N 1
ATOM 2697 C CA . GLU B 1 46 ? 23.641 -9.281 -6.547 1 93.94 46 GLU B CA 1
ATOM 2698 C C . GLU B 1 46 ? 22.266 -8.992 -5.945 1 93.94 46 GLU B C 1
ATOM 2700 O O . GLU B 1 46 ? 21.953 -9.445 -4.84 1 93.94 46 GLU B O 1
ATOM 2705 N N . THR B 1 47 ? 21.453 -8.273 -6.676 1 89.56 47 THR B N 1
ATOM 2706 C CA . THR B 1 47 ? 20.141 -7.93 -6.109 1 89.56 47 THR B CA 1
ATOM 2707 C C . THR B 1 47 ? 19.016 -8.484 -6.977 1 89.56 47 THR B C 1
ATOM 2709 O O . THR B 1 47 ? 17.844 -8.234 -6.711 1 89.56 47 THR B O 1
ATOM 2712 N N . GLY B 1 48 ? 19.344 -9.164 -7.973 1 87.38 48 GLY B N 1
ATOM 2713 C CA . GLY B 1 48 ? 18.344 -9.844 -8.789 1 87.38 48 GLY B CA 1
ATOM 2714 C C . GLY B 1 48 ? 17.672 -8.938 -9.797 1 87.38 48 GLY B C 1
ATOM 2715 O O . GLY B 1 48 ? 16.609 -9.258 -10.32 1 87.38 48 GLY B O 1
ATOM 2716 N N . GLN B 1 49 ? 18.266 -7.797 -10 1 86 49 GLN B N 1
ATOM 2717 C CA . GLN B 1 49 ? 17.75 -6.891 -11.031 1 86 49 GLN B CA 1
ATOM 2718 C C . GLN B 1 49 ? 18.109 -7.395 -12.422 1 86 49 GLN B C 1
ATOM 2720 O O . GLN B 1 49 ? 19.047 -8.172 -12.594 1 86 49 GLN B O 1
ATOM 2725 N N . PRO B 1 50 ? 17.266 -6.926 -13.383 1 81.69 50 PRO B N 1
ATOM 2726 C CA . PRO B 1 50 ? 17.578 -7.344 -14.75 1 81.69 50 PRO B CA 1
ATOM 2727 C C . PRO B 1 50 ? 18.953 -6.871 -15.219 1 81.69 50 PRO B C 1
ATOM 2729 O O . PRO B 1 50 ? 19.25 -5.672 -15.188 1 81.69 50 PRO B O 1
ATOM 2732 N N . VAL B 1 51 ? 19.812 -7.809 -15.523 1 86.5 51 VAL B N 1
ATOM 2733 C CA . VAL B 1 51 ? 21.141 -7.57 -16.047 1 86.5 51 VAL B CA 1
ATOM 2734 C C . VAL B 1 51 ? 21.656 -8.828 -16.766 1 86.5 51 VAL B C 1
ATOM 2736 O O . VAL B 1 51 ? 21.219 -9.938 -16.453 1 86.5 51 VAL B O 1
ATOM 2739 N N . ARG B 1 52 ? 22.406 -8.57 -17.734 1 83.31 52 ARG B N 1
ATOM 2740 C CA . ARG B 1 52 ? 22.984 -9.727 -18.406 1 83.31 52 ARG B CA 1
ATOM 2741 C C . ARG B 1 52 ? 23.938 -10.484 -17.484 1 83.31 52 ARG B C 1
ATOM 2743 O O . ARG B 1 52 ? 24.906 -9.914 -16.984 1 83.31 52 ARG B O 1
ATOM 2750 N N . LEU B 1 53 ? 23.594 -11.734 -17.234 1 87.5 53 LEU B N 1
ATOM 2751 C CA . LEU B 1 53 ? 24.422 -12.57 -16.359 1 87.5 53 LEU B CA 1
ATOM 2752 C C . LEU B 1 53 ? 25.328 -13.469 -17.188 1 87.5 53 LEU B C 1
ATOM 2754 O O . LEU B 1 53 ? 25.016 -14.633 -17.438 1 87.5 53 LEU B O 1
ATOM 2758 N N . ASN B 1 54 ? 26.469 -12.953 -17.547 1 89.88 54 ASN B N 1
ATOM 2759 C CA . ASN B 1 54 ? 27.484 -13.703 -18.281 1 89.88 54 ASN B CA 1
ATOM 2760 C C . ASN B 1 54 ? 28.062 -14.836 -17.438 1 89.88 54 ASN B C 1
ATOM 2762 O O . ASN B 1 54 ? 28.594 -14.602 -16.344 1 89.88 54 ASN B O 1
ATOM 2766 N N . PRO B 1 55 ? 27.953 -16.047 -17.984 1 92.69 55 PRO B N 1
ATOM 2767 C CA . PRO B 1 55 ? 28.453 -17.172 -17.203 1 92.69 55 PRO B CA 1
ATOM 2768 C C . PRO B 1 55 ? 29.922 -17 -16.812 1 92.69 55 PRO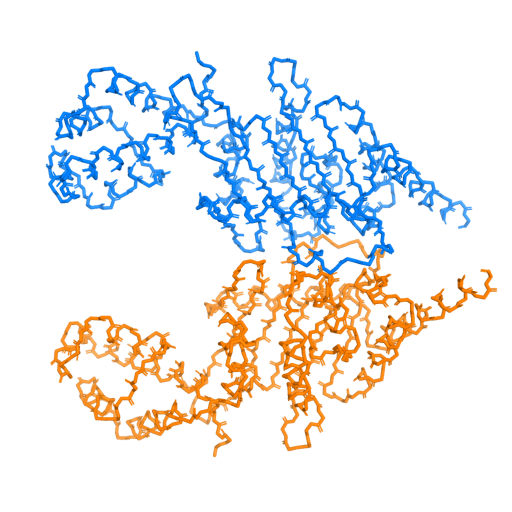 B C 1
ATOM 2770 O O . PRO B 1 55 ? 30.344 -17.484 -15.758 1 92.69 55 PRO B O 1
ATOM 2773 N N . LEU B 1 56 ? 30.656 -16.312 -17.594 1 93.88 56 LEU B N 1
ATOM 2774 C CA . LEU B 1 56 ? 32.062 -16.109 -17.297 1 93.88 56 LEU B CA 1
ATOM 2775 C C . LEU B 1 56 ? 32.25 -15.242 -16.047 1 93.88 56 LEU B C 1
ATOM 2777 O O . LEU B 1 56 ? 33.156 -15.461 -15.25 1 93.88 56 LEU B O 1
ATOM 2781 N N . PHE B 1 57 ? 31.406 -14.273 -15.953 1 95.69 57 PHE B N 1
ATOM 2782 C CA . PHE B 1 57 ? 31.438 -13.438 -14.758 1 95.69 57 PHE B CA 1
ATOM 2783 C C . PHE B 1 57 ? 31.094 -14.25 -13.516 1 95.69 57 PHE B C 1
ATOM 2785 O O . PHE B 1 57 ? 31.766 -14.133 -12.484 1 95.69 57 PHE B O 1
ATOM 2792 N N . VAL B 1 58 ? 30.047 -15.094 -13.633 1 96.06 58 VAL B N 1
ATOM 2793 C CA . VAL B 1 58 ? 29.594 -15.914 -12.516 1 96.06 58 VAL B CA 1
ATOM 2794 C C . VAL B 1 58 ? 30.703 -16.875 -12.086 1 96.06 58 VAL B C 1
ATOM 2796 O O . VAL B 1 58 ? 30.984 -17 -10.898 1 96.06 58 VAL B O 1
ATOM 2799 N N . GLU B 1 59 ? 31.297 -17.469 -13.07 1 96 59 GLU B N 1
ATOM 2800 C CA . GLU B 1 59 ? 32.406 -18.391 -12.789 1 96 59 GLU B CA 1
ATOM 2801 C C . GLU B 1 59 ? 33.531 -17.688 -12.078 1 96 59 GLU B C 1
ATOM 2803 O O . GLU B 1 59 ? 34.094 -18.188 -11.094 1 96 59 GLU B O 1
ATOM 2808 N N . ARG B 1 60 ? 33.906 -16.594 -12.57 1 96.81 60 ARG B N 1
ATOM 2809 C CA . ARG B 1 60 ? 35 -15.828 -11.992 1 96.81 60 ARG B CA 1
ATOM 2810 C C . ARG B 1 60 ? 34.688 -15.391 -10.57 1 96.81 60 ARG B C 1
ATOM 2812 O O . ARG B 1 60 ? 35.531 -15.469 -9.68 1 96.81 60 ARG B O 1
ATOM 2819 N N . LEU B 1 61 ? 33.531 -14.922 -10.398 1 97.19 61 LEU B N 1
ATOM 2820 C CA . LEU B 1 61 ? 33.125 -14.492 -9.062 1 97.19 61 LEU B CA 1
ATOM 2821 C C . LEU B 1 61 ? 33.156 -15.664 -8.086 1 97.19 61 LEU B C 1
ATOM 2823 O O . LEU B 1 61 ? 33.625 -15.523 -6.949 1 97.19 61 LEU B O 1
ATOM 2827 N N . CYS B 1 62 ? 32.625 -16.797 -8.562 1 96.5 62 CYS B N 1
ATOM 2828 C CA . CYS B 1 62 ? 32.656 -17.984 -7.715 1 96.5 62 CYS B CA 1
ATOM 2829 C C . CYS B 1 62 ? 34.094 -18.328 -7.32 1 96.5 62 CYS B C 1
ATOM 2831 O O . CYS B 1 62 ? 34.375 -18.672 -6.168 1 96.5 62 CYS B O 1
ATOM 2833 N N . HIS B 1 63 ? 34.938 -18.188 -8.242 1 96.62 63 HIS B N 1
ATOM 2834 C CA . HIS B 1 63 ? 36.344 -18.453 -7.977 1 96.62 63 HIS B CA 1
ATOM 2835 C C . HIS B 1 63 ? 36.906 -17.469 -6.953 1 96.62 63 HIS B C 1
ATOM 2837 O O . HIS B 1 63 ? 37.562 -17.859 -5.996 1 96.62 63 HIS B O 1
ATOM 2843 N N . VAL B 1 64 ? 36.625 -16.266 -7.16 1 96.94 64 VAL B N 1
ATOM 2844 C CA . VAL B 1 64 ? 37.094 -15.195 -6.285 1 96.94 64 VAL B CA 1
ATOM 2845 C C . VAL B 1 64 ? 36.531 -15.398 -4.875 1 96.94 64 VAL B C 1
ATOM 2847 O O . VAL B 1 64 ? 37.219 -15.125 -3.889 1 96.94 64 VAL B O 1
ATOM 2850 N N . TYR B 1 65 ? 35.344 -15.875 -4.801 1 97.25 65 TYR B N 1
ATOM 2851 C CA . TYR B 1 65 ? 34.656 -16.047 -3.514 1 97.25 65 TYR B CA 1
ATOM 2852 C C . TYR B 1 65 ? 35.062 -17.359 -2.861 1 97.25 65 TYR B C 1
ATOM 2854 O O . TYR B 1 65 ? 34.719 -17.609 -1.7 1 97.25 65 TYR B O 1
ATOM 2862 N N . GLY B 1 66 ? 35.688 -18.266 -3.568 1 95.44 66 GLY B N 1
ATOM 2863 C CA . GLY B 1 66 ? 36.156 -19.547 -3.031 1 95.44 66 GLY B CA 1
ATOM 2864 C C . GLY B 1 66 ? 35.031 -20.578 -3.002 1 95.44 66 GLY B C 1
ATOM 2865 O O . GLY B 1 66 ? 35.031 -21.438 -2.115 1 95.44 66 GLY B O 1
ATOM 2866 N N . ALA B 1 67 ? 34.188 -20.453 -3.896 1 94.88 67 ALA B N 1
ATOM 2867 C CA . ALA B 1 67 ? 33.094 -21.422 -3.955 1 94.88 67 ALA B CA 1
ATOM 2868 C C . ALA B 1 67 ? 33.562 -22.766 -4.492 1 94.88 67 ALA B C 1
ATOM 2870 O O . ALA B 1 67 ? 34.438 -22.812 -5.359 1 94.88 67 ALA B O 1
ATOM 2871 N N . ASP B 1 68 ? 33 -23.797 -3.996 1 92.81 68 ASP B N 1
ATOM 2872 C CA . ASP B 1 68 ? 33.375 -25.125 -4.488 1 92.81 68 ASP B CA 1
ATOM 2873 C C . ASP B 1 68 ? 32.75 -25.391 -5.859 1 92.81 68 ASP B C 1
ATOM 2875 O O . ASP B 1 68 ? 31.906 -24.625 -6.332 1 92.81 68 ASP B O 1
ATOM 2879 N N . GLU B 1 69 ? 33.156 -26.469 -6.465 1 92.62 69 GLU B N 1
ATOM 2880 C CA . GLU B 1 69 ? 32.781 -26.797 -7.84 1 92.62 69 GLU B CA 1
ATOM 2881 C C . GLU B 1 69 ? 31.281 -27.094 -7.953 1 92.62 69 GLU B C 1
ATOM 2883 O O . GLU B 1 69 ? 30.656 -26.766 -8.953 1 92.62 69 GLU B O 1
ATOM 2888 N N . ASP B 1 70 ? 30.797 -27.672 -6.988 1 90.69 70 ASP B N 1
ATOM 2889 C CA . ASP B 1 70 ? 29.375 -28.031 -7.008 1 90.69 70 ASP B CA 1
ATOM 2890 C C . ASP B 1 70 ? 28.5 -26.781 -7.004 1 90.69 70 ASP B C 1
ATOM 2892 O O . ASP B 1 70 ? 27.562 -26.656 -7.805 1 90.69 70 ASP B O 1
ATOM 2896 N N . VAL B 1 71 ? 28.875 -25.906 -6.098 1 90.44 71 VAL B N 1
ATOM 2897 C CA . VAL B 1 71 ? 28.125 -24.656 -5.992 1 90.44 71 VAL B CA 1
ATOM 2898 C C . VAL B 1 71 ? 28.266 -23.859 -7.285 1 90.44 71 VAL B C 1
ATOM 2900 O O . VAL B 1 71 ? 27.281 -23.328 -7.801 1 90.44 71 VAL B O 1
ATOM 2903 N N . THR B 1 72 ? 29.422 -23.828 -7.773 1 93.88 72 THR B N 1
ATOM 2904 C CA . THR B 1 72 ? 29.688 -23.109 -9.023 1 93.88 72 THR B CA 1
ATOM 2905 C C . THR B 1 72 ? 28.844 -23.688 -10.156 1 93.88 72 THR B C 1
ATOM 2907 O O . THR B 1 72 ? 28.234 -22.938 -10.93 1 93.88 72 THR B O 1
ATOM 2910 N N . GLY B 1 73 ? 28.812 -24.969 -10.266 1 92.5 73 GLY B N 1
ATOM 2911 C CA . GLY B 1 73 ? 28 -25.625 -11.281 1 92.5 73 GLY B CA 1
ATOM 2912 C C . GLY B 1 73 ? 26.531 -25.25 -11.203 1 92.5 73 GLY B C 1
ATOM 2913 O O . GLY B 1 73 ? 25.891 -24.969 -12.219 1 92.5 73 GLY B O 1
ATOM 2914 N N . ILE B 1 74 ? 26.078 -25.234 -10.039 1 89.88 74 ILE B N 1
ATOM 2915 C CA . ILE B 1 74 ? 24.672 -24.922 -9.797 1 89.88 74 ILE B CA 1
ATOM 2916 C C . ILE B 1 74 ? 24.391 -23.484 -10.219 1 89.88 74 ILE B C 1
ATOM 2918 O O . ILE B 1 74 ? 23.391 -23.203 -10.883 1 89.88 74 ILE B O 1
ATOM 2922 N N . LEU B 1 75 ? 25.25 -22.562 -9.82 1 92.12 75 LEU B N 1
ATOM 2923 C CA . LEU B 1 75 ? 25.047 -21.156 -10.133 1 92.12 75 LEU B CA 1
ATOM 2924 C C . LEU B 1 75 ? 25.141 -20.906 -11.633 1 92.12 75 LEU B C 1
ATOM 2926 O O . LEU B 1 75 ? 24.422 -20.062 -12.18 1 92.12 75 LEU B O 1
ATOM 2930 N N . LEU B 1 76 ? 25.969 -21.641 -12.281 1 92.94 76 LEU B N 1
ATOM 2931 C CA . LEU B 1 76 ? 26.094 -21.531 -13.727 1 92.94 76 LEU B CA 1
ATOM 2932 C C . LEU B 1 76 ? 24.828 -22.031 -14.414 1 92.94 76 LEU B C 1
ATOM 2934 O O . LEU B 1 76 ? 24.391 -21.469 -15.43 1 92.94 76 LEU B O 1
ATOM 2938 N N . GLU B 1 77 ? 24.312 -23.062 -13.852 1 88.75 77 GLU B N 1
ATOM 2939 C CA . GLU B 1 77 ? 23.031 -23.547 -14.375 1 88.75 77 GLU B CA 1
ATOM 2940 C C . GLU B 1 77 ? 21.938 -22.5 -14.219 1 88.75 77 GLU B C 1
ATOM 2942 O O . GLU B 1 77 ? 21.156 -22.266 -15.141 1 88.75 77 GLU B O 1
ATOM 2947 N N . LEU B 1 78 ? 21.891 -21.922 -13.055 1 88 78 LEU B N 1
ATOM 2948 C CA . LEU B 1 78 ? 20.922 -20.859 -12.805 1 88 78 LEU B CA 1
ATOM 2949 C C . LEU B 1 78 ? 21.109 -19.703 -13.781 1 88 78 LEU B C 1
ATOM 2951 O O . LEU B 1 78 ? 20.125 -19.172 -14.305 1 88 78 LEU B O 1
ATOM 2955 N N . ALA B 1 79 ? 22.312 -19.297 -14.008 1 90.44 79 ALA B N 1
ATOM 2956 C CA . ALA B 1 79 ? 22.609 -18.234 -14.953 1 90.44 79 ALA B CA 1
ATOM 2957 C C . ALA B 1 79 ? 22.078 -18.578 -16.344 1 90.44 79 ALA B C 1
ATOM 2959 O O . ALA B 1 79 ? 21.547 -17.703 -17.047 1 90.44 79 ALA B O 1
ATOM 2960 N N . GLY B 1 80 ? 22.234 -19.797 -16.688 1 88.06 80 GLY B N 1
ATOM 2961 C CA . GLY B 1 80 ? 21.703 -20.25 -17.969 1 88.06 80 GLY B CA 1
ATOM 2962 C C . GLY B 1 80 ? 20.203 -20.125 -18.062 1 88.06 80 GLY B C 1
ATOM 2963 O O . GLY B 1 80 ? 19.672 -19.766 -19.125 1 88.06 80 GLY B O 1
ATOM 2964 N N . GLU B 1 81 ? 19.516 -20.359 -17.031 1 85.31 81 GLU B N 1
ATOM 2965 C CA . GLU B 1 81 ? 18.062 -20.297 -16.984 1 85.31 81 GLU B CA 1
ATOM 2966 C C . GLU B 1 81 ? 17.562 -18.859 -17.141 1 85.31 81 GLU B C 1
ATOM 2968 O O . GLU B 1 81 ? 16.438 -18.625 -17.578 1 85.31 81 GLU B O 1
ATOM 2973 N N . THR B 1 82 ? 18.375 -17.906 -16.672 1 84.38 82 THR B N 1
ATOM 2974 C CA . THR B 1 82 ? 17.969 -16.5 -16.719 1 84.38 82 THR B CA 1
ATOM 2975 C C . THR B 1 82 ? 17.906 -16 -18.156 1 84.38 82 THR B C 1
ATOM 2977 O O . THR B 1 82 ? 17.328 -14.945 -18.422 1 84.38 82 THR B O 1
ATOM 2980 N N . ARG B 1 83 ? 18.453 -16.781 -19.109 1 79.31 83 ARG B N 1
ATOM 2981 C CA . ARG B 1 83 ? 18.516 -16.344 -20.5 1 79.31 83 ARG B CA 1
ATOM 2982 C C . ARG B 1 83 ? 17.234 -16.719 -21.25 1 79.31 83 ARG B C 1
ATOM 2984 O O . ARG B 1 83 ? 16.984 -16.25 -22.359 1 79.31 83 ARG B O 1
ATOM 2991 N N . ARG B 1 84 ? 16.438 -17.484 -20.641 1 78.62 84 ARG B N 1
ATOM 2992 C CA . ARG B 1 84 ? 15.203 -17.891 -21.266 1 78.62 84 ARG B CA 1
ATOM 2993 C C . ARG B 1 84 ? 14.188 -16.75 -21.297 1 78.62 84 ARG B C 1
ATOM 2995 O O . ARG B 1 84 ? 14.078 -16 -20.328 1 78.62 84 ARG B O 1
ATOM 3002 N N . SER B 1 85 ? 13.633 -16.594 -22.453 1 76.94 85 SER B N 1
ATOM 3003 C CA . SER B 1 85 ? 12.625 -15.555 -22.578 1 76.94 85 SER B CA 1
ATOM 3004 C C . SER B 1 85 ? 11.336 -15.938 -21.875 1 76.94 85 SER B C 1
ATOM 3006 O O . SER B 1 85 ? 10.906 -17.094 -21.938 1 76.94 85 SER B O 1
ATOM 3008 N N . GLU B 1 86 ? 10.812 -14.977 -21.156 1 80.5 86 GLU B N 1
ATOM 3009 C CA . GLU B 1 86 ? 9.523 -15.172 -20.484 1 80.5 86 GLU B CA 1
ATOM 3010 C C . GLU B 1 86 ? 8.367 -14.93 -21.453 1 80.5 86 GLU B C 1
ATOM 3012 O O . GLU B 1 86 ? 8.438 -14.055 -22.312 1 80.5 86 GLU B O 1
ATOM 3017 N N . TRP B 1 87 ? 7.344 -15.766 -21.438 1 79.25 87 TRP B N 1
ATOM 3018 C CA . TRP B 1 87 ? 6.273 -15.805 -22.438 1 79.25 87 TRP B CA 1
ATOM 3019 C C . TRP B 1 87 ? 5.539 -14.469 -22.5 1 79.25 87 TRP B C 1
ATOM 3021 O O . TRP B 1 87 ? 4.984 -14.109 -23.531 1 79.25 87 TRP B O 1
ATOM 3031 N N . TRP B 1 88 ? 5.469 -13.688 -21.453 1 81.69 88 TRP B N 1
ATOM 3032 C CA . TRP B 1 88 ? 4.691 -12.453 -21.438 1 81.69 88 TRP B CA 1
ATOM 3033 C C . TRP B 1 88 ? 5.41 -11.352 -22.219 1 81.69 88 TRP B C 1
ATOM 3035 O O . TRP B 1 88 ? 4.82 -10.312 -22.516 1 81.69 88 TRP B O 1
ATOM 3045 N N . HIS B 1 89 ? 6.699 -11.516 -22.531 1 79.62 89 HIS B N 1
ATOM 3046 C CA . HIS B 1 89 ? 7.41 -10.547 -23.344 1 79.62 89 HIS B CA 1
ATOM 3047 C C . HIS B 1 89 ? 6.77 -10.422 -24.734 1 79.62 89 HIS B C 1
ATOM 3049 O O . HIS B 1 89 ? 6.91 -9.391 -25.391 1 79.62 89 HIS B O 1
ATOM 3055 N N . ALA B 1 90 ? 6.051 -11.453 -25.078 1 79.88 90 ALA B N 1
ATOM 3056 C CA . ALA B 1 90 ? 5.359 -11.445 -26.359 1 79.88 90 ALA B CA 1
ATOM 3057 C C . ALA B 1 90 ? 4.293 -10.352 -26.406 1 79.88 90 ALA B C 1
ATOM 3059 O O . ALA B 1 90 ? 3.883 -9.914 -27.484 1 79.88 90 ALA B O 1
ATOM 3060 N N . TYR B 1 91 ? 3.861 -9.875 -25.25 1 83.12 91 TYR B N 1
ATOM 3061 C CA . TYR B 1 91 ? 2.787 -8.891 -25.188 1 83.12 91 TYR B CA 1
ATOM 3062 C C . TYR B 1 91 ? 3.346 -7.48 -25.094 1 83.12 91 TYR B C 1
ATOM 3064 O O . TYR B 1 91 ? 2.592 -6.504 -25.125 1 83.12 91 TYR B O 1
ATOM 3072 N N . GLY B 1 92 ? 4.59 -7.324 -24.984 1 76.5 92 GLY B N 1
ATOM 3073 C CA . GLY B 1 92 ? 5.258 -6.035 -25.078 1 76.5 92 GLY B CA 1
ATOM 3074 C C . GLY B 1 92 ? 4.688 -5.004 -24.125 1 76.5 92 GLY B C 1
ATOM 3075 O O . GLY B 1 92 ? 4.586 -5.254 -22.922 1 76.5 92 GLY B O 1
ATOM 3076 N N . ASP B 1 93 ? 4.133 -3.977 -24.703 1 75.56 93 ASP B N 1
ATOM 3077 C CA . ASP B 1 93 ? 3.709 -2.797 -23.953 1 75.56 93 ASP B CA 1
ATOM 3078 C C . ASP B 1 93 ? 2.357 -3.027 -23.281 1 75.56 93 ASP B C 1
ATOM 3080 O O . ASP B 1 93 ? 1.926 -2.223 -22.453 1 75.56 93 ASP B O 1
ATOM 3084 N N . ALA B 1 94 ? 1.772 -4.094 -23.609 1 77.06 94 ALA B N 1
ATOM 3085 C CA . ALA B 1 94 ? 0.486 -4.398 -22.984 1 77.06 94 ALA B CA 1
ATOM 3086 C C . ALA B 1 94 ? 0.671 -4.855 -21.531 1 77.06 94 ALA B C 1
ATOM 3088 O O . ALA B 1 94 ? -0.274 -4.824 -20.75 1 77.06 94 ALA B O 1
ATOM 3089 N N . VAL B 1 95 ? 1.872 -5.27 -21.266 1 78.25 95 VAL B N 1
ATOM 3090 C CA . VAL B 1 95 ? 2.174 -5.676 -19.891 1 78.25 95 VAL B CA 1
ATOM 3091 C C . VAL B 1 95 ? 2.75 -4.492 -19.125 1 78.25 95 VAL B C 1
ATOM 3093 O O . VAL B 1 95 ? 3.836 -4 -19.438 1 78.25 95 VAL B O 1
ATOM 3096 N N . PRO B 1 96 ? 1.987 -4.117 -18.156 1 72.75 96 PRO B N 1
ATOM 3097 C CA . PRO B 1 96 ? 2.588 -3.072 -17.328 1 72.75 96 PRO B CA 1
ATOM 3098 C C . PRO B 1 96 ? 3.938 -3.486 -16.734 1 72.75 96 PRO B C 1
ATOM 3100 O O . PRO B 1 96 ? 4.129 -4.652 -16.375 1 72.75 96 PRO B O 1
ATOM 3103 N N . LYS B 1 97 ? 4.828 -2.555 -16.688 1 70.19 97 LYS B N 1
ATOM 3104 C CA . LYS B 1 97 ? 6.203 -2.816 -16.281 1 70.19 97 LYS B CA 1
ATOM 3105 C C . LYS B 1 97 ? 6.246 -3.438 -14.883 1 70.19 97 LYS B C 1
ATOM 3107 O O . LYS B 1 97 ? 7.023 -4.359 -14.625 1 70.19 97 LYS B O 1
ATOM 3112 N N . HIS B 1 98 ? 5.355 -2.959 -14.094 1 71.5 98 HIS B N 1
ATOM 3113 C CA . HIS B 1 98 ? 5.387 -3.449 -12.719 1 71.5 98 HIS B CA 1
ATOM 3114 C C . HIS B 1 98 ? 4.832 -4.867 -12.633 1 71.5 98 HIS B C 1
ATOM 3116 O O . HIS B 1 98 ? 5.102 -5.582 -11.664 1 71.5 98 HIS B O 1
ATOM 3122 N N . LEU B 1 99 ? 4.199 -5.363 -13.656 1 79.19 99 LEU B N 1
ATOM 3123 C CA . LEU B 1 99 ? 3.557 -6.672 -13.633 1 79.19 99 LEU B CA 1
ATOM 3124 C C . LEU B 1 99 ? 4.523 -7.762 -14.086 1 79.19 99 LEU B C 1
ATOM 3126 O O . LEU B 1 99 ? 4.352 -8.938 -13.734 1 79.19 99 LEU B O 1
ATOM 3130 N N . GLY B 1 100 ? 5.555 -7.375 -14.789 1 79.31 100 GLY B N 1
ATOM 3131 C CA . GLY B 1 100 ? 6.496 -8.344 -15.32 1 79.31 100 GLY B CA 1
ATOM 3132 C C . GLY B 1 100 ? 7.188 -9.164 -14.25 1 79.31 100 GLY B C 1
ATOM 3133 O O . GLY B 1 100 ? 7.211 -10.391 -14.32 1 79.31 100 GLY B O 1
ATOM 3134 N N . THR B 1 101 ? 7.719 -8.484 -13.289 1 83.38 101 THR B N 1
ATOM 3135 C CA . THR B 1 101 ? 8.391 -9.172 -12.188 1 83.38 101 THR B CA 1
ATOM 3136 C C . THR B 1 101 ? 7.418 -10.102 -11.469 1 83.38 101 THR B C 1
ATOM 3138 O O . THR B 1 101 ? 7.77 -11.242 -11.141 1 83.38 101 THR B O 1
ATOM 3141 N N . PHE B 1 102 ? 6.258 -9.68 -11.32 1 89.94 102 PHE B N 1
ATOM 3142 C CA . PHE B 1 102 ? 5.254 -10.492 -10.641 1 89.94 102 PHE B CA 1
ATOM 3143 C C . PHE B 1 102 ? 4.945 -11.75 -11.445 1 89.94 102 PHE B C 1
ATOM 3145 O O . PHE B 1 102 ? 4.871 -12.844 -10.891 1 89.94 102 PHE B O 1
ATOM 3152 N N . LEU B 1 103 ? 4.789 -11.555 -12.688 1 89.81 103 LEU B N 1
ATOM 3153 C CA . LEU B 1 103 ? 4.473 -12.688 -13.555 1 89.81 103 LEU B CA 1
ATOM 3154 C C . LEU B 1 103 ? 5.566 -13.742 -13.484 1 89.81 103 LEU B C 1
ATOM 3156 O O . LEU B 1 103 ? 5.277 -14.945 -13.461 1 89.81 103 LEU B O 1
ATOM 3160 N N . GLY B 1 104 ? 6.754 -13.328 -13.484 1 87.88 104 GLY B N 1
ATOM 3161 C CA . GLY B 1 104 ? 7.871 -14.25 -13.352 1 87.88 104 GLY B CA 1
ATOM 3162 C C . GLY B 1 104 ? 7.852 -15.023 -12.047 1 87.88 104 GLY B C 1
ATOM 3163 O O . GLY B 1 104 ? 8.102 -16.234 -12.039 1 87.88 104 GLY B O 1
ATOM 3164 N N . LEU B 1 105 ? 7.535 -14.367 -11.023 1 90.5 105 LEU B N 1
ATOM 3165 C CA . LEU B 1 105 ? 7.461 -15.016 -9.719 1 90.5 105 LEU B CA 1
ATOM 3166 C C . LEU B 1 105 ? 6.262 -15.953 -9.648 1 90.5 105 LEU B C 1
ATOM 3168 O O . LEU B 1 105 ? 6.375 -17.062 -9.125 1 90.5 105 LEU B O 1
ATOM 3172 N N . GLU B 1 106 ? 5.164 -15.484 -10.156 1 92.12 106 GLU B N 1
ATOM 3173 C CA . GLU B 1 106 ? 3.961 -16.312 -10.18 1 92.12 106 GLU B CA 1
ATOM 3174 C C . GLU B 1 106 ? 4.188 -17.594 -10.969 1 92.12 106 GLU B C 1
ATOM 3176 O O . GLU B 1 106 ? 3.75 -18.672 -10.555 1 92.12 106 GLU B O 1
ATOM 3181 N N . GLU B 1 107 ? 4.891 -17.469 -12.023 1 88.56 107 GLU B N 1
ATOM 3182 C CA . GLU B 1 107 ? 5.184 -18.625 -12.852 1 88.56 107 GLU B CA 1
ATOM 3183 C C . GLU B 1 107 ? 6.023 -19.641 -12.102 1 88.56 107 GLU B C 1
ATOM 3185 O O . GLU B 1 107 ? 5.844 -20.859 -12.273 1 88.56 107 GLU B O 1
ATOM 3190 N N . ALA B 1 108 ? 6.832 -19.219 -11.312 1 89.19 108 ALA B N 1
ATOM 3191 C CA . ALA B 1 108 ? 7.75 -20.094 -10.586 1 89.19 108 ALA B CA 1
ATOM 3192 C C . ALA B 1 108 ? 7.117 -20.609 -9.297 1 89.19 108 ALA B C 1
ATOM 3194 O O . ALA B 1 108 ? 7.605 -21.562 -8.695 1 89.19 108 ALA B O 1
ATOM 3195 N N . ALA B 1 109 ? 6.051 -19.984 -8.859 1 93.38 109 ALA B N 1
ATOM 3196 C CA . ALA B 1 109 ? 5.453 -20.312 -7.566 1 93.38 109 ALA B CA 1
ATOM 3197 C C . ALA B 1 109 ? 4.742 -21.656 -7.613 1 93.38 109 ALA B C 1
ATOM 3199 O O . ALA B 1 109 ? 4.223 -22.062 -8.656 1 93.38 109 ALA B O 1
ATOM 3200 N N . THR B 1 110 ? 4.746 -22.375 -6.484 1 93.5 110 THR B N 1
ATOM 3201 C CA . THR B 1 110 ? 3.971 -23.594 -6.336 1 93.5 110 THR B CA 1
ATOM 3202 C C . THR B 1 110 ? 2.668 -23.328 -5.59 1 93.5 110 THR B C 1
ATOM 3204 O O . THR B 1 110 ? 1.691 -24.062 -5.75 1 93.5 110 THR B O 1
ATOM 3207 N N . ARG B 1 111 ? 2.715 -22.25 -4.812 1 96.31 111 ARG B N 1
ATOM 3208 C CA . ARG B 1 111 ? 1.539 -21.891 -4.027 1 96.31 111 ARG B CA 1
ATOM 3209 C C . ARG B 1 111 ? 1.42 -20.375 -3.885 1 96.31 111 ARG B C 1
ATOM 3211 O O . ARG B 1 111 ? 2.424 -19.688 -3.693 1 96.31 111 ARG B O 1
ATOM 3218 N N . THR B 1 112 ? 0.226 -19.922 -4.043 1 97.25 112 THR B N 1
ATOM 3219 C CA . THR B 1 112 ? -0.073 -18.516 -3.75 1 97.25 112 THR B CA 1
ATOM 3220 C C . THR B 1 112 ? -1.159 -18.422 -2.684 1 97.25 112 THR B C 1
ATOM 3222 O O . THR B 1 112 ? -2.152 -19.141 -2.725 1 97.25 112 THR B O 1
ATOM 3225 N N . ILE B 1 113 ? -0.919 -17.578 -1.711 1 97.75 113 ILE B N 1
ATOM 3226 C CA . ILE B 1 113 ? -1.881 -17.203 -0.679 1 97.75 113 ILE B CA 1
ATOM 3227 C C . ILE B 1 113 ? -2.186 -15.719 -0.776 1 97.75 113 ILE B C 1
ATOM 3229 O O . ILE B 1 113 ? -1.271 -14.891 -0.849 1 97.75 113 ILE B O 1
ATOM 3233 N N . SER B 1 114 ? -3.434 -15.422 -0.808 1 97.12 114 SER B N 1
ATOM 3234 C CA . SER B 1 114 ? -3.695 -14.008 -1.05 1 97.12 114 SER B CA 1
ATOM 3235 C C . SER B 1 114 ? -4.984 -13.562 -0.371 1 97.12 114 SER B C 1
ATOM 3237 O O . SER B 1 114 ? -5.832 -14.383 -0.031 1 97.12 114 SER B O 1
ATOM 3239 N N . TYR B 1 115 ? -5.059 -12.312 -0.088 1 95.81 115 TYR B N 1
ATOM 3240 C CA . TYR B 1 115 ? -6.246 -11.633 0.406 1 95.81 115 TYR B CA 1
ATOM 3241 C C . TYR B 1 115 ? -6.617 -10.461 -0.5 1 95.81 115 TYR B C 1
ATOM 3243 O O . TYR B 1 115 ? -5.75 -9.688 -0.913 1 95.81 115 TYR B O 1
ATOM 3251 N N . HIS B 1 116 ? -7.918 -10.391 -0.765 1 92.31 116 HIS B N 1
ATOM 3252 C CA . HIS B 1 116 ? -8.43 -9.336 -1.63 1 92.31 116 HIS B CA 1
ATOM 3253 C C . HIS B 1 116 ? -9.688 -8.711 -1.05 1 92.31 116 HIS B C 1
ATOM 3255 O O . HIS B 1 116 ? -10.711 -9.383 -0.896 1 92.31 116 HIS B O 1
ATOM 3261 N N . ALA B 1 117 ? -9.625 -7.441 -0.933 1 86.5 117 ALA B N 1
ATOM 3262 C CA . ALA B 1 117 ? -10.711 -6.758 -0.238 1 86.5 117 ALA B CA 1
ATOM 3263 C C . ALA B 1 117 ? -11.695 -6.141 -1.229 1 86.5 117 ALA B C 1
ATOM 3265 O O . ALA B 1 117 ? -12.891 -6.039 -0.943 1 86.5 117 ALA B O 1
ATOM 3266 N N . THR B 1 118 ? -11.242 -5.746 -2.391 1 84.06 118 THR B N 1
ATOM 3267 C CA . THR B 1 118 ? -12.078 -4.867 -3.201 1 84.06 118 THR B CA 1
ATOM 3268 C C . THR B 1 118 ? -12.414 -5.523 -4.535 1 84.06 118 THR B C 1
ATOM 3270 O O . THR B 1 118 ? -13.492 -5.301 -5.09 1 84.06 118 THR B O 1
ATOM 3273 N N . LEU B 1 119 ? -11.492 -6.301 -5.004 1 88.31 119 LEU B N 1
ATOM 3274 C CA . LEU B 1 119 ? -11.711 -6.93 -6.305 1 88.31 119 LEU B CA 1
ATOM 3275 C C . LEU B 1 119 ? -11.391 -8.414 -6.246 1 88.31 119 LEU B C 1
ATOM 3277 O O . LEU B 1 119 ? -10.641 -8.859 -5.375 1 88.31 119 LEU B O 1
ATOM 3281 N N . ILE B 1 120 ? -12.008 -9.109 -7.16 1 93.5 120 ILE B N 1
ATOM 3282 C CA . ILE B 1 120 ? -11.688 -10.516 -7.336 1 93.5 120 ILE B CA 1
ATOM 3283 C C . ILE B 1 120 ? -10.297 -10.656 -7.941 1 93.5 120 ILE B C 1
ATOM 3285 O O . ILE B 1 120 ? -9.938 -9.938 -8.875 1 93.5 120 ILE B O 1
ATOM 3289 N N . PRO B 1 121 ? -9.469 -11.539 -7.336 1 93.19 121 PRO B N 1
ATOM 3290 C CA . PRO B 1 121 ? -8.102 -11.656 -7.852 1 93.19 121 PRO B CA 1
ATOM 3291 C C . PRO B 1 121 ? -8.055 -12.109 -9.305 1 93.19 121 PRO B C 1
ATOM 3293 O O . PRO B 1 121 ? -8.906 -12.891 -9.742 1 93.19 121 PRO B O 1
ATOM 3296 N N . GLY B 1 122 ? -7.008 -11.711 -9.977 1 91.69 122 GLY B N 1
ATOM 3297 C CA . GLY B 1 122 ? -6.863 -11.906 -11.406 1 91.69 122 GLY B CA 1
ATOM 3298 C C . GLY B 1 122 ? -6.988 -13.359 -11.828 1 91.69 122 GLY B C 1
ATOM 3299 O O . GLY B 1 122 ? -7.723 -13.68 -12.766 1 91.69 122 GLY B O 1
ATOM 3300 N N . LEU B 1 123 ? -6.41 -14.266 -11.133 1 94 123 LEU B N 1
ATOM 3301 C CA . LEU B 1 123 ? -6.383 -15.68 -11.484 1 94 123 LEU B CA 1
ATOM 3302 C C . LEU B 1 123 ? -7.789 -16.266 -11.477 1 94 123 LEU B C 1
ATOM 3304 O O . LEU B 1 123 ? -8.023 -17.344 -12.047 1 94 123 LEU B O 1
ATOM 3308 N N . LEU B 1 124 ? -8.695 -15.562 -10.852 1 96.69 124 LEU B N 1
ATOM 3309 C CA . LEU B 1 124 ? -10.031 -16.125 -10.695 1 96.69 124 LEU B CA 1
ATOM 3310 C C . LEU B 1 124 ? -11.055 -15.336 -11.5 1 96.69 124 LEU B C 1
ATOM 3312 O O . LEU B 1 124 ? -12.258 -15.602 -11.414 1 96.69 124 LEU B O 1
ATOM 3316 N N . GLN B 1 125 ? -10.625 -14.469 -12.258 1 96.44 125 GLN B N 1
ATOM 3317 C CA . GLN B 1 125 ? -11.516 -13.617 -13.031 1 96.44 125 GLN B CA 1
ATOM 3318 C C . GLN B 1 125 ? -11.891 -14.273 -14.352 1 96.44 125 GLN B C 1
ATOM 3320 O O . GLN B 1 125 ? -11.078 -14.961 -14.969 1 96.44 125 GLN B O 1
ATOM 3325 N N . THR B 1 126 ? -13.102 -14.031 -14.742 1 97.12 126 THR B N 1
ATOM 3326 C CA . THR B 1 126 ? -13.477 -14.328 -16.125 1 97.12 126 THR B CA 1
ATOM 3327 C C . THR B 1 126 ? -12.969 -13.234 -17.062 1 97.12 126 THR B C 1
ATOM 3329 O O . THR B 1 126 ? -12.602 -12.148 -16.609 1 97.12 126 THR B O 1
ATOM 3332 N N . SER B 1 127 ? -12.977 -13.586 -18.359 1 96.62 127 SER B N 1
ATOM 3333 C CA . SER B 1 127 ? -12.547 -12.609 -19.359 1 96.62 127 SER B CA 1
ATOM 3334 C C . SER B 1 127 ? -13.461 -11.383 -19.359 1 96.62 127 SER B C 1
ATOM 3336 O O . SER B 1 127 ? -12.984 -10.25 -19.422 1 96.62 127 SER B O 1
ATOM 3338 N N . ASP B 1 128 ? -14.734 -11.633 -19.219 1 96.5 128 ASP B N 1
ATOM 3339 C CA . ASP B 1 128 ? -15.695 -10.531 -19.25 1 96.5 128 ASP B CA 1
ATOM 3340 C C . ASP B 1 128 ? -15.555 -9.633 -18.031 1 96.5 128 ASP B C 1
ATOM 3342 O O . ASP B 1 128 ? -15.656 -8.414 -18.141 1 96.5 128 ASP B O 1
ATOM 3346 N N . TYR B 1 129 ? -15.391 -10.203 -16.906 1 95.5 129 TYR B N 1
ATOM 3347 C CA . TYR B 1 129 ? -15.172 -9.438 -15.695 1 95.5 129 TYR B CA 1
ATOM 3348 C C . TYR B 1 129 ? -13.914 -8.578 -15.812 1 95.5 129 TYR B C 1
ATOM 3350 O O . TYR B 1 129 ? -13.93 -7.391 -15.492 1 95.5 129 TYR B O 1
ATOM 3358 N N . HIS B 1 130 ? -12.844 -9.188 -16.312 1 94.12 130 HIS B N 1
ATOM 3359 C CA . HIS B 1 130 ? -11.586 -8.477 -16.469 1 94.12 130 HIS B CA 1
ATOM 3360 C C . HIS B 1 130 ? -11.719 -7.332 -17.484 1 94.12 130 HIS B C 1
ATOM 3362 O O . HIS B 1 130 ? -11.18 -6.246 -17.266 1 94.12 130 HIS B O 1
ATOM 3368 N N . ARG B 1 131 ? -12.398 -7.59 -18.531 1 93.38 131 ARG B N 1
ATOM 3369 C CA . ARG B 1 131 ? -12.648 -6.555 -19.531 1 93.38 131 ARG B CA 1
ATOM 3370 C C . ARG B 1 131 ? -13.367 -5.359 -18.922 1 93.38 131 ARG B C 1
ATOM 3372 O O . ARG B 1 131 ? -13 -4.211 -19.172 1 93.38 131 ARG B O 1
ATOM 3379 N N . ALA B 1 132 ? -14.359 -5.664 -18.172 1 91.75 132 ALA B N 1
ATOM 3380 C CA . ALA B 1 132 ? -15.117 -4.609 -17.5 1 91.75 132 ALA B CA 1
ATOM 3381 C C . ALA B 1 132 ? -14.227 -3.783 -16.578 1 91.75 132 ALA B C 1
ATOM 3383 O O . ALA B 1 132 ? -14.359 -2.561 -16.5 1 91.75 132 ALA B O 1
ATOM 3384 N N . LEU B 1 133 ? -13.336 -4.457 -15.859 1 89.25 133 LEU B N 1
ATOM 3385 C CA . LEU B 1 133 ? -12.406 -3.771 -14.969 1 89.25 133 LEU B CA 1
ATOM 3386 C C . LEU B 1 133 ? -11.492 -2.832 -15.758 1 89.25 133 LEU B C 1
ATOM 3388 O O . LEU B 1 133 ? -11.266 -1.694 -15.344 1 89.25 133 LEU B O 1
ATOM 3392 N N . LEU B 1 134 ? -10.953 -3.254 -16.844 1 86.56 134 LEU B N 1
ATOM 3393 C CA . LEU B 1 134 ? -10.062 -2.457 -17.672 1 86.56 134 LEU B CA 1
ATOM 3394 C C . LEU B 1 134 ? -10.781 -1.238 -18.234 1 86.56 134 LEU B C 1
ATOM 3396 O O . LEU B 1 134 ? -10.211 -0.15 -18.312 1 86.56 134 LEU B O 1
ATOM 3400 N N . GLU B 1 135 ? -11.977 -1.443 -18.625 1 84.38 135 GLU B N 1
ATOM 3401 C CA . GLU B 1 135 ? -12.758 -0.365 -19.219 1 84.38 135 GLU B CA 1
ATOM 3402 C C . GLU B 1 135 ? -13.016 0.753 -18.219 1 84.38 135 GLU B C 1
ATOM 3404 O O . GLU B 1 135 ? -13.008 1.933 -18.578 1 84.38 135 GLU B O 1
ATOM 3409 N N . THR B 1 136 ? -13.219 0.384 -17.031 1 76.31 136 THR B N 1
ATOM 3410 C CA . THR B 1 136 ? -13.547 1.375 -16 1 76.31 136 THR B CA 1
ATOM 3411 C C . THR B 1 136 ? -12.273 1.941 -15.383 1 76.31 136 THR B C 1
ATOM 3413 O O . THR B 1 136 ? -12.227 3.119 -15.016 1 76.31 136 THR B O 1
ATOM 3416 N N . GLY B 1 137 ? -11.289 1.182 -15.227 1 74.12 137 GLY B N 1
ATOM 3417 C CA . GLY B 1 137 ? -10.078 1.585 -14.523 1 74.12 137 GLY B CA 1
ATOM 3418 C C . GLY B 1 137 ? -9.062 2.268 -15.43 1 74.12 137 GLY B C 1
ATOM 3419 O O . GLY B 1 137 ? -8.219 3.027 -14.953 1 74.12 137 GLY B O 1
ATOM 3420 N N . SER B 1 138 ? -9.016 1.989 -16.578 1 74.38 138 SER B N 1
ATOM 3421 C CA . SER B 1 138 ? -8.102 2.568 -17.562 1 74.38 138 SER B CA 1
ATOM 3422 C C . SER B 1 138 ? -8.844 3.049 -18.797 1 74.38 138 SER B C 1
ATOM 3424 O O . SER B 1 138 ? -8.664 2.504 -19.891 1 74.38 138 SER B O 1
ATOM 3426 N N . PRO B 1 139 ? -9.344 4.254 -18.453 1 71.62 139 PRO B N 1
ATOM 3427 C CA . PRO B 1 139 ? -10.094 4.77 -19.594 1 71.62 139 PRO B CA 1
ATOM 3428 C C . PRO B 1 139 ? -9.18 5.219 -20.734 1 71.62 139 PRO B C 1
ATOM 3430 O O . PRO B 1 139 ? -8.102 5.77 -20.5 1 71.62 139 PRO B O 1
ATOM 3433 N N . GLY B 1 140 ? -9.234 4.531 -21.906 1 77.25 140 GLY B N 1
ATOM 3434 C CA . GLY B 1 140 ? -8.469 4.941 -23.062 1 77.25 140 GLY B CA 1
ATOM 3435 C C . GLY B 1 140 ? -7.578 3.838 -23.609 1 77.25 140 GLY B C 1
ATOM 3436 O O . GLY B 1 140 ? -6.914 4.016 -24.641 1 77.25 140 GLY B O 1
ATOM 3437 N N . LEU B 1 141 ? -7.484 2.891 -22.812 1 81.75 141 LEU B N 1
ATOM 3438 C CA . LEU B 1 141 ? -6.707 1.763 -23.312 1 81.75 141 LEU B CA 1
ATOM 3439 C C . LEU B 1 141 ? -7.254 1.275 -24.656 1 81.75 141 LEU B C 1
ATOM 3441 O O . LEU B 1 141 ? -8.453 1.024 -24.781 1 81.75 141 LEU B O 1
ATOM 3445 N N . PRO B 1 142 ? -6.383 1.204 -25.641 1 87.56 142 PRO B N 1
ATOM 3446 C CA . PRO B 1 142 ? -6.832 0.696 -26.938 1 87.56 142 PRO B CA 1
ATOM 3447 C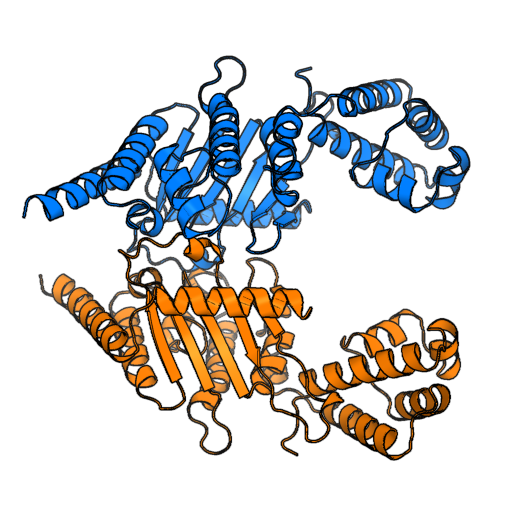 C . PRO B 1 142 ? -7.383 -0.725 -26.859 1 87.56 142 PRO B C 1
ATOM 3449 O O . PRO B 1 142 ? -6.973 -1.502 -25.984 1 87.56 142 PRO B O 1
ATOM 3452 N N . GLU B 1 143 ? -8.273 -1.004 -27.766 1 88.94 143 GLU B N 1
ATOM 3453 C CA . GLU B 1 143 ? -8.93 -2.307 -27.781 1 88.94 143 GLU B CA 1
ATOM 3454 C C . GLU B 1 143 ? -7.91 -3.436 -27.922 1 88.94 143 GLU B C 1
ATOM 3456 O O . GLU B 1 143 ? -8.062 -4.496 -27.312 1 88.94 143 GLU B O 1
ATOM 3461 N N . GLU B 1 144 ? -6.973 -3.209 -28.656 1 89.38 144 GLU B N 1
ATOM 3462 C CA . GLU B 1 144 ? -5.938 -4.219 -28.875 1 89.38 144 GLU B CA 1
ATOM 3463 C C . GLU B 1 144 ? -5.207 -4.535 -27.562 1 89.38 144 GLU B C 1
ATOM 3465 O O . GLU B 1 144 ? -4.922 -5.699 -27.281 1 89.38 144 GLU B O 1
ATOM 3470 N N . ALA B 1 145 ? -4.945 -3.541 -26.875 1 89.06 145 ALA B N 1
ATOM 3471 C CA . ALA B 1 145 ? -4.27 -3.723 -25.578 1 89.06 145 ALA B CA 1
ATOM 3472 C C . ALA B 1 145 ? -5.152 -4.488 -24.609 1 89.06 145 ALA B C 1
ATOM 3474 O O . ALA B 1 145 ? -4.664 -5.32 -23.844 1 89.06 145 ALA B O 1
ATOM 3475 N N . VAL B 1 146 ? -6.391 -4.215 -24.688 1 90.5 146 VAL B N 1
ATOM 3476 C CA . VAL B 1 146 ? -7.344 -4.914 -23.828 1 90.5 146 VAL B CA 1
ATOM 3477 C C . VAL B 1 146 ? -7.34 -6.402 -24.172 1 90.5 146 VAL B C 1
ATOM 3479 O O . VAL B 1 146 ? -7.25 -7.242 -23.266 1 90.5 146 VAL B O 1
ATOM 3482 N N . GLU B 1 147 ? -7.391 -6.691 -25.406 1 92.5 147 GLU B N 1
ATOM 3483 C CA . GLU B 1 147 ? -7.41 -8.094 -25.828 1 92.5 147 GLU B CA 1
ATOM 3484 C C . GLU B 1 147 ? -6.121 -8.805 -25.438 1 92.5 147 GLU B C 1
ATOM 3486 O O . GLU B 1 147 ? -6.141 -9.977 -25.047 1 92.5 147 GLU B O 1
ATOM 3491 N N . GLN B 1 148 ? -5.082 -8.102 -25.516 1 91.94 148 GLN B N 1
ATOM 3492 C CA . GLN B 1 148 ? -3.803 -8.68 -25.125 1 91.94 148 GLN B CA 1
ATOM 3493 C C . GLN B 1 148 ? -3.781 -8.977 -23.625 1 91.94 148 GLN B C 1
ATOM 3495 O O . GLN B 1 148 ? -3.271 -10.023 -23.203 1 91.94 148 GLN B O 1
ATOM 3500 N N . GLN B 1 149 ? -4.355 -8.109 -22.891 1 90.56 149 GLN B N 1
ATOM 3501 C CA . GLN B 1 149 ? -4.414 -8.32 -21.453 1 90.56 149 GLN B CA 1
ATOM 3502 C C . GLN B 1 149 ? -5.32 -9.5 -21.109 1 90.56 149 GLN B C 1
ATOM 3504 O O . GLN B 1 149 ? -5.043 -10.25 -20.172 1 90.56 149 GLN B O 1
ATOM 3509 N N . ILE B 1 150 ? -6.348 -9.625 -21.859 1 93.25 150 ILE B N 1
ATOM 3510 C CA . ILE B 1 150 ? -7.254 -10.75 -21.656 1 93.25 150 ILE B CA 1
ATOM 3511 C C . ILE B 1 150 ? -6.543 -12.055 -21.984 1 93.25 150 ILE B C 1
ATOM 3513 O O . ILE B 1 150 ? -6.68 -13.055 -21.266 1 93.25 150 ILE B O 1
ATOM 3517 N N . GLU B 1 151 ? -5.816 -12.047 -23.016 1 93.25 151 GLU B N 1
ATOM 3518 C CA . GLU B 1 151 ? -5.039 -13.227 -23.391 1 93.25 151 GLU B CA 1
ATOM 3519 C C . GLU B 1 151 ? -3.994 -13.555 -22.312 1 93.25 151 GLU B C 1
ATOM 3521 O O . GLU B 1 151 ? -3.791 -14.727 -21.984 1 93.25 151 GLU B O 1
ATOM 3526 N N . LEU B 1 152 ? -3.367 -12.555 -21.875 1 91.62 152 LEU B N 1
ATOM 3527 C CA . LEU B 1 152 ? -2.383 -12.719 -20.812 1 91.62 152 LEU B CA 1
ATOM 3528 C C . LEU B 1 152 ? -3.016 -13.359 -19.578 1 91.62 152 LEU B C 1
ATOM 3530 O O . LEU B 1 152 ? -2.447 -14.281 -18.984 1 91.62 152 LEU B O 1
ATOM 3534 N N . LEU B 1 153 ? -4.164 -12.891 -19.266 1 92.38 153 LEU B N 1
ATOM 3535 C CA . LEU B 1 153 ? -4.895 -13.461 -18.141 1 92.38 153 LEU B CA 1
ATOM 3536 C C . LEU B 1 153 ? -5.184 -14.938 -18.375 1 92.38 153 LEU B C 1
ATOM 3538 O O . LEU B 1 153 ? -5.02 -15.758 -17.469 1 92.38 153 LEU B O 1
ATOM 3542 N N . GLY B 1 154 ? -5.559 -15.219 -19.547 1 92.31 154 GLY B N 1
ATOM 3543 C CA . GLY B 1 154 ? -5.828 -16.609 -19.875 1 92.31 154 GLY B CA 1
ATOM 3544 C C . GLY B 1 154 ? -4.621 -17.516 -19.688 1 92.31 154 GLY B C 1
ATOM 3545 O O . GLY B 1 154 ? -4.746 -18.609 -19.156 1 92.31 154 GLY B O 1
ATOM 3546 N N . ARG B 1 155 ? -3.557 -17.062 -20.047 1 90.19 155 ARG B N 1
ATOM 3547 C CA . ARG B 1 155 ? -2.33 -17.844 -19.922 1 90.19 155 ARG B CA 1
ATOM 3548 C C . ARG B 1 155 ? -1.967 -18.047 -18.453 1 90.19 155 ARG B C 1
ATOM 3550 O O . ARG B 1 155 ? -1.532 -19.125 -18.062 1 90.19 155 ARG B O 1
ATOM 3557 N N . ARG B 1 156 ? -2.17 -17.016 -17.719 1 92.19 156 ARG B N 1
ATOM 3558 C CA . ARG B 1 156 ? -1.926 -17.125 -16.281 1 92.19 156 ARG B CA 1
ATOM 3559 C C . ARG B 1 156 ? -2.836 -18.172 -15.648 1 92.19 156 ARG B C 1
ATOM 3561 O O . ARG B 1 156 ? -2.387 -19 -14.844 1 92.19 156 ARG B O 1
ATOM 3568 N N . LYS B 1 157 ? -4.016 -18.234 -16.062 1 94.12 157 LYS B N 1
ATOM 3569 C CA . LYS B 1 157 ? -5.035 -19.078 -15.461 1 94.12 157 LYS B CA 1
ATOM 3570 C C . LYS B 1 157 ? -4.832 -20.547 -15.844 1 94.12 157 LYS B C 1
ATOM 3572 O O . LYS B 1 157 ? -5.383 -21.438 -15.211 1 94.12 157 LYS B O 1
ATOM 3577 N N . PHE B 1 158 ? -4.137 -20.734 -16.875 1 90.44 158 PHE B N 1
ATOM 3578 C CA . PHE B 1 158 ? -3.891 -22.109 -17.328 1 90.44 158 PHE B CA 1
ATOM 3579 C C . PHE B 1 158 ? -3.203 -22.922 -16.234 1 90.44 158 PHE B C 1
ATOM 3581 O O . PHE B 1 158 ? -3.43 -24.125 -16.125 1 90.44 158 PHE B O 1
ATOM 3588 N N . ARG B 1 159 ? -2.5 -22.297 -15.398 1 90.88 159 ARG B N 1
ATOM 3589 C CA . ARG B 1 159 ? -1.773 -22.969 -14.328 1 90.88 159 ARG B CA 1
ATOM 3590 C C . ARG B 1 159 ? -2.732 -23.562 -13.297 1 90.88 159 ARG B C 1
ATOM 3592 O O . ARG B 1 159 ? -2.365 -24.453 -12.539 1 90.88 159 ARG B O 1
ATOM 3599 N N . LEU B 1 160 ? -3.896 -23.031 -13.219 1 92.31 160 LEU B N 1
ATOM 3600 C CA . LEU B 1 160 ? -4.871 -23.5 -12.242 1 92.31 160 LEU B CA 1
ATOM 3601 C C . LEU B 1 160 ? -5.312 -24.922 -12.562 1 92.31 160 LEU B C 1
ATOM 3603 O O . LEU B 1 160 ? -5.648 -25.703 -11.664 1 92.31 160 LEU B O 1
ATOM 3607 N N . THR B 1 161 ? -5.27 -25.234 -13.836 1 90 161 THR B N 1
ATOM 3608 C CA . THR B 1 161 ? -5.812 -26.531 -14.25 1 90 161 THR B CA 1
ATOM 3609 C C . THR B 1 161 ? -4.734 -27.375 -14.922 1 90 161 THR B C 1
ATOM 3611 O O . THR B 1 161 ? -5.027 -28.438 -15.461 1 90 161 THR B O 1
ATOM 3614 N N . SER B 1 162 ? -3.576 -26.875 -14.906 1 87.69 162 SER B N 1
ATOM 3615 C CA . SER B 1 162 ? -2.496 -27.656 -15.508 1 87.69 162 SER B CA 1
ATOM 3616 C C . SER B 1 162 ? -2.324 -29 -14.797 1 87.69 162 SER B C 1
ATOM 3618 O O . SER B 1 162 ? -2.172 -29.047 -13.578 1 87.69 162 SER B O 1
ATOM 3620 N N . PRO B 1 163 ? -2.334 -30.094 -15.477 1 83.56 163 PRO B N 1
ATOM 3621 C CA . PRO B 1 163 ? -2.197 -31.406 -14.836 1 83.56 163 PRO B CA 1
ATOM 3622 C C . PRO B 1 163 ? -0.79 -31.656 -14.297 1 83.56 163 PRO B C 1
ATOM 3624 O O . PRO B 1 163 ? -0.625 -32.312 -13.266 1 83.56 163 PRO B O 1
ATOM 3627 N N . ALA B 1 164 ? 0.197 -31.188 -14.898 1 84.12 164 ALA B N 1
ATOM 3628 C CA . ALA B 1 164 ? 1.588 -31.484 -14.57 1 84.12 164 ALA B CA 1
ATOM 3629 C C . ALA B 1 164 ? 2.031 -30.719 -13.328 1 84.12 164 ALA B C 1
ATOM 3631 O O . ALA B 1 164 ? 2.668 -31.281 -12.438 1 84.12 164 ALA B O 1
ATOM 3632 N N . ASP B 1 165 ? 1.674 -29.5 -13.25 1 85.5 165 ASP B N 1
ATOM 3633 C CA . ASP B 1 165 ? 2.162 -28.656 -12.164 1 85.5 165 ASP B CA 1
ATOM 3634 C C . ASP B 1 165 ? 1.134 -27.594 -11.797 1 85.5 165 ASP B C 1
ATOM 3636 O O . ASP B 1 165 ? 1.339 -26.406 -12.055 1 85.5 165 ASP B O 1
ATOM 3640 N N . PRO B 1 166 ? 0.108 -28.109 -11.133 1 90.81 166 PRO B N 1
ATOM 3641 C CA . PRO B 1 166 ? -0.93 -27.125 -10.797 1 90.81 166 PRO B CA 1
ATOM 3642 C C . PRO B 1 166 ? -0.485 -26.141 -9.719 1 90.81 166 PRO B C 1
ATOM 3644 O O . PRO B 1 166 ? 0.185 -26.547 -8.758 1 90.81 166 PRO B O 1
ATOM 3647 N N . LEU B 1 167 ? -0.783 -24.906 -9.953 1 94.69 167 LEU B N 1
ATOM 3648 C CA . LEU B 1 167 ? -0.574 -23.891 -8.922 1 94.69 167 LEU B CA 1
ATOM 3649 C C . LEU B 1 167 ? -1.598 -24.031 -7.801 1 94.69 167 LEU B C 1
ATOM 3651 O O . LEU B 1 167 ? -2.801 -24.125 -8.062 1 94.69 167 LEU B O 1
ATOM 3655 N N . ARG B 1 168 ? -1.156 -24.219 -6.633 1 96.62 168 ARG B N 1
ATOM 3656 C CA . ARG B 1 168 ? -2.064 -24.203 -5.488 1 96.62 168 ARG B CA 1
ATOM 3657 C C . ARG B 1 168 ? -2.434 -22.781 -5.102 1 96.62 168 ARG B C 1
ATOM 3659 O O . ARG B 1 168 ? -1.556 -21.953 -4.855 1 96.62 168 ARG B O 1
ATOM 3666 N N . VAL B 1 169 ? -3.691 -22.516 -5.051 1 97.44 169 VAL B N 1
ATOM 3667 C CA . VAL B 1 169 ? -4.16 -21.156 -4.824 1 97.44 169 VAL B CA 1
ATOM 3668 C C . VAL B 1 169 ? -5.086 -21.125 -3.607 1 97.44 169 VAL B C 1
ATOM 3670 O O . VAL B 1 169 ? -6.074 -21.859 -3.553 1 97.44 169 VAL B O 1
ATOM 3673 N N . GLU B 1 170 ? -4.754 -20.375 -2.648 1 97.94 170 GLU B N 1
ATOM 3674 C CA . GLU B 1 170 ? -5.605 -20.094 -1.497 1 97.94 170 GLU B CA 1
ATOM 3675 C C . GLU B 1 170 ? -5.953 -18.609 -1.42 1 97.94 170 GLU B C 1
ATOM 3677 O O . GLU B 1 170 ? -5.074 -17.766 -1.221 1 97.94 170 GLU B O 1
ATOM 3682 N N . VAL B 1 171 ? -7.203 -18.359 -1.527 1 97.88 171 VAL B N 1
ATOM 3683 C CA . VAL B 1 171 ? -7.617 -16.969 -1.621 1 97.88 171 VAL B CA 1
ATOM 3684 C C . VAL B 1 171 ? -8.703 -16.672 -0.591 1 97.88 171 VAL B C 1
ATOM 3686 O O . VAL B 1 171 ? -9.602 -17.5 -0.386 1 97.88 171 VAL B O 1
ATOM 3689 N N . ILE B 1 172 ? -8.562 -15.57 0.048 1 97.44 172 ILE B N 1
ATOM 3690 C CA . ILE B 1 172 ? -9.625 -15 0.865 1 97.44 172 ILE B CA 1
ATOM 3691 C C . ILE B 1 172 ? -10.141 -13.711 0.218 1 97.44 172 ILE B C 1
ATOM 3693 O O . ILE B 1 172 ? -9.359 -12.82 -0.107 1 97.44 172 ILE B O 1
ATOM 3697 N N . VAL B 1 173 ? -11.414 -13.703 -0.016 1 96.19 173 VAL B N 1
ATOM 3698 C CA . VAL B 1 173 ? -12.008 -12.508 -0.606 1 96.19 173 VAL B CA 1
ATOM 3699 C C . VAL B 1 173 ? -13.055 -11.922 0.343 1 96.19 173 VAL B C 1
ATOM 3701 O O . VAL B 1 173 ? -13.711 -12.664 1.077 1 96.19 173 VAL B O 1
ATOM 3704 N N . ASP B 1 174 ? -13.109 -10.648 0.304 1 93.62 174 ASP B N 1
ATOM 3705 C CA . ASP B 1 174 ? -14.164 -9.953 1.047 1 93.62 174 ASP B CA 1
ATOM 3706 C C . ASP B 1 174 ? -15.492 -10.008 0.295 1 93.62 174 ASP B C 1
ATOM 3708 O O . ASP B 1 174 ? -15.523 -9.852 -0.928 1 93.62 174 ASP B O 1
ATOM 3712 N N . GLU B 1 175 ? -16.547 -10.227 0.98 1 93.88 175 GLU B N 1
ATOM 3713 C CA . GLU B 1 175 ? -17.875 -10.297 0.361 1 93.88 175 GLU B CA 1
ATOM 3714 C C . GLU B 1 175 ? -18.188 -9.016 -0.411 1 93.88 175 GLU B C 1
ATOM 3716 O O . GLU B 1 175 ? -18.938 -9.039 -1.387 1 93.88 175 GLU B O 1
ATOM 3721 N N . CYS B 1 176 ? -17.609 -7.918 -0.008 1 89.56 176 CYS B N 1
ATOM 3722 C CA . CYS B 1 176 ? -17.812 -6.648 -0.694 1 89.56 176 CYS B CA 1
ATOM 3723 C C . CYS B 1 176 ? -17.422 -6.754 -2.164 1 89.56 176 CYS B C 1
ATOM 3725 O O . CYS B 1 176 ? -18.109 -6.195 -3.029 1 89.56 176 CYS B O 1
ATOM 3727 N N . SER B 1 177 ? -16.422 -7.492 -2.438 1 90.56 177 SER B N 1
ATOM 3728 C CA . SER B 1 177 ? -15.938 -7.625 -3.809 1 90.56 177 SER B CA 1
ATOM 3729 C C . SER B 1 177 ? -16.891 -8.477 -4.645 1 90.56 177 SER B C 1
ATOM 3731 O O . SER B 1 177 ? -16.922 -8.352 -5.867 1 90.56 177 SER B O 1
ATOM 3733 N N . LEU B 1 178 ? -17.656 -9.273 -3.977 1 94 178 LEU B N 1
ATOM 3734 C CA . LEU B 1 178 ? -18.578 -10.164 -4.672 1 94 178 LEU B CA 1
ATOM 3735 C C . LEU B 1 178 ? -19.906 -9.461 -4.957 1 94 178 LEU B C 1
ATOM 3737 O O . LEU B 1 178 ? -20.688 -9.922 -5.789 1 94 178 LEU B O 1
ATOM 3741 N N . ARG B 1 179 ? -20.094 -8.406 -4.32 1 91.12 179 ARG B N 1
ATOM 3742 C CA . ARG B 1 179 ? -21.391 -7.738 -4.449 1 91.12 179 ARG B CA 1
ATOM 3743 C C . ARG B 1 179 ? -21.281 -6.527 -5.375 1 91.12 179 ARG B C 1
ATOM 3745 O O . ARG B 1 179 ? -22.312 -5.938 -5.742 1 91.12 179 ARG B O 1
ATOM 3752 N N . ARG B 1 180 ? -20.141 -6.168 -5.711 1 88.62 180 ARG B N 1
ATOM 3753 C CA . ARG B 1 180 ? -19.969 -5.07 -6.656 1 88.62 180 ARG B CA 1
ATOM 3754 C C . ARG B 1 180 ? -20.25 -5.52 -8.086 1 88.62 180 ARG B C 1
ATOM 3756 O O . ARG B 1 180 ? -19.594 -6.418 -8.602 1 88.62 180 ARG B O 1
ATOM 3763 N N . PRO B 1 181 ? -21.188 -4.879 -8.703 1 89.94 181 PRO B N 1
ATOM 3764 C CA . PRO B 1 181 ? -21.594 -5.375 -10.016 1 89.94 181 PRO B CA 1
ATOM 3765 C C . PRO B 1 181 ? -20.688 -4.891 -11.141 1 89.94 181 PRO B C 1
ATOM 3767 O O . PRO B 1 181 ? -21.156 -4.289 -12.109 1 89.94 181 PRO B O 1
ATOM 3770 N N . ILE B 1 182 ? -19.484 -5.309 -11.047 1 90 182 ILE B N 1
ATOM 3771 C CA . ILE B 1 182 ? -18.531 -4.969 -12.102 1 90 182 ILE B CA 1
ATOM 3772 C C . ILE B 1 182 ? -19 -5.555 -13.43 1 90 182 ILE B C 1
ATOM 3774 O O . ILE B 1 182 ? -19.281 -6.754 -13.523 1 90 182 ILE B O 1
ATOM 3778 N N . GLY B 1 183 ? -19.078 -4.68 -14.461 1 90.25 183 GLY B N 1
ATOM 3779 C CA . GLY B 1 183 ? -19.516 -5.129 -15.773 1 90.25 183 GLY B CA 1
ATOM 3780 C C . GLY B 1 183 ? -21.016 -5.324 -15.875 1 90.25 183 GLY B C 1
ATOM 3781 O O . GLY B 1 183 ? -21.531 -5.719 -16.922 1 90.25 183 GLY B O 1
ATOM 3782 N N . GLY B 1 184 ? -21.734 -5.09 -14.844 1 90.56 184 GLY B N 1
ATOM 3783 C CA . GLY B 1 184 ? -23.188 -5.293 -14.828 1 90.56 184 GLY B CA 1
ATOM 3784 C C . GLY B 1 184 ? -23.594 -6.609 -14.195 1 90.56 184 GLY B C 1
ATOM 3785 O O . GLY B 1 184 ? -22.734 -7.438 -13.867 1 90.56 184 GLY B O 1
ATOM 3786 N N . ARG B 1 185 ? -24.828 -6.816 -14.07 1 90.31 185 ARG B N 1
ATOM 3787 C CA . ARG B 1 185 ? -25.375 -7.953 -13.336 1 90.31 185 ARG B CA 1
ATOM 3788 C C . ARG B 1 185 ? -25.078 -9.266 -14.055 1 90.31 185 ARG B C 1
ATOM 3790 O O . ARG B 1 185 ? -24.781 -10.273 -13.414 1 90.31 185 ARG B O 1
ATOM 3797 N N . THR B 1 186 ? -25.172 -9.203 -15.312 1 93.75 186 THR B N 1
ATOM 3798 C CA . THR B 1 186 ? -24.938 -10.414 -16.078 1 93.75 186 THR B CA 1
ATOM 3799 C C . THR B 1 186 ? -23.484 -10.867 -15.961 1 93.75 186 THR B C 1
ATOM 3801 O O . THR B 1 186 ? -23.219 -12.031 -15.672 1 93.75 186 THR B O 1
ATOM 3804 N N . VAL B 1 187 ? -22.625 -9.969 -16.141 1 95.12 187 VAL B N 1
ATOM 3805 C CA . VAL B 1 187 ? -21.188 -10.258 -16.062 1 95.12 187 VAL B CA 1
ATOM 3806 C C . VAL B 1 187 ? -20.828 -10.711 -14.656 1 95.12 187 VAL B C 1
ATOM 3808 O O . VAL B 1 187 ? -20.094 -11.688 -14.469 1 95.12 187 VAL B O 1
ATOM 3811 N N . MET B 1 188 ? -21.453 -10.055 -13.711 1 94.69 188 MET B N 1
ATOM 3812 C CA . MET B 1 188 ? -21.125 -10.383 -12.32 1 94.69 188 MET B CA 1
ATOM 3813 C C . MET B 1 188 ? -21.656 -11.75 -11.938 1 94.69 188 MET B C 1
ATOM 3815 O O . MET B 1 188 ? -20.984 -12.531 -11.273 1 94.69 188 MET B O 1
ATOM 3819 N N . SER B 1 189 ? -22.844 -12.016 -12.367 1 95.75 189 SER B N 1
ATOM 3820 C CA . SER B 1 189 ? -23.406 -13.336 -12.102 1 95.75 189 SER B CA 1
ATOM 3821 C C . SER B 1 189 ? -22.547 -14.445 -12.703 1 95.75 189 SER B C 1
ATOM 3823 O O . SER B 1 189 ? -22.281 -15.445 -12.047 1 95.75 189 SER B O 1
ATOM 3825 N N . ALA B 1 190 ? -22.125 -14.25 -13.891 1 97.12 190 ALA B N 1
ATOM 3826 C CA . ALA B 1 190 ? -21.25 -15.219 -14.555 1 97.12 190 ALA B CA 1
ATOM 3827 C C . ALA B 1 190 ? -19.922 -15.367 -13.812 1 97.12 190 ALA B C 1
ATOM 3829 O O . ALA B 1 190 ? -19.406 -16.484 -13.656 1 97.12 190 ALA B O 1
ATOM 3830 N N . GLN B 1 191 ? -19.422 -14.273 -13.383 1 97.44 191 GLN B N 1
ATOM 3831 C CA . GLN B 1 191 ? -18.172 -14.273 -12.625 1 97.44 191 GLN B CA 1
ATOM 3832 C C . GLN B 1 191 ? -18.312 -15.062 -11.328 1 97.44 191 GLN B C 1
ATOM 3834 O O . GLN B 1 191 ? -17.438 -15.852 -10.977 1 97.44 191 GLN B O 1
ATOM 3839 N N . LEU B 1 192 ? -19.406 -14.844 -10.641 1 97.75 192 LEU B N 1
ATOM 3840 C CA . LEU B 1 192 ? -19.625 -15.531 -9.375 1 97.75 192 LEU B CA 1
ATOM 3841 C C . LEU B 1 192 ? -19.828 -17.031 -9.602 1 97.75 192 LEU B C 1
ATOM 3843 O O . LEU B 1 192 ? -19.344 -17.844 -8.82 1 97.75 192 LEU B O 1
ATOM 3847 N N . ARG B 1 193 ? -20.516 -17.359 -10.617 1 97.19 193 ARG B N 1
ATOM 3848 C CA . ARG B 1 193 ? -20.656 -18.781 -10.961 1 97.19 193 ARG B CA 1
ATOM 3849 C C . ARG B 1 193 ? -19.312 -19.406 -11.266 1 97.19 193 ARG B C 1
ATOM 3851 O O . ARG B 1 193 ? -19.031 -20.547 -10.859 1 97.19 193 ARG B O 1
ATOM 3858 N N . HIS B 1 194 ? -18.547 -18.656 -11.984 1 97.38 194 HIS B N 1
ATOM 3859 C CA . HIS B 1 194 ? -17.203 -19.125 -12.281 1 97.38 194 HIS B CA 1
ATOM 3860 C C . HIS B 1 194 ? -16.406 -19.344 -11 1 97.38 194 HIS B C 1
ATOM 3862 O O . HIS B 1 194 ? -15.703 -20.359 -10.875 1 97.38 194 HIS B O 1
ATOM 3868 N N . LEU B 1 195 ? -16.5 -18.406 -10.102 1 97.12 195 LEU B N 1
ATOM 3869 C CA . LEU B 1 195 ? -15.812 -18.516 -8.828 1 97.12 195 LEU B CA 1
ATOM 3870 C C . LEU B 1 195 ? -16.234 -19.781 -8.094 1 97.12 195 LEU B C 1
ATOM 3872 O O . LEU B 1 195 ? -15.383 -20.516 -7.555 1 97.12 195 LEU B O 1
ATOM 3876 N N . ALA B 1 196 ? -17.531 -20.016 -8.086 1 95.88 196 ALA B N 1
ATOM 3877 C CA . ALA B 1 196 ? -18.047 -21.219 -7.426 1 95.88 196 ALA B CA 1
ATOM 3878 C C . ALA B 1 196 ? -17.516 -22.484 -8.086 1 95.88 196 ALA B C 1
ATOM 3880 O O . ALA B 1 196 ? -17.172 -23.453 -7.398 1 95.88 196 ALA B O 1
ATOM 3881 N N . ARG B 1 197 ? -17.391 -22.5 -9.344 1 95.19 197 ARG B N 1
ATOM 3882 C CA . ARG B 1 197 ? -16.906 -23.656 -10.086 1 95.19 197 ARG B CA 1
ATOM 3883 C C . ARG B 1 197 ? -15.422 -23.906 -9.812 1 95.19 197 ARG B C 1
ATOM 3885 O O . ARG B 1 197 ? -15.016 -25.031 -9.516 1 95.19 197 ARG B O 1
ATOM 3892 N N . VAL B 1 198 ? -14.664 -22.875 -9.883 1 95.12 198 VAL B N 1
ATOM 3893 C CA . VAL B 1 198 ? -13.219 -23 -9.688 1 95.12 198 VAL B CA 1
ATOM 3894 C C . VAL B 1 198 ? -12.922 -23.391 -8.242 1 95.12 198 VAL B C 1
ATOM 3896 O O . VAL B 1 198 ? -11.922 -24.062 -7.973 1 95.12 198 VAL B O 1
ATOM 3899 N N . GLY B 1 199 ? -13.828 -22.984 -7.391 1 93.94 199 GLY B N 1
ATOM 3900 C CA . GLY B 1 199 ? -13.68 -23.312 -5.984 1 93.94 199 GLY B CA 1
ATOM 3901 C C . GLY B 1 199 ? -13.781 -24.812 -5.707 1 93.94 199 GLY B C 1
ATOM 3902 O O . GLY B 1 199 ? -13.43 -25.266 -4.621 1 93.94 199 GLY B O 1
ATOM 3903 N N . HIS B 1 200 ? -14.148 -25.609 -6.688 1 93.75 200 HIS B N 1
ATOM 3904 C CA . HIS B 1 200 ? -14.25 -27.047 -6.527 1 93.75 200 HIS B CA 1
ATOM 3905 C C . HIS B 1 200 ? -12.93 -27.734 -6.871 1 93.75 200 HIS B C 1
ATOM 3907 O O . HIS B 1 200 ? -12.742 -28.922 -6.566 1 93.75 200 HIS B O 1
ATOM 3913 N N . LEU B 1 201 ? -12.086 -27.016 -7.504 1 94.19 201 LEU B N 1
ATOM 3914 C CA . LEU B 1 201 ? -10.789 -27.609 -7.824 1 94.19 201 LEU B CA 1
ATOM 3915 C C . LEU B 1 201 ? -10.008 -27.922 -6.555 1 94.19 201 LEU B C 1
ATOM 3917 O O . LEU B 1 201 ? -10.031 -27.156 -5.594 1 94.19 201 LEU B O 1
ATOM 3921 N N . ARG B 1 202 ? -9.312 -29.016 -6.516 1 93.69 202 ARG B N 1
ATOM 3922 C CA . ARG B 1 202 ? -8.617 -29.5 -5.328 1 93.69 202 ARG B CA 1
ATOM 3923 C C . ARG B 1 202 ? -7.48 -28.562 -4.934 1 93.69 202 ARG B C 1
ATOM 3925 O O . ARG B 1 202 ? -7.137 -28.453 -3.754 1 93.69 202 ARG B O 1
ATOM 3932 N N . ASN B 1 203 ? -6.93 -27.906 -5.965 1 96.5 203 ASN B N 1
ATOM 3933 C CA . ASN B 1 203 ? -5.773 -27.062 -5.695 1 96.5 203 ASN B CA 1
ATOM 3934 C C . ASN B 1 203 ? -6.184 -25.609 -5.45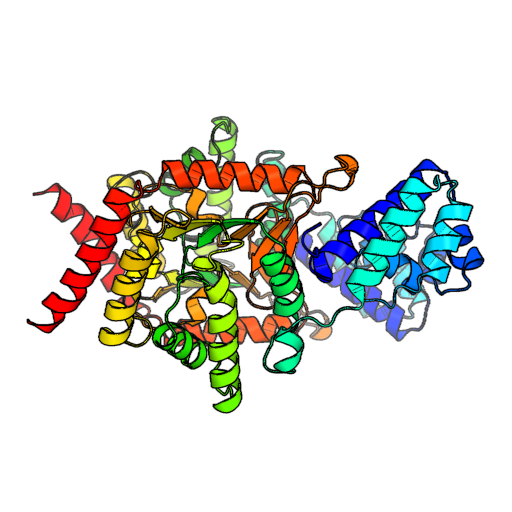7 1 96.5 203 ASN B C 1
ATOM 3936 O O . ASN B 1 203 ? -5.332 -24.719 -5.375 1 96.5 203 ASN B O 1
ATOM 3940 N N . VAL B 1 204 ? -7.477 -25.359 -5.367 1 97 204 VAL B N 1
ATOM 3941 C CA . VAL B 1 204 ? -7.953 -23.984 -5.188 1 97 204 VAL B CA 1
ATOM 3942 C C . VAL B 1 204 ? -8.836 -23.906 -3.945 1 97 204 VAL B C 1
ATOM 3944 O O . VAL B 1 204 ? -9.797 -24.672 -3.805 1 97 204 VAL B O 1
ATOM 3947 N N . SER B 1 205 ? -8.469 -23.078 -3.078 1 97.94 205 SER B N 1
ATOM 3948 C CA . SER B 1 205 ? -9.281 -22.781 -1.898 1 97.94 205 SER B CA 1
ATOM 3949 C C . SER B 1 205 ? -9.773 -21.328 -1.922 1 97.94 205 SER B C 1
ATOM 3951 O O . SER B 1 205 ? -8.977 -20.391 -1.979 1 97.94 205 SER B O 1
ATOM 3953 N N . ILE B 1 206 ? -11.062 -21.188 -1.925 1 98.12 206 ILE B N 1
ATOM 3954 C CA . ILE B 1 206 ? -11.672 -19.859 -1.881 1 98.12 206 ILE B CA 1
ATOM 3955 C C . ILE B 1 206 ? -12.492 -19.703 -0.599 1 98.12 206 ILE B C 1
ATOM 3957 O O . ILE B 1 206 ? -13.406 -20.484 -0.343 1 98.12 206 ILE B O 1
ATOM 3961 N N . ARG B 1 207 ? -12.125 -18.75 0.179 1 98.25 207 ARG B N 1
ATOM 3962 C CA . ARG B 1 207 ? -12.859 -18.406 1.394 1 98.25 207 ARG B CA 1
ATOM 3963 C C . ARG B 1 207 ? -13.359 -16.969 1.357 1 98.25 207 ARG B C 1
ATOM 3965 O O . ARG B 1 207 ? -12.719 -16.109 0.761 1 98.25 207 ARG B O 1
ATOM 3972 N N . VAL B 1 208 ? -14.508 -16.75 1.923 1 97.69 208 VAL B N 1
ATOM 3973 C CA . VAL B 1 208 ? -15.125 -15.43 1.874 1 97.69 208 VAL B CA 1
ATOM 3974 C C . VAL B 1 208 ? -15.281 -14.883 3.289 1 97.69 208 VAL B C 1
ATOM 3976 O O . VAL B 1 208 ? -15.711 -15.594 4.199 1 97.69 208 VAL B O 1
ATOM 3979 N N . ILE B 1 209 ? -14.875 -13.68 3.438 1 95.44 209 ILE B N 1
ATOM 3980 C CA . ILE B 1 209 ? -15.188 -12.945 4.66 1 95.44 209 ILE B CA 1
ATOM 3981 C C . ILE B 1 209 ? -16.547 -12.266 4.52 1 95.44 209 ILE B C 1
ATOM 3983 O O . ILE B 1 209 ? -16.703 -11.359 3.701 1 95.44 209 ILE B O 1
ATOM 3987 N N . PRO B 1 210 ? -17.422 -12.719 5.34 1 94.06 210 PRO B N 1
ATOM 3988 C CA . PRO B 1 210 ? -18.766 -12.133 5.227 1 94.06 210 PRO B CA 1
ATOM 3989 C C . PRO B 1 210 ? -18.781 -10.633 5.535 1 94.06 210 PRO B C 1
ATOM 3991 O O . PRO B 1 210 ? -17.953 -10.148 6.309 1 94.06 210 PRO B O 1
ATOM 3994 N N . LEU B 1 211 ? -19.75 -9.945 4.969 1 89 211 LEU B N 1
ATOM 3995 C CA . LEU B 1 211 ? -19.891 -8.5 5.121 1 89 211 LEU B CA 1
ATOM 3996 C C . LEU B 1 211 ? -20.156 -8.133 6.578 1 89 211 LEU B C 1
ATOM 3998 O O . LEU B 1 211 ? -19.781 -7.047 7.027 1 89 211 LEU B O 1
ATOM 4002 N N . ASP B 1 212 ? -20.656 -8.953 7.328 1 84.94 212 ASP B N 1
ATOM 4003 C CA . ASP B 1 212 ? -21.047 -8.648 8.703 1 84.94 212 ASP B CA 1
ATOM 4004 C C . ASP B 1 212 ? -19.969 -9.094 9.688 1 84.94 212 ASP B C 1
ATOM 4006 O O . ASP B 1 212 ? -20.234 -9.211 10.891 1 84.94 212 ASP B O 1
ATOM 4010 N N . THR B 1 213 ? -18.828 -9.43 9.195 1 85.75 213 THR B N 1
ATOM 4011 C CA . THR B 1 213 ? -17.703 -9.805 10.055 1 85.75 213 THR B CA 1
ATOM 4012 C C . THR B 1 213 ? -17.156 -8.586 10.789 1 85.75 213 THR B C 1
ATOM 4014 O O . THR B 1 213 ? -16.844 -7.57 10.164 1 85.75 213 THR B O 1
ATOM 4017 N N . ALA B 1 214 ? -17.109 -8.703 12.109 1 80.94 214 ALA B N 1
ATOM 4018 C CA . ALA B 1 214 ? -16.531 -7.648 12.938 1 80.94 214 ALA B CA 1
ATOM 4019 C C . ALA B 1 214 ? -15.039 -7.879 13.156 1 80.94 214 ALA B C 1
ATOM 4021 O O . ALA B 1 214 ? -14.633 -8.383 14.203 1 80.94 214 ALA B O 1
ATOM 4022 N N . TYR B 1 215 ? -14.266 -7.609 12.227 1 80.12 215 TYR B N 1
ATOM 4023 C CA . TYR B 1 215 ? -12.828 -7.84 12.312 1 80.12 215 TYR B CA 1
ATOM 4024 C C . TYR B 1 215 ? -12.055 -6.648 11.766 1 80.12 215 TYR B C 1
ATOM 4026 O O . TYR B 1 215 ? -12.133 -6.332 10.578 1 80.12 215 TYR B O 1
ATOM 4034 N N . GLY B 1 216 ? -11.289 -6.055 12.648 1 73.19 216 GLY B N 1
ATOM 4035 C CA . GLY B 1 216 ? -10.555 -4.848 12.312 1 73.19 216 GLY B CA 1
ATOM 4036 C C . GLY B 1 216 ? -9.344 -5.113 11.438 1 73.19 216 GLY B C 1
ATOM 4037 O O . GLY B 1 216 ? -8.812 -4.195 10.805 1 73.19 216 GLY B O 1
ATOM 4038 N N . GLY B 1 217 ? -8.898 -6.34 11.336 1 77.12 217 GLY B N 1
ATOM 4039 C CA . GLY B 1 217 ? -7.711 -6.68 10.562 1 77.12 217 GLY B CA 1
ATOM 4040 C C . GLY B 1 217 ? -7.926 -6.59 9.07 1 77.12 217 GLY B C 1
ATOM 4041 O O . GLY B 1 217 ? -6.984 -6.746 8.289 1 77.12 217 GLY B O 1
ATOM 4042 N N . LEU B 1 218 ? -9.109 -6.219 8.633 1 78.75 218 LEU B N 1
ATOM 4043 C CA . LEU B 1 218 ? -9.43 -6.148 7.211 1 78.75 218 LEU B CA 1
ATOM 4044 C C . LEU B 1 218 ? -8.742 -4.957 6.559 1 78.75 218 LEU B C 1
ATOM 4046 O O . LEU B 1 218 ? -8.656 -4.879 5.328 1 78.75 218 LEU B O 1
ATOM 4050 N N . ALA B 1 219 ? -8.141 -4.098 7.324 1 76.94 219 ALA B N 1
ATOM 4051 C CA . ALA B 1 219 ? -7.512 -2.879 6.82 1 76.94 219 ALA B CA 1
ATOM 4052 C C . ALA B 1 219 ? -6.148 -3.178 6.203 1 76.94 219 ALA B C 1
ATOM 4054 O O . ALA B 1 219 ? -5.523 -2.297 5.605 1 76.94 219 ALA B O 1
ATOM 4055 N N . VAL B 1 220 ? -5.695 -4.383 6.227 1 82.19 220 VAL B N 1
ATOM 4056 C CA . VAL B 1 220 ? -4.391 -4.781 5.711 1 82.19 220 VAL B CA 1
ATOM 4057 C C . VAL B 1 220 ? -4.34 -4.547 4.199 1 82.19 220 VAL B C 1
ATOM 4059 O O . VAL B 1 220 ? -3.271 -4.277 3.645 1 82.19 220 VAL B O 1
ATOM 4062 N N . GLY B 1 221 ? -5.41 -4.547 3.521 1 83.31 221 GLY B N 1
ATOM 4063 C CA . GLY B 1 221 ? -5.418 -4.41 2.074 1 83.31 221 GLY B CA 1
ATOM 4064 C C . GLY B 1 221 ? -5.023 -5.684 1.351 1 83.31 221 GLY B C 1
ATOM 4065 O O . GLY B 1 221 ? -4.723 -6.695 1.985 1 83.31 221 GLY B O 1
ATOM 4066 N N . PRO B 1 222 ? -5.016 -5.594 0.077 1 90.38 222 PRO B N 1
ATOM 4067 C CA . PRO B 1 222 ? -4.719 -6.793 -0.709 1 90.38 222 PRO B CA 1
ATOM 4068 C C . PRO B 1 222 ? -3.236 -7.156 -0.693 1 90.38 222 PRO B C 1
ATOM 4070 O O . PRO B 1 222 ? -2.381 -6.266 -0.71 1 90.38 222 PRO B O 1
ATOM 4073 N N . PHE B 1 223 ? -3.008 -8.445 -0.625 1 94.81 223 PHE B N 1
ATOM 4074 C CA . PHE B 1 223 ? -1.637 -8.93 -0.732 1 94.81 223 PHE B CA 1
ATOM 4075 C C . PHE B 1 223 ? -1.604 -10.359 -1.267 1 94.81 223 PHE B C 1
ATOM 4077 O O . PHE B 1 223 ? -2.615 -11.062 -1.232 1 94.81 223 PHE B O 1
ATOM 4084 N N . VAL B 1 224 ? -0.427 -10.734 -1.806 1 96.81 224 VAL B N 1
ATOM 4085 C CA . VAL B 1 224 ? -0.188 -12.094 -2.293 1 96.81 224 VAL B CA 1
ATOM 4086 C C . VAL B 1 224 ? 1.138 -12.609 -1.743 1 96.81 224 VAL B C 1
ATOM 4088 O O . VAL B 1 224 ? 2.166 -11.938 -1.845 1 96.81 224 VAL B O 1
ATOM 4091 N N . ILE B 1 225 ? 1.104 -13.727 -1.142 1 97.88 225 ILE B N 1
ATOM 4092 C CA . ILE B 1 225 ? 2.324 -14.43 -0.76 1 97.88 225 ILE B CA 1
ATOM 4093 C C . ILE B 1 225 ? 2.625 -15.531 -1.775 1 97.88 225 ILE B C 1
ATOM 4095 O O . ILE B 1 225 ? 1.786 -16.391 -2.027 1 97.88 225 ILE B O 1
ATOM 4099 N N . LEU B 1 226 ? 3.744 -15.438 -2.314 1 96.81 226 LEU B N 1
ATOM 4100 C CA . LEU B 1 226 ? 4.199 -16.453 -3.264 1 96.81 226 LEU B CA 1
ATOM 4101 C C . LEU B 1 226 ? 5.195 -17.406 -2.607 1 96.81 226 LEU B C 1
ATOM 4103 O O . LEU B 1 226 ? 6.184 -16.953 -2.02 1 96.81 226 LEU B O 1
ATOM 4107 N N . GLU B 1 227 ? 4.859 -18.641 -2.701 1 95.56 227 GLU B N 1
ATOM 4108 C CA . GLU B 1 227 ? 5.754 -19.672 -2.188 1 95.56 227 GLU B CA 1
ATOM 4109 C C . GLU B 1 227 ? 6.367 -20.484 -3.326 1 95.56 227 GLU B C 1
ATOM 4111 O O . GLU B 1 227 ? 5.691 -20.797 -4.312 1 95.56 227 GLU B O 1
ATOM 4116 N N . PHE B 1 228 ? 7.559 -20.875 -3.158 1 92.81 228 PHE B N 1
ATOM 4117 C CA . PHE B 1 228 ? 8.328 -21.5 -4.234 1 92.81 228 PHE B CA 1
ATOM 4118 C C . PHE B 1 228 ? 8.742 -22.922 -3.857 1 92.81 228 PHE B C 1
ATOM 4120 O O . PHE B 1 228 ? 8.703 -23.281 -2.684 1 92.81 228 PHE B O 1
ATOM 4127 N N . PRO B 1 229 ? 9 -23.641 -4.887 1 87.69 229 PRO B N 1
ATOM 4128 C CA . PRO B 1 229 ? 9.383 -25.031 -4.605 1 87.69 229 PRO B CA 1
ATOM 4129 C C . PRO B 1 229 ? 10.688 -25.125 -3.812 1 87.69 229 PRO B C 1
ATOM 4131 O O . PRO B 1 229 ? 11.562 -24.266 -3.936 1 87.69 229 PRO B O 1
ATOM 4134 N N . SER B 1 230 ? 10.672 -26.125 -3.02 1 85.06 230 SER B N 1
ATOM 4135 C CA . SER B 1 230 ? 11.906 -26.406 -2.295 1 85.06 230 SER B CA 1
ATOM 4136 C C . SER B 1 230 ? 13 -26.891 -3.232 1 85.06 230 SER B C 1
ATOM 4138 O O . SER B 1 230 ? 12.734 -27.688 -4.145 1 85.06 230 SER B O 1
ATOM 4140 N N . HIS B 1 231 ? 14.156 -26.297 -3.135 1 77.69 231 HIS B N 1
ATOM 4141 C CA . HIS B 1 231 ? 15.32 -26.797 -3.871 1 77.69 231 HIS B CA 1
ATOM 4142 C C . HIS B 1 231 ? 15.945 -28 -3.172 1 77.69 231 HIS B C 1
ATOM 4144 O O . HIS B 1 231 ? 15.969 -28.062 -1.939 1 77.69 231 HIS B O 1
ATOM 4150 N N . PRO B 1 232 ? 16.375 -28.922 -3.99 1 76 232 PRO B N 1
ATOM 4151 C CA . PRO B 1 232 ? 17.047 -30.078 -3.363 1 76 232 PRO B CA 1
ATOM 4152 C C . PRO B 1 232 ? 18.156 -29.656 -2.398 1 76 232 PRO B C 1
ATOM 4154 O O . PRO B 1 232 ? 18.359 -30.312 -1.375 1 76 232 PRO B O 1
ATOM 4157 N N . THR B 1 233 ? 18.859 -28.594 -2.791 1 73.19 233 THR B N 1
ATOM 4158 C CA . THR B 1 233 ? 19.812 -27.953 -1.883 1 73.19 233 THR B CA 1
ATOM 4159 C C . THR B 1 233 ? 19.109 -26.875 -1.05 1 73.19 233 THR B C 1
ATOM 4161 O O . THR B 1 233 ? 18.719 -25.844 -1.577 1 73.19 233 THR B O 1
ATOM 4164 N N . ALA B 1 234 ? 19.031 -27.094 0.237 1 71.56 234 ALA B N 1
ATOM 4165 C CA . ALA B 1 234 ? 18.172 -26.328 1.141 1 71.56 234 ALA B CA 1
ATOM 4166 C C . ALA B 1 234 ? 18.5 -24.828 1.052 1 71.56 234 ALA B C 1
ATOM 4168 O O . ALA B 1 234 ? 17.594 -24 1.019 1 71.56 234 ALA B O 1
ATOM 4169 N N . HIS B 1 235 ? 19.719 -24.562 0.948 1 74.06 235 HIS B N 1
ATOM 4170 C CA . HIS B 1 235 ? 20.109 -23.172 1.022 1 74.06 235 HIS B CA 1
ATOM 4171 C C . HIS B 1 235 ? 19.812 -22.438 -0.285 1 74.06 235 HIS B C 1
ATOM 4173 O O . HIS B 1 235 ? 19.859 -21.203 -0.342 1 74.06 235 HIS B O 1
ATOM 4179 N N . LEU B 1 236 ? 19.328 -23.234 -1.241 1 75.69 236 LEU B N 1
ATOM 4180 C CA . LEU B 1 236 ? 18.984 -22.656 -2.529 1 75.69 236 LEU B CA 1
ATOM 4181 C C . LEU B 1 236 ? 17.469 -22.469 -2.654 1 75.69 236 LEU B C 1
ATOM 4183 O O . LEU B 1 236 ? 16.984 -21.938 -3.662 1 75.69 236 LEU B O 1
ATOM 4187 N N . THR B 1 237 ? 16.797 -22.797 -1.585 1 81.5 237 THR B N 1
ATOM 4188 C CA . THR B 1 237 ? 15.352 -22.594 -1.588 1 81.5 237 THR B CA 1
ATOM 4189 C C . THR B 1 237 ? 15.016 -21.109 -1.421 1 81.5 237 THR B C 1
ATOM 4191 O O . THR B 1 237 ? 15.453 -20.484 -0.461 1 81.5 237 THR B O 1
ATOM 4194 N N . GLU B 1 238 ? 14.344 -20.641 -2.408 1 86.19 238 GLU B N 1
ATOM 4195 C CA . GLU B 1 238 ? 13.93 -19.25 -2.346 1 86.19 238 GLU B CA 1
ATOM 4196 C C . GLU B 1 238 ? 12.812 -19.047 -1.319 1 86.19 238 GLU B C 1
ATOM 4198 O O . GLU B 1 238 ? 11.82 -19.781 -1.322 1 86.19 238 GLU B O 1
ATOM 4203 N N . PRO B 1 239 ? 13.039 -18.156 -0.442 1 90.31 239 PRO B N 1
ATOM 4204 C CA . PRO B 1 239 ? 11.984 -17.859 0.534 1 90.31 239 PRO B CA 1
ATOM 4205 C C . PRO B 1 239 ? 10.734 -17.25 -0.104 1 90.31 239 PRO B C 1
ATOM 4207 O O . PRO B 1 239 ? 10.805 -16.734 -1.223 1 90.31 239 PRO B O 1
ATOM 4210 N N . PRO B 1 240 ? 9.68 -17.359 0.611 1 94.75 240 PRO B N 1
ATOM 4211 C CA . PRO B 1 240 ? 8.453 -16.734 0.111 1 94.75 240 PRO B CA 1
ATOM 4212 C C . PRO B 1 240 ? 8.594 -15.219 -0.034 1 94.75 240 PRO B C 1
ATOM 4214 O O . PRO B 1 240 ? 9.414 -14.602 0.646 1 94.75 240 PRO B O 1
ATOM 4217 N N . VAL B 1 241 ? 7.789 -14.695 -0.95 1 94.69 241 VAL B N 1
ATOM 4218 C CA . VAL B 1 241 ? 7.785 -13.266 -1.235 1 94.69 241 VAL B CA 1
ATOM 4219 C C . VAL B 1 241 ? 6.367 -12.711 -1.104 1 94.69 241 VAL B C 1
ATOM 4221 O O . VAL B 1 241 ? 5.406 -13.344 -1.55 1 94.69 241 VAL B O 1
ATOM 4224 N N . VAL B 1 242 ? 6.281 -11.555 -0.431 1 96.38 242 VAL B N 1
ATOM 4225 C CA . VAL B 1 242 ? 4.992 -10.883 -0.351 1 96.38 242 VAL B CA 1
ATOM 4226 C C . VAL B 1 242 ? 4.898 -9.812 -1.44 1 96.38 242 VAL B C 1
ATOM 4228 O O . VAL B 1 242 ? 5.797 -8.977 -1.58 1 96.38 242 VAL B O 1
ATOM 4231 N N . TYR B 1 243 ? 3.844 -9.93 -2.195 1 94.12 243 TYR B N 1
ATOM 4232 C CA . TYR B 1 243 ? 3.561 -8.961 -3.246 1 94.12 243 TYR B CA 1
ATOM 4233 C C . TYR B 1 243 ? 2.414 -8.039 -2.846 1 94.12 243 TYR B C 1
ATOM 4235 O O . TYR B 1 243 ? 1.322 -8.508 -2.512 1 94.12 243 TYR B O 1
ATOM 4243 N N . LEU B 1 244 ? 2.686 -6.711 -2.859 1 91 244 LEU B N 1
ATOM 4244 C CA . LEU B 1 244 ? 1.683 -5.688 -2.59 1 91 244 LEU B CA 1
ATOM 4245 C C . LEU B 1 244 ? 1.415 -4.848 -3.834 1 91 244 LEU B C 1
ATOM 4247 O O . LEU B 1 244 ? 2.285 -4.094 -4.277 1 91 244 LEU B O 1
ATOM 4251 N N . GLN B 1 245 ? 0.234 -5.051 -4.301 1 83.12 245 GLN B N 1
ATOM 4252 C CA . GLN B 1 245 ? -0.118 -4.242 -5.461 1 83.12 245 GLN B CA 1
ATOM 4253 C C . GLN B 1 245 ? -0.656 -2.879 -5.039 1 83.12 245 GLN B C 1
ATOM 4255 O O . GLN B 1 245 ? -1.662 -2.795 -4.328 1 83.12 245 GLN B O 1
ATOM 4260 N N . GLY B 1 246 ? 0.019 -1.84 -5.406 1 79.19 246 GLY B N 1
ATOM 4261 C CA . GLY B 1 246 ? -0.448 -0.488 -5.141 1 79.19 246 GLY B CA 1
ATOM 4262 C C . GLY B 1 246 ? -1.092 0.167 -6.352 1 79.19 246 GLY B C 1
ATOM 4263 O O . GLY B 1 246 ? -1.244 -0.466 -7.398 1 79.19 246 GLY B O 1
ATOM 4264 N N . HIS B 1 247 ? -1.55 1.404 -6.23 1 82.25 247 HIS B N 1
ATOM 4265 C CA . HIS B 1 247 ? -2.215 2.164 -7.285 1 82.25 247 HIS B CA 1
ATOM 4266 C C . HIS B 1 247 ? -1.232 2.578 -8.375 1 82.25 247 HIS B C 1
ATOM 4268 O O . HIS B 1 247 ? -1.516 2.422 -9.562 1 82.25 247 HIS B O 1
ATOM 4274 N N . LEU B 1 248 ? -0.086 3.061 -7.977 1 80.62 248 LEU B N 1
ATOM 4275 C CA . LEU B 1 248 ? 0.866 3.559 -8.961 1 80.62 248 LEU B CA 1
ATOM 4276 C C . LEU B 1 248 ? 2.072 2.631 -9.07 1 80.62 248 LEU B C 1
ATOM 4278 O O . LEU B 1 248 ? 2.801 2.666 -10.062 1 80.62 248 LEU B O 1
ATOM 4282 N N . ASP B 1 249 ? 2.236 1.834 -8.008 1 80.19 249 ASP B N 1
ATOM 4283 C CA . ASP B 1 249 ? 3.4 0.952 -8.008 1 80.19 249 ASP B CA 1
ATOM 4284 C C . ASP B 1 249 ? 3.135 -0.306 -7.188 1 80.19 249 ASP B C 1
ATOM 4286 O O . ASP B 1 249 ? 1.999 -0.562 -6.781 1 80.19 249 ASP B O 1
ATOM 4290 N N . SER B 1 250 ? 4.145 -1.206 -7.215 1 86.94 250 SER B N 1
ATOM 4291 C CA . SER B 1 250 ? 4.078 -2.428 -6.422 1 86.94 250 SER B CA 1
ATOM 4292 C C . SER B 1 250 ? 5.301 -2.572 -5.52 1 86.94 250 SER B C 1
ATOM 4294 O O . SER B 1 250 ? 6.297 -1.871 -5.703 1 86.94 250 SER B O 1
ATOM 4296 N N . GLN B 1 251 ? 5.066 -3.373 -4.523 1 88.38 251 GLN B N 1
ATOM 4297 C CA . GLN B 1 251 ? 6.156 -3.65 -3.596 1 88.38 251 GLN B CA 1
ATOM 4298 C C . GLN B 1 251 ? 6.348 -5.152 -3.404 1 88.38 251 GLN B C 1
ATOM 4300 O O . GLN B 1 251 ? 5.379 -5.914 -3.438 1 88.38 251 GLN B O 1
ATOM 4305 N N . TYR B 1 252 ? 7.625 -5.516 -3.246 1 89.19 252 TYR B N 1
ATOM 4306 C CA . TYR B 1 252 ? 8 -6.883 -2.904 1 89.19 252 TYR B CA 1
ATOM 4307 C C . TYR B 1 252 ? 8.703 -6.934 -1.55 1 89.19 252 TYR B C 1
ATOM 4309 O O . TYR B 1 252 ? 9.734 -6.293 -1.354 1 89.19 252 TYR B O 1
ATOM 4317 N N . LEU B 1 253 ? 8.07 -7.617 -0.613 1 92.44 253 LEU B N 1
ATOM 4318 C CA . LEU B 1 253 ? 8.688 -7.812 0.696 1 92.44 253 LEU B CA 1
ATOM 4319 C C . LEU B 1 253 ? 9.312 -9.195 0.8 1 92.44 253 LEU B C 1
ATOM 4321 O O . LEU B 1 253 ? 8.641 -10.211 0.605 1 92.44 253 LEU B O 1
ATOM 4325 N N . GLU B 1 254 ? 10.578 -9.156 1.186 1 90.12 254 GLU B N 1
ATOM 4326 C CA . GLU B 1 254 ? 11.305 -10.422 1.176 1 90.12 254 GLU B CA 1
ATOM 4327 C C . GLU B 1 254 ? 11.93 -10.711 2.539 1 90.12 254 GLU B C 1
ATOM 4329 O O . GLU B 1 254 ? 12.367 -11.836 2.801 1 90.12 254 GLU B O 1
ATOM 4334 N N . ALA B 1 255 ? 12.008 -9.68 3.344 1 91.75 255 ALA B N 1
ATOM 4335 C CA . ALA B 1 255 ? 12.547 -9.898 4.68 1 91.75 255 ALA B CA 1
ATOM 4336 C C . ALA B 1 255 ? 11.734 -10.938 5.445 1 91.75 255 ALA B C 1
ATOM 4338 O O . ALA B 1 255 ? 10.5 -10.875 5.461 1 91.75 255 ALA B O 1
ATOM 4339 N N . ALA B 1 256 ? 12.391 -11.844 6.098 1 92.56 256 ALA B N 1
ATOM 4340 C CA . ALA B 1 256 ? 11.758 -12.969 6.777 1 92.56 256 ALA B CA 1
ATOM 4341 C C . ALA B 1 256 ? 10.711 -12.484 7.781 1 92.56 256 ALA B C 1
ATOM 4343 O O . ALA B 1 256 ? 9.633 -13.062 7.887 1 92.56 256 ALA B O 1
ATOM 4344 N N . ASP B 1 257 ? 11.031 -11.406 8.469 1 94.81 257 ASP B N 1
ATOM 4345 C CA . ASP B 1 257 ? 10.117 -10.891 9.477 1 94.81 257 ASP B CA 1
ATOM 4346 C C . ASP B 1 257 ? 8.844 -10.352 8.828 1 94.81 257 ASP B C 1
ATOM 4348 O O . ASP B 1 257 ? 7.742 -10.555 9.352 1 94.81 257 ASP B O 1
ATOM 4352 N N . ASP B 1 258 ? 8.992 -9.695 7.738 1 94.25 258 ASP B N 1
ATOM 4353 C CA . ASP B 1 258 ? 7.832 -9.164 7.027 1 94.25 258 ASP B CA 1
ATOM 4354 C C . ASP B 1 258 ? 6.953 -10.297 6.5 1 94.25 258 ASP B C 1
ATOM 4356 O O . ASP B 1 258 ? 5.73 -10.258 6.641 1 94.25 258 ASP B O 1
ATOM 4360 N N . VAL B 1 259 ? 7.59 -11.258 5.953 1 95.88 259 VAL B N 1
ATOM 4361 C CA . VAL B 1 259 ? 6.863 -12.391 5.395 1 95.88 259 VAL B CA 1
ATOM 4362 C C . VAL B 1 259 ? 6.094 -13.109 6.504 1 95.88 259 VAL B C 1
ATOM 4364 O O . VAL B 1 259 ? 4.914 -13.43 6.34 1 95.88 259 VAL B O 1
ATOM 4367 N N . ARG B 1 260 ? 6.703 -13.305 7.605 1 95.94 260 ARG B N 1
ATOM 4368 C CA . ARG B 1 260 ? 6.066 -13.969 8.734 1 95.94 260 ARG B CA 1
ATOM 4369 C C . ARG B 1 260 ? 4.855 -13.18 9.227 1 95.94 260 ARG B C 1
ATOM 4371 O O . ARG B 1 260 ? 3.82 -13.766 9.555 1 95.94 260 ARG B O 1
ATOM 4378 N N . ARG B 1 261 ? 5.012 -11.93 9.281 1 93.12 261 ARG B N 1
ATOM 4379 C CA . ARG B 1 261 ? 3.916 -11.086 9.742 1 93.12 261 ARG B CA 1
ATOM 4380 C C . ARG B 1 261 ? 2.715 -11.188 8.812 1 93.12 261 ARG B C 1
ATOM 4382 O O . ARG B 1 261 ? 1.572 -11.266 9.266 1 93.12 261 ARG B O 1
ATOM 4389 N N . TYR B 1 262 ? 2.947 -11.242 7.559 1 95.44 262 TYR B N 1
ATOM 4390 C CA . TYR B 1 262 ? 1.85 -11.367 6.605 1 95.44 262 TYR B CA 1
ATOM 4391 C C . TYR B 1 262 ? 1.243 -12.758 6.652 1 95.44 262 TYR B C 1
ATOM 4393 O O . TYR B 1 262 ? 0.038 -12.93 6.453 1 95.44 262 TYR B O 1
ATOM 4401 N N . GLN B 1 263 ? 2.082 -13.734 6.883 1 96.44 263 GLN B N 1
ATOM 4402 C CA . GLN B 1 263 ? 1.557 -15.086 7.062 1 96.44 263 GLN B CA 1
ATOM 4403 C C . GLN B 1 263 ? 0.635 -15.156 8.273 1 96.44 263 GLN B C 1
ATOM 4405 O O . GLN B 1 263 ? -0.433 -15.773 8.211 1 96.44 263 GLN B O 1
ATOM 4410 N N . GLN B 1 264 ? 1.078 -14.484 9.281 1 93.81 264 GLN B N 1
ATOM 4411 C CA . GLN B 1 264 ? 0.245 -14.43 10.477 1 93.81 264 GLN B CA 1
ATOM 4412 C C . GLN B 1 264 ? -1.062 -13.695 10.203 1 93.81 264 GLN B C 1
ATOM 4414 O O . GLN B 1 264 ? -2.127 -14.117 10.664 1 93.81 264 GLN B O 1
ATOM 4419 N N . THR B 1 265 ? -0.951 -12.633 9.531 1 92.25 265 THR B N 1
ATOM 4420 C CA . THR B 1 265 ? -2.141 -11.875 9.164 1 92.25 265 THR B CA 1
ATOM 4421 C C . THR B 1 265 ? -3.102 -12.734 8.352 1 92.25 265 THR B C 1
ATOM 4423 O O . THR B 1 265 ? -4.312 -12.695 8.57 1 92.25 265 THR B O 1
ATOM 4426 N N . TYR B 1 266 ? -2.572 -13.445 7.453 1 95.38 266 TYR B N 1
ATOM 4427 C CA . TYR B 1 266 ? -3.414 -14.328 6.652 1 95.38 266 TYR B CA 1
ATOM 4428 C C . TYR B 1 266 ? -4.113 -15.352 7.535 1 95.38 266 TYR B C 1
ATOM 4430 O O . TYR B 1 266 ? -5.293 -15.656 7.332 1 95.38 266 TYR B O 1
ATOM 4438 N N . ASP B 1 267 ? -3.406 -15.867 8.438 1 95.19 267 ASP B N 1
ATOM 4439 C CA . ASP B 1 267 ? -3.994 -16.844 9.359 1 95.19 267 ASP B CA 1
ATOM 4440 C C . ASP B 1 267 ? -5.152 -16.219 10.141 1 95.19 267 ASP B C 1
ATOM 4442 O O . ASP B 1 267 ? -6.18 -16.875 10.344 1 95.19 267 ASP B O 1
ATOM 4446 N N . ASP B 1 268 ? -4.996 -15.039 10.523 1 91.94 268 ASP B N 1
ATOM 4447 C CA . ASP B 1 268 ? -6.059 -14.336 11.234 1 91.94 268 ASP B CA 1
ATOM 4448 C C . ASP B 1 268 ? -7.27 -14.109 10.328 1 91.94 268 ASP B C 1
ATOM 4450 O O . ASP B 1 268 ? -8.414 -14.273 10.758 1 91.94 268 ASP B O 1
ATOM 4454 N N . LEU B 1 269 ? -7.016 -13.742 9.133 1 93.44 269 LEU B N 1
ATOM 4455 C CA . LEU B 1 269 ? -8.086 -13.547 8.164 1 93.44 269 LEU B CA 1
ATOM 4456 C C . LEU B 1 269 ? -8.82 -14.859 7.902 1 93.44 269 LEU B C 1
ATOM 4458 O O . LEU B 1 269 ? -10.047 -14.883 7.789 1 93.44 269 LEU B O 1
ATOM 4462 N N . ARG B 1 270 ? -8.078 -15.867 7.836 1 95.88 270 ARG B N 1
ATOM 4463 C CA . ARG B 1 270 ? -8.648 -17.188 7.586 1 95.88 270 ARG B CA 1
ATOM 4464 C C . ARG B 1 270 ? -9.609 -17.594 8.703 1 95.88 270 ARG B C 1
ATOM 4466 O O . ARG B 1 270 ? -10.656 -18.188 8.453 1 95.88 270 ARG B O 1
ATOM 4473 N N . ARG B 1 271 ? -9.273 -17.188 9.883 1 92.81 271 ARG B N 1
ATOM 4474 C CA . ARG B 1 271 ? -10.125 -17.5 11.031 1 92.81 271 ARG B CA 1
ATOM 4475 C C . ARG B 1 271 ? -11.422 -16.703 10.969 1 92.81 271 ARG B C 1
ATOM 4477 O O . ARG B 1 271 ? -12.469 -17.172 11.422 1 92.81 271 ARG B O 1
ATOM 4484 N N . ALA B 1 272 ? -11.336 -15.578 10.406 1 91.75 272 ALA B N 1
ATOM 4485 C CA . ALA B 1 272 ? -12.508 -14.711 10.297 1 91.75 272 ALA B CA 1
ATOM 4486 C C . ALA B 1 272 ? -13.367 -15.102 9.094 1 91.75 272 ALA B C 1
ATOM 4488 O O . ALA B 1 272 ? -14.531 -14.719 9.016 1 91.75 272 ALA B O 1
ATOM 4489 N N . ALA B 1 273 ? -12.797 -15.836 8.164 1 96.5 273 ALA B N 1
ATOM 4490 C CA . ALA B 1 273 ? -13.477 -16.188 6.918 1 96.5 273 ALA B CA 1
ATOM 4491 C C . ALA B 1 273 ? -14.32 -17.453 7.09 1 96.5 273 ALA B C 1
ATOM 4493 O O . ALA B 1 273 ? -14.055 -18.266 7.977 1 96.5 273 ALA B O 1
ATOM 4494 N N . LEU B 1 274 ? -15.312 -17.578 6.301 1 97.25 274 LEU B N 1
ATOM 4495 C CA . LEU B 1 274 ? -16.047 -18.828 6.195 1 97.25 274 LEU B CA 1
ATOM 4496 C C . LEU B 1 274 ? -15.148 -19.938 5.641 1 97.25 274 LEU B C 1
ATOM 4498 O O . LEU B 1 274 ? -14.164 -19.656 4.965 1 97.25 274 LEU B O 1
ATOM 4502 N N . ASP B 1 275 ? -15.492 -21.188 6.008 1 97 275 ASP B N 1
ATOM 4503 C CA . ASP B 1 275 ? -14.781 -22.281 5.355 1 97 275 ASP B CA 1
ATOM 4504 C C . ASP B 1 275 ? -15.18 -22.391 3.887 1 97 275 ASP B C 1
ATOM 4506 O O . ASP B 1 275 ? -16.031 -21.641 3.408 1 97 275 ASP B O 1
ATOM 4510 N N . GLU B 1 276 ? -14.547 -23.281 3.137 1 97 276 GLU B N 1
ATOM 4511 C CA . GLU B 1 276 ? -14.711 -23.391 1.69 1 97 276 GLU B CA 1
ATOM 4512 C C . GLU B 1 276 ? -16.156 -23.703 1.322 1 97 276 GLU B C 1
ATOM 4514 O O . GLU B 1 276 ? -16.703 -23.109 0.386 1 97 276 GLU B O 1
ATOM 4519 N N . THR B 1 277 ? -16.766 -24.578 2.049 1 96.44 277 THR B N 1
ATOM 4520 C CA . THR B 1 277 ? -18.141 -25 1.756 1 96.44 277 THR B CA 1
ATOM 4521 C C . THR B 1 277 ? -19.125 -23.859 1.972 1 96.44 277 THR B C 1
ATOM 4523 O O . THR B 1 277 ? -19.938 -23.562 1.099 1 96.44 277 THR B O 1
ATOM 4526 N N . ARG B 1 278 ? -19.031 -23.219 3.104 1 96.88 278 ARG B N 1
ATOM 4527 C CA . ARG B 1 278 ? -19.922 -22.094 3.412 1 96.88 278 ARG B CA 1
ATOM 4528 C C . ARG B 1 278 ? -19.656 -20.922 2.48 1 96.88 278 ARG B C 1
ATOM 4530 O O . ARG B 1 278 ? -20.578 -20.156 2.15 1 96.88 278 ARG B O 1
ATOM 4537 N N . SER B 1 279 ? -18.406 -20.734 2.08 1 98 279 SER B N 1
ATOM 4538 C CA . SER B 1 279 ? -18.078 -19.688 1.122 1 98 279 SER B CA 1
ATOM 4539 C C . SER B 1 279 ? -18.766 -19.906 -0.22 1 98 279 SER B C 1
ATOM 4541 O O . SER B 1 279 ? -19.328 -18.984 -0.795 1 98 279 SER B O 1
ATOM 4543 N N . ARG B 1 280 ? -18.734 -21.141 -0.633 1 96.62 280 ARG B N 1
ATOM 4544 C CA . ARG B 1 280 ? -19.406 -21.484 -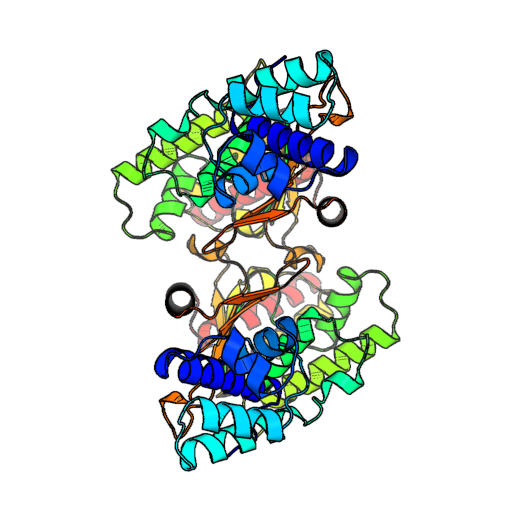1.886 1 96.62 280 ARG B CA 1
ATOM 4545 C C . ARG B 1 280 ? -20.906 -21.25 -1.782 1 96.62 280 ARG B C 1
ATOM 4547 O O . ARG B 1 280 ? -21.531 -20.766 -2.725 1 96.62 280 ARG B O 1
ATOM 4554 N N . ALA B 1 281 ? -21.422 -21.562 -0.694 1 96.56 281 ALA B N 1
ATOM 4555 C CA . ALA B 1 281 ? -22.844 -21.359 -0.469 1 96.56 281 ALA B CA 1
ATOM 4556 C C . ALA B 1 281 ? -23.188 -19.859 -0.503 1 96.56 281 ALA B C 1
ATOM 4558 O O . ALA B 1 281 ? -24.188 -19.469 -1.092 1 96.56 281 ALA B O 1
ATOM 4559 N N . LEU B 1 282 ? -22.344 -19.109 0.127 1 96.94 282 LEU B N 1
ATOM 4560 C CA . LEU B 1 282 ? -22.578 -17.672 0.127 1 96.94 282 LEU B CA 1
ATOM 4561 C C . LEU B 1 282 ? -22.469 -17.109 -1.286 1 96.94 282 LEU B C 1
ATOM 4563 O O . LEU B 1 282 ? -23.312 -16.297 -1.691 1 96.94 282 LEU B O 1
ATOM 4567 N N . ILE B 1 283 ? -21.516 -17.531 -2.008 1 97.06 283 ILE B N 1
ATOM 4568 C CA . ILE B 1 283 ? -21.344 -17.062 -3.379 1 97.06 283 ILE B CA 1
ATOM 4569 C C . ILE B 1 283 ? -22.594 -17.391 -4.199 1 97.06 283 ILE B C 1
ATOM 4571 O O . ILE B 1 283 ? -23.109 -16.531 -4.91 1 97.06 283 ILE B O 1
ATOM 4575 N N . LYS B 1 284 ? -23.078 -18.578 -4.027 1 95.81 284 LYS B N 1
ATOM 4576 C CA . LYS B 1 284 ? -24.281 -19 -4.746 1 95.81 284 LYS B CA 1
ATOM 4577 C C . LYS B 1 284 ? -25.484 -18.172 -4.32 1 95.81 284 LYS B C 1
ATOM 4579 O O . LYS B 1 284 ? -26.328 -17.844 -5.148 1 95.81 284 LYS B O 1
ATOM 4584 N N . SER B 1 285 ? -25.547 -17.875 -3.111 1 95.94 285 SER B N 1
ATOM 4585 C CA . SER B 1 285 ? -26.656 -17.078 -2.613 1 95.94 285 SER B CA 1
ATOM 4586 C C . SER B 1 285 ? -26.625 -15.672 -3.201 1 95.94 285 SER B C 1
ATOM 4588 O O . SER B 1 285 ? -27.688 -15.086 -3.459 1 95.94 285 SER B O 1
ATOM 4590 N N . ILE B 1 286 ? -25.469 -15.156 -3.346 1 94.81 286 ILE B N 1
ATOM 4591 C CA . ILE B 1 286 ? -25.328 -13.828 -3.932 1 94.81 286 ILE B CA 1
ATOM 4592 C C . ILE B 1 286 ? -25.781 -13.859 -5.391 1 94.81 286 ILE B C 1
ATOM 4594 O O . ILE B 1 286 ? -26.453 -12.945 -5.859 1 94.81 286 ILE B O 1
ATOM 4598 N N . VAL B 1 287 ? -25.453 -14.891 -6.074 1 94.25 287 VAL B N 1
ATOM 4599 C CA . VAL B 1 287 ? -25.906 -15.055 -7.453 1 94.25 287 VAL B CA 1
ATOM 4600 C C . VAL B 1 287 ? -27.422 -15.023 -7.512 1 94.25 287 VAL B C 1
ATOM 4602 O O . VAL B 1 287 ? -28.016 -14.344 -8.359 1 94.25 287 VAL B O 1
ATOM 4605 N N . LYS B 1 288 ? -28.016 -15.68 -6.625 1 91.81 288 LYS B N 1
ATOM 4606 C CA . LYS B 1 288 ? -29.484 -15.742 -6.582 1 91.81 288 LYS B CA 1
ATOM 4607 C C . LYS B 1 288 ? -30.078 -14.367 -6.301 1 91.81 288 LYS B C 1
ATOM 4609 O O . LYS B 1 288 ? -31.109 -14.008 -6.875 1 91.81 288 LYS B O 1
ATOM 4614 N N . SER B 1 289 ? -29.438 -13.688 -5.469 1 87.88 289 SER B N 1
ATOM 4615 C CA . SER B 1 289 ? -29.938 -12.367 -5.105 1 87.88 289 SER B CA 1
ATOM 4616 C C . SER B 1 289 ? -29.828 -11.398 -6.273 1 87.88 289 SER B C 1
ATOM 4618 O O . SER B 1 289 ? -30.641 -10.469 -6.395 1 87.88 289 SER B O 1
ATOM 4620 N N . ILE B 1 290 ? -28.844 -11.539 -7.031 1 82 290 ILE B N 1
ATOM 4621 C CA . ILE B 1 290 ? -28.641 -10.688 -8.203 1 82 290 ILE B CA 1
ATOM 4622 C C . ILE B 1 290 ? -29.734 -10.984 -9.234 1 82 290 ILE B C 1
ATOM 4624 O O . ILE B 1 290 ? -30.266 -10.062 -9.875 1 82 290 ILE B O 1
ATOM 4628 N N . VAL B 1 291 ? -30.078 -12.234 -9.297 1 70.75 291 VAL B N 1
ATOM 4629 C CA . VAL B 1 291 ? -31.047 -12.664 -10.297 1 70.75 291 VAL B CA 1
ATOM 4630 C C . VAL B 1 291 ? -32.469 -12.297 -9.852 1 70.75 291 VAL B C 1
ATOM 4632 O O . VAL B 1 291 ? -33.281 -11.875 -10.664 1 70.75 291 VAL B O 1
ATOM 4635 N N . VAL B 1 292 ? -32.719 -12.484 -8.602 1 66.69 292 VAL B N 1
ATOM 4636 C CA . VAL B 1 292 ? -34.062 -12.203 -8.086 1 66.69 292 VAL B CA 1
ATOM 4637 C C . VAL B 1 292 ? -34.312 -10.695 -8.141 1 66.69 292 VAL B C 1
ATOM 4639 O O . VAL B 1 292 ? -35.438 -10.273 -8.445 1 66.69 292 VAL B O 1
ATOM 4642 N N . GLU B 1 293 ? -33.469 -9.961 -7.75 1 57.97 293 GLU B N 1
ATOM 4643 C CA . GLU B 1 293 ? -33.688 -8.523 -7.824 1 57.97 293 GLU B CA 1
ATOM 4644 C C . GLU B 1 293 ? -34.062 -8.086 -9.234 1 57.97 293 GLU B C 1
ATOM 4646 O O . GLU B 1 293 ? -34.75 -7.086 -9.414 1 57.97 293 GLU B O 1
ATOM 4651 N N . TYR B 1 294 ? -33.719 -8.758 -10.25 1 47.94 294 TYR B N 1
ATOM 4652 C CA . TYR B 1 294 ? -34.062 -8.477 -11.641 1 47.94 294 TYR B CA 1
ATOM 4653 C C . TYR B 1 294 ? -35.469 -9.008 -11.961 1 47.94 294 TYR B C 1
ATOM 4655 O O . TYR B 1 294 ? -36.094 -8.555 -12.906 1 47.94 294 TYR B O 1
ATOM 4663 N N . ALA B 1 295 ? -35.875 -10.188 -11.297 1 42.84 295 ALA B N 1
ATOM 4664 C CA . ALA B 1 295 ? -37.219 -10.672 -11.594 1 42.84 295 ALA B CA 1
ATOM 4665 C C . ALA B 1 295 ? -38.281 -9.766 -10.984 1 42.84 295 ALA B C 1
ATOM 4667 O O . ALA B 1 295 ? -39.438 -9.773 -11.414 1 42.84 295 ALA B O 1
ATOM 4668 N N . THR B 1 296 ? -37.969 -9.055 -10.008 1 37.47 296 THR B N 1
ATOM 4669 C CA . THR B 1 296 ? -39 -8.141 -9.492 1 37.47 296 THR B CA 1
ATOM 4670 C C . THR B 1 296 ? -38.812 -6.746 -10.078 1 37.47 296 THR B C 1
ATOM 4672 O O . THR B 1 296 ? -37.688 -6.242 -10.164 1 37.47 296 THR B O 1
#

Nearest PDB structures (foldseek):
  7t5u-assembly1_A  TM=8.438E-01  e=1.996E-02  Escherichia coli
  3zkc-assembly1_B  TM=8.144E-01  e=3.133E-02  Bacillus subtilis subsp. subtilis str. 168
  1zz6-assembly1_A-2  TM=7.897E-01  e=1.213E-01  Streptomyces wedmorensis
  1b0n-assembly1_A  TM=5.324E-01  e=2.098E-02  Bacillus subtilis
  3pxp-assembly1_A  TM=2.586E-01  e=1.898E-02  Chloroflexus aurantiacus J-10-fl

Radius of gyration: 26.85 Å; Cα contacts (8 Å, |Δi|>4): 924; chains: 2; bounding box: 77×70×58 Å